Protein AF-A0A4P2VJG1-F1 (afdb_monomer)

Mean predicted aligned error: 9.93 Å

Secondary structure (DSSP, 8-state):
-----SSSSHHHHHHHHHHHHHHHHHHHHHHHHHHHHHHHHHHHHHHHHHHHHHTTT---HHHHHHHHHHHHHHHHHHHHHTT-HHHHHHHHHHHHHSTT--HHHHHHHHHHHHHHHHHHHHHHHHTSS-TTS--HHHHHHHHHHHHTTSHHHHHHHHH-GGGGSHHHIIIIIS-HHHHHHTT-PPPGGGSSTTT-SSTHHHHHHHHHHHHHHHTTSSS------HHHHHHHHHHHHHHHHHHHTT-HHHHHHHHHHHHHH---HHHHHHHHHHHHHHHHHTT-HHHHHHHHHHHHHHSTTSHHHHHHHHHTT-TTS-SS---S-S-SS-HHHHHHHH----------HHHHHHHHHHHHHHHHHHHTT--SHHHHHHHHHH---HHHHHHHHHHHHHHHHHHHHGGGS-GGG-HHHHHHHHHHHHHHTT-HHHHHHHHHHHGGGS-TTSHHHHHHHHHHS----HHHHHHHHHHS---HHHHHHHHHHHHTT-TTT--HHHHHHHHHHHHHHHHHTTT-HHHHHHHHHH-HHHHHHHHHHHTT---HHHHHHH-S-HHHHHHHHHHHHHHHHHHHHT--TTSTHHHHHHHHHHH--

Structure (mmCIF, N/CA/C/O backbone):
data_AF-A0A4P2VJG1-F1
#
_entry.id   AF-A0A4P2VJG1-F1
#
loop_
_atom_site.group_PDB
_atom_site.id
_atom_site.type_symbol
_atom_site.label_atom_id
_atom_site.label_alt_id
_atom_site.label_comp_id
_atom_site.label_asym_id
_atom_site.label_entity_id
_atom_site.label_seq_id
_atom_site.pdbx_PDB_ins_code
_atom_site.Cartn_x
_atom_site.Cartn_y
_atom_site.Cartn_z
_atom_site.occupancy
_atom_site.B_iso_or_equiv
_atom_site.auth_seq_id
_atom_site.auth_comp_id
_atom_site.auth_asym_id
_atom_site.auth_atom_id
_atom_site.pdbx_PDB_model_num
ATOM 1 N N . MET A 1 1 ? -63.055 -44.176 71.365 1.00 35.19 1 MET A N 1
ATOM 2 C CA . MET A 1 1 ? -61.582 -44.212 71.495 1.00 35.19 1 MET A CA 1
ATOM 3 C C . MET A 1 1 ? -61.045 -45.018 70.323 1.00 35.19 1 MET A C 1
ATOM 5 O O . MET A 1 1 ? -61.490 -46.139 70.172 1.00 35.19 1 MET A O 1
ATOM 9 N N . SER A 1 2 ? -60.185 -44.552 69.426 1.00 33.41 2 SER A N 1
ATOM 10 C CA . SER A 1 2 ? -59.493 -43.272 69.290 1.00 33.41 2 SER A CA 1
ATOM 11 C C . SER A 1 2 ? -59.008 -43.196 67.837 1.00 33.41 2 SER A C 1
ATOM 13 O O . SER A 1 2 ? -58.355 -44.119 67.363 1.00 33.41 2 SER A O 1
ATOM 15 N N . TYR A 1 3 ? -59.340 -42.109 67.149 1.00 33.97 3 TYR A N 1
ATOM 16 C CA . TYR A 1 3 ? -58.681 -41.623 65.936 1.00 33.97 3 TYR A CA 1
ATOM 17 C C . TYR A 1 3 ? -58.092 -40.251 66.292 1.00 33.97 3 TYR A C 1
ATOM 19 O O . TYR A 1 3 ? -58.599 -39.620 67.217 1.00 33.97 3 TYR A O 1
ATOM 27 N N . ILE A 1 4 ? -57.097 -39.798 65.520 1.00 40.56 4 ILE A N 1
ATOM 28 C CA . ILE A 1 4 ? -56.367 -38.509 65.573 1.00 40.56 4 ILE A CA 1
ATOM 29 C C . ILE A 1 4 ? -54.948 -38.664 66.140 1.00 40.56 4 ILE A C 1
ATOM 31 O O . ILE A 1 4 ? -54.776 -38.701 67.351 1.00 40.56 4 ILE A O 1
ATOM 35 N N . LEU A 1 5 ? -53.949 -38.725 65.238 1.00 35.12 5 LEU A N 1
ATOM 36 C CA . LEU A 1 5 ? -52.612 -38.091 65.342 1.00 35.12 5 LEU A CA 1
ATOM 37 C C . LEU A 1 5 ? -51.653 -38.604 64.245 1.00 35.12 5 LEU A C 1
ATOM 39 O O . LEU A 1 5 ? -50.624 -39.199 64.535 1.00 35.12 5 LEU A O 1
ATOM 43 N N . VAL A 1 6 ? -51.963 -38.372 62.963 1.00 39.69 6 VAL A N 1
ATOM 44 C CA . VAL A 1 6 ? -50.968 -38.490 61.874 1.00 39.69 6 VAL A CA 1
ATOM 45 C C . VAL A 1 6 ? -51.292 -37.467 60.777 1.00 39.69 6 VAL A C 1
ATOM 47 O O . VAL A 1 6 ? -51.864 -37.814 59.751 1.00 39.69 6 VAL A O 1
ATOM 50 N N . SER A 1 7 ? -50.975 -36.184 60.976 1.00 38.88 7 SER A N 1
ATOM 51 C CA . SER A 1 7 ? -50.905 -35.251 59.829 1.00 38.88 7 SER A CA 1
ATOM 52 C C . SER A 1 7 ? -49.992 -34.031 59.999 1.00 38.88 7 SER A C 1
ATOM 54 O O . SER A 1 7 ? -49.654 -33.404 59.002 1.00 38.88 7 SER A O 1
ATOM 56 N N . GLN A 1 8 ? -49.504 -33.704 61.200 1.00 43.22 8 GLN A N 1
ATOM 57 C CA . GLN A 1 8 ? -48.811 -32.421 61.414 1.00 43.22 8 GLN A CA 1
ATOM 58 C C . GLN A 1 8 ? -47.288 -32.412 61.182 1.00 43.22 8 GLN A C 1
ATOM 60 O O . GLN A 1 8 ? -46.684 -31.343 61.178 1.00 43.22 8 GLN A O 1
ATOM 65 N N . THR A 1 9 ? -46.634 -33.549 60.929 1.00 45.03 9 THR A N 1
ATOM 66 C CA . THR A 1 9 ? -45.162 -33.587 60.790 1.00 45.03 9 THR A CA 1
ATOM 67 C C . THR A 1 9 ? -44.642 -33.512 59.350 1.00 45.03 9 THR A C 1
ATOM 69 O O . THR A 1 9 ? -43.463 -33.223 59.156 1.00 45.03 9 THR A O 1
ATOM 72 N N . LYS A 1 10 ? -45.490 -33.686 58.322 1.00 44.22 10 LYS A N 1
ATOM 73 C CA . LYS A 1 10 ? -45.055 -33.608 56.909 1.00 44.22 10 LYS A CA 1
ATOM 74 C C . LYS A 1 10 ? -45.032 -32.188 56.328 1.00 44.22 10 LYS A C 1
ATOM 76 O O . LYS A 1 10 ? -44.180 -31.906 55.492 1.00 44.22 10 LYS A O 1
ATOM 81 N N . GLU A 1 11 ? -45.883 -31.272 56.790 1.00 46.19 11 GLU A N 1
ATOM 82 C CA . GLU A 1 11 ? -45.917 -29.900 56.245 1.00 46.19 11 GLU A CA 1
ATOM 83 C C . GLU A 1 11 ? -44.757 -29.013 56.727 1.00 46.19 11 GLU A C 1
ATOM 85 O O . GLU A 1 11 ? -44.320 -28.116 56.005 1.00 46.19 11 GLU A O 1
ATOM 90 N N . SER A 1 12 ? -44.202 -29.281 57.915 1.00 45.91 12 SER A N 1
ATOM 91 C CA . SER A 1 12 ? -43.069 -28.514 58.458 1.00 45.91 12 SER A CA 1
ATOM 92 C C . SER A 1 12 ? -41.764 -28.785 57.698 1.00 45.91 12 SER A C 1
ATOM 94 O O . SER A 1 12 ? -41.026 -27.854 57.374 1.00 45.91 12 SER A O 1
ATOM 96 N N . LEU A 1 13 ? -41.507 -30.043 57.325 1.00 47.16 13 LEU A N 1
ATOM 97 C CA . LEU A 1 13 ? -40.303 -30.433 56.581 1.00 47.16 13 LEU A CA 1
ATOM 98 C C . LEU A 1 13 ? -40.278 -29.859 55.157 1.00 47.16 13 LEU A C 1
ATOM 100 O O . LEU A 1 13 ? -39.224 -29.442 54.684 1.00 47.16 13 LEU A O 1
ATOM 104 N N . ILE A 1 14 ? -41.439 -29.757 54.504 1.00 51.56 14 ILE A N 1
ATOM 105 C CA . ILE A 1 14 ? -41.550 -29.191 53.152 1.00 51.56 14 ILE A CA 1
ATOM 106 C C . ILE A 1 14 ? -41.324 -27.671 53.171 1.00 51.56 14 ILE A C 1
ATOM 108 O O . ILE A 1 14 ? -40.630 -27.151 52.300 1.00 51.56 14 ILE A O 1
ATOM 112 N N . LYS A 1 15 ? -41.816 -26.954 54.194 1.00 48.31 15 LYS A N 1
ATOM 113 C CA . LYS A 1 15 ? -41.581 -25.504 54.333 1.00 48.31 15 LYS A CA 1
ATOM 114 C C . LYS A 1 15 ? -40.111 -25.164 54.595 1.00 48.31 15 LYS A C 1
ATOM 116 O O . LYS A 1 15 ? -39.602 -24.222 53.996 1.00 48.31 15 LYS A O 1
ATOM 121 N N . HIS A 1 16 ? -39.406 -25.944 55.417 1.00 47.50 16 HIS A N 1
ATOM 122 C CA . HIS A 1 16 ? -37.980 -25.704 55.677 1.00 47.50 16 HIS A CA 1
ATOM 123 C C . HIS A 1 16 ? -37.096 -26.078 54.478 1.00 47.50 16 HIS A C 1
ATOM 125 O O . HIS A 1 16 ? -36.142 -25.359 54.192 1.00 47.50 16 HIS A O 1
ATOM 131 N N . ALA A 1 17 ? -37.442 -27.128 53.722 1.00 46.31 17 ALA A N 1
ATOM 132 C CA . ALA A 1 17 ? -36.738 -27.481 52.488 1.00 46.31 17 ALA A CA 1
ATOM 133 C C . ALA A 1 17 ? -36.920 -26.425 51.380 1.00 46.31 17 ALA A C 1
ATOM 135 O O . ALA A 1 17 ? -35.958 -26.099 50.689 1.00 46.31 17 ALA A O 1
ATOM 136 N N . LEU A 1 18 ? -38.117 -25.836 51.248 1.00 43.44 18 LEU A N 1
ATOM 137 C CA . LEU A 1 18 ? -38.389 -24.750 50.295 1.00 43.44 18 LEU A CA 1
ATOM 138 C C . LEU A 1 18 ? -37.675 -23.442 50.662 1.00 43.44 18 LEU A C 1
ATOM 140 O O . LEU A 1 18 ? -37.149 -22.775 49.775 1.00 43.44 18 LEU A O 1
ATOM 144 N N . ILE A 1 19 ? -37.593 -23.098 51.951 1.00 50.69 19 ILE A N 1
ATOM 145 C CA . ILE A 1 19 ? -36.853 -21.913 52.416 1.00 50.69 19 ILE A CA 1
ATOM 146 C C . ILE A 1 19 ? -35.340 -22.097 52.214 1.00 50.69 19 ILE A C 1
ATOM 148 O O . ILE A 1 19 ? -34.670 -21.154 51.796 1.00 50.69 19 ILE A O 1
ATOM 152 N N . LEU A 1 20 ? -34.801 -23.306 52.422 1.00 43.88 20 LEU A N 1
ATOM 153 C CA . LEU A 1 20 ? -33.387 -23.592 52.148 1.00 43.88 20 LEU A CA 1
ATOM 154 C C . LEU A 1 20 ? -33.075 -23.565 50.644 1.00 43.88 20 LEU A C 1
ATOM 156 O O . LEU A 1 20 ? -32.032 -23.046 50.258 1.00 43.88 20 LEU A O 1
ATOM 160 N N . LEU A 1 21 ? -33.982 -24.049 49.786 1.00 42.88 21 LEU A N 1
ATOM 161 C CA . LEU A 1 21 ? -33.811 -23.971 48.330 1.00 42.88 21 LEU A CA 1
ATOM 162 C C . LEU A 1 21 ? -33.840 -22.517 47.832 1.00 42.88 21 LEU A C 1
ATOM 164 O O . LEU A 1 21 ? -33.014 -22.143 47.003 1.00 42.88 21 LEU A O 1
ATOM 168 N N . PHE A 1 22 ? -34.733 -21.679 48.373 1.00 45.62 22 PHE A N 1
ATOM 169 C CA . PHE A 1 22 ? -34.786 -20.248 48.046 1.00 45.62 22 PHE A CA 1
ATOM 170 C C . PHE A 1 22 ? -33.582 -19.465 48.586 1.00 45.62 22 PHE A C 1
ATOM 172 O O . PHE A 1 22 ? -33.123 -18.540 47.920 1.00 45.62 22 PHE A O 1
ATOM 179 N N . ALA A 1 23 ? -33.033 -19.842 49.746 1.00 43.81 23 ALA A N 1
ATOM 180 C CA . ALA A 1 23 ? -31.815 -19.240 50.291 1.00 43.81 23 ALA A CA 1
ATOM 181 C C . ALA A 1 23 ? -30.551 -19.658 49.515 1.00 43.81 23 ALA A C 1
ATOM 183 O O . ALA A 1 23 ? -29.654 -18.845 49.309 1.00 43.81 23 ALA A O 1
ATOM 184 N N . VAL A 1 24 ? -30.479 -20.900 49.026 1.00 43.94 24 VAL A N 1
ATOM 185 C CA . VAL A 1 24 ? -29.364 -21.361 48.180 1.00 43.94 24 VAL A CA 1
ATOM 186 C C . VAL A 1 24 ? -29.450 -20.754 46.774 1.00 43.94 24 VAL A C 1
ATOM 188 O O . VAL A 1 24 ? -28.423 -20.373 46.214 1.00 43.94 24 VAL A O 1
ATOM 191 N N . LEU A 1 25 ? -30.656 -20.564 46.228 1.00 41.81 25 LEU A N 1
ATOM 192 C CA . LEU A 1 25 ? -30.849 -19.893 44.938 1.00 41.81 25 LEU A CA 1
ATOM 193 C C . LEU A 1 25 ? -30.583 -18.378 45.010 1.00 41.81 25 LEU A C 1
ATOM 195 O O . LEU A 1 25 ? -29.979 -17.835 44.087 1.00 41.81 25 LEU A O 1
ATOM 199 N N . SER A 1 26 ? -30.920 -17.695 46.111 1.00 43.59 26 SER A N 1
ATOM 200 C CA . SER A 1 26 ? -30.643 -16.255 46.262 1.00 43.59 26 SER A CA 1
ATOM 201 C C . SER A 1 26 ? -29.169 -15.930 46.542 1.00 43.59 26 SER A C 1
ATOM 203 O O . SER A 1 26 ? -28.697 -14.872 46.127 1.00 43.59 26 SER A O 1
ATOM 205 N N . VAL A 1 27 ? -28.406 -16.848 47.150 1.00 42.53 27 VAL A N 1
ATOM 206 C CA . VAL A 1 27 ? -26.940 -16.721 47.304 1.00 42.53 27 VAL A CA 1
ATOM 207 C C . VAL A 1 27 ? -26.189 -17.131 46.023 1.00 42.53 27 VAL A C 1
ATOM 209 O O . VAL A 1 27 ? -25.060 -16.699 45.801 1.00 42.53 27 VAL A O 1
ATOM 212 N N . SER A 1 28 ? -26.815 -17.902 45.125 1.00 38.22 28 SER A N 1
ATOM 213 C CA . SER A 1 28 ? -26.206 -18.301 43.844 1.00 38.22 28 SER A CA 1
ATOM 214 C C . SER A 1 28 ? -26.208 -17.212 42.758 1.00 38.22 28 SER A C 1
ATOM 216 O O . SER A 1 28 ? -25.406 -17.288 41.831 1.00 38.22 28 SER A O 1
ATOM 218 N N . CYS A 1 29 ? -27.030 -16.162 42.885 1.00 40.94 29 CYS A N 1
ATOM 219 C CA . CYS A 1 29 ? -27.015 -15.025 41.949 1.00 40.94 29 CYS A CA 1
ATOM 220 C C . CYS A 1 29 ? -25.898 -14.006 42.226 1.00 40.94 29 CYS A C 1
ATOM 222 O O . CYS A 1 29 ? -25.536 -13.242 41.336 1.00 40.94 29 CYS A O 1
ATOM 224 N N . SER A 1 30 ? -25.335 -13.974 43.436 1.00 44.09 30 SER A N 1
ATOM 225 C CA . SER A 1 30 ? -24.263 -13.036 43.805 1.00 44.09 30 SER A CA 1
ATOM 226 C C . SER A 1 30 ? -22.855 -13.634 43.668 1.00 44.09 30 SER A C 1
ATOM 228 O O . SER A 1 30 ? -21.880 -12.888 43.579 1.00 44.09 30 SER A O 1
ATOM 230 N N . THR A 1 31 ? -22.718 -14.962 43.570 1.00 45.78 31 THR A N 1
ATOM 231 C CA . THR A 1 31 ? -21.422 -15.626 43.326 1.00 45.78 31 THR A CA 1
ATOM 232 C C . THR A 1 31 ? -21.040 -15.694 41.846 1.00 45.78 31 THR A C 1
ATOM 234 O O . THR A 1 31 ? -19.848 -15.683 41.534 1.00 45.78 31 THR A O 1
ATOM 237 N N . THR A 1 32 ? -22.008 -15.689 40.924 1.00 49.84 32 THR A N 1
ATOM 238 C CA . THR A 1 32 ? -21.748 -15.612 39.474 1.00 49.84 32 THR A CA 1
ATOM 239 C C . THR A 1 32 ? -21.154 -14.262 39.066 1.00 49.84 32 THR A C 1
ATOM 241 O O . THR A 1 32 ? -20.265 -14.220 38.217 1.00 49.84 32 THR A O 1
ATOM 244 N N . PHE A 1 33 ? -21.550 -13.174 39.735 1.00 49.97 33 PHE A N 1
ATOM 245 C CA . PHE A 1 33 ? -21.020 -11.830 39.479 1.00 49.97 33 PHE A CA 1
ATOM 246 C C . PHE A 1 33 ? -19.523 -11.721 39.815 1.00 49.97 33 PHE A C 1
ATOM 248 O O . PHE A 1 33 ? -18.718 -11.308 38.983 1.00 49.97 33 PHE A O 1
ATOM 255 N N . LEU A 1 34 ? -19.117 -12.207 40.995 1.00 51.28 34 LEU A N 1
ATOM 256 C CA . LEU A 1 34 ? -17.706 -12.219 41.409 1.00 51.28 34 LEU A CA 1
ATOM 257 C C . LEU A 1 34 ? -16.836 -13.165 40.564 1.00 51.28 34 LEU A C 1
ATOM 259 O O . LEU A 1 34 ? -15.623 -12.968 40.474 1.00 51.28 34 LEU A O 1
ATOM 263 N N . ALA A 1 35 ? -17.426 -14.201 39.961 1.00 55.16 35 ALA A N 1
ATOM 264 C CA . ALA A 1 35 ? -16.716 -15.103 39.058 1.00 55.16 35 ALA A CA 1
ATOM 265 C C . ALA A 1 35 ? -16.442 -14.452 37.689 1.00 55.16 35 ALA A C 1
ATOM 267 O O . ALA A 1 35 ? -15.343 -14.615 37.159 1.00 55.16 35 ALA A O 1
ATOM 268 N N . SER A 1 36 ? -17.395 -13.673 37.162 1.00 52.44 36 SER A N 1
ATOM 269 C CA . SER A 1 36 ? -17.240 -12.922 35.906 1.00 52.44 36 SER A CA 1
ATOM 270 C C . SER A 1 36 ? -16.149 -11.852 36.013 1.00 52.44 36 SER A C 1
ATOM 272 O O . SER A 1 36 ? -15.259 -11.786 35.165 1.00 52.44 36 SER A O 1
ATOM 274 N N . ASP A 1 37 ? -16.144 -11.077 37.102 1.00 64.50 37 ASP A N 1
ATOM 275 C CA . ASP A 1 37 ? -15.125 -10.043 37.327 1.00 64.50 37 ASP A CA 1
ATOM 276 C C . ASP A 1 37 ? -13.715 -10.635 37.458 1.00 64.50 37 ASP A C 1
ATOM 278 O O . ASP A 1 37 ? -12.751 -10.095 36.911 1.00 64.50 37 ASP A O 1
ATOM 282 N N . LYS A 1 38 ? -13.579 -11.786 38.131 1.00 71.12 38 LYS A N 1
ATOM 283 C CA . LYS A 1 38 ? -12.291 -12.490 38.245 1.00 71.12 38 LYS A CA 1
ATOM 284 C C . LYS A 1 38 ? -11.806 -13.056 36.913 1.00 71.12 38 LYS A C 1
ATOM 286 O O . LYS A 1 38 ? -10.604 -13.017 36.652 1.00 71.12 38 LYS A O 1
ATOM 291 N N . LEU A 1 39 ? -12.708 -13.582 36.083 1.00 66.56 39 LEU A N 1
ATOM 292 C CA . LEU A 1 39 ? -12.350 -14.099 34.761 1.00 66.56 39 LEU A CA 1
ATOM 293 C C . LEU A 1 39 ? -11.855 -12.967 33.851 1.00 66.56 39 LEU A C 1
ATOM 295 O O . LEU A 1 39 ? -10.791 -13.104 33.248 1.00 66.56 39 LEU A O 1
ATOM 299 N N . ASN A 1 40 ? -12.553 -11.827 33.850 1.00 71.62 40 ASN A N 1
ATOM 300 C CA . ASN A 1 40 ? -12.152 -10.629 33.110 1.00 71.62 40 ASN A CA 1
ATOM 301 C C . ASN A 1 40 ? -10.802 -10.075 33.588 1.00 71.62 40 ASN A C 1
ATOM 303 O O . ASN A 1 40 ? -9.958 -9.703 32.774 1.00 71.62 40 ASN A O 1
ATOM 307 N N . GLN A 1 41 ? -10.549 -10.054 34.901 1.00 79.31 41 GLN A N 1
ATOM 308 C CA . GLN A 1 41 ? -9.253 -9.624 35.440 1.00 79.31 41 GLN A CA 1
ATOM 309 C C . GLN A 1 41 ? -8.111 -10.546 35.014 1.00 79.31 41 GLN A C 1
ATOM 311 O O . GLN A 1 41 ? -7.048 -10.057 34.631 1.00 79.31 41 GLN A O 1
ATOM 316 N N . LYS A 1 42 ? -8.332 -11.866 35.039 1.00 83.69 42 LYS A N 1
ATOM 317 C CA . LYS A 1 42 ? -7.328 -12.835 34.600 1.00 83.69 42 LYS A CA 1
ATOM 318 C C . LYS A 1 42 ? -7.029 -12.688 33.109 1.00 83.69 42 LYS A C 1
ATOM 320 O O . LYS A 1 42 ? -5.866 -12.576 32.747 1.00 83.69 42 LYS A O 1
ATOM 325 N N . GLN A 1 43 ? -8.056 -12.608 32.263 1.00 79.69 43 GLN A N 1
ATOM 326 C CA . GLN A 1 43 ? -7.882 -12.400 30.821 1.00 79.69 43 GLN A CA 1
ATOM 327 C C . GLN A 1 43 ? -7.128 -11.101 30.521 1.00 79.69 43 GLN A C 1
ATOM 329 O O . GLN A 1 43 ? -6.206 -11.097 29.707 1.00 79.69 43 GLN A O 1
ATOM 334 N N . LYS A 1 44 ? -7.450 -10.013 31.232 1.00 80.94 44 LYS A N 1
ATOM 335 C CA . LYS A 1 44 ? -6.738 -8.736 31.110 1.00 80.94 44 LYS A CA 1
ATOM 336 C C . LYS A 1 44 ? -5.260 -8.857 31.498 1.00 80.94 44 LYS A C 1
ATOM 338 O O . LYS A 1 44 ? -4.405 -8.266 30.841 1.00 80.94 44 LYS A O 1
ATOM 343 N N . GLN A 1 45 ? -4.956 -9.602 32.560 1.00 85.50 45 GLN A N 1
ATOM 344 C CA . GLN A 1 45 ? -3.585 -9.815 33.018 1.00 85.50 45 GLN A CA 1
ATOM 345 C C . GLN A 1 45 ? -2.793 -10.717 32.063 1.00 85.50 45 GLN A C 1
ATOM 347 O O . GLN A 1 45 ? -1.664 -10.374 31.719 1.00 85.50 45 GLN A O 1
ATOM 352 N N . ASP A 1 46 ? -3.395 -11.808 31.589 1.00 87.69 46 ASP A N 1
ATOM 353 C CA . ASP A 1 46 ? -2.794 -12.720 30.610 1.00 87.69 46 ASP A CA 1
ATOM 354 C C . ASP A 1 46 ? -2.496 -11.979 29.298 1.00 87.69 46 ASP A C 1
ATOM 356 O O . ASP A 1 46 ? -1.390 -12.064 28.768 1.00 87.69 46 ASP A O 1
ATOM 360 N N . PHE A 1 47 ? -3.434 -11.156 28.818 1.00 83.94 47 PHE A N 1
ATOM 361 C CA . PHE A 1 47 ? -3.224 -10.322 27.636 1.00 83.94 47 PHE A CA 1
ATOM 362 C C . PHE A 1 47 ? -2.083 -9.314 27.821 1.00 83.94 47 PHE A C 1
ATOM 364 O O . PHE A 1 47 ? -1.232 -9.186 26.941 1.00 83.94 47 PHE A O 1
ATOM 371 N N . LYS A 1 48 ? -2.025 -8.631 28.972 1.00 87.44 48 LYS A N 1
ATOM 372 C CA . LYS A 1 48 ? -0.934 -7.702 29.290 1.00 87.44 48 LYS A CA 1
ATOM 373 C C . LYS A 1 48 ? 0.429 -8.402 29.252 1.00 87.44 48 LYS A C 1
ATOM 375 O O . LYS A 1 48 ? 1.339 -7.886 28.610 1.00 87.44 48 LYS A O 1
ATOM 380 N N . MET A 1 49 ? 0.554 -9.567 29.891 1.00 87.69 49 MET A N 1
ATOM 381 C CA . MET A 1 49 ? 1.801 -10.343 29.884 1.00 87.69 49 MET A CA 1
ATOM 382 C C . MET A 1 49 ? 2.186 -10.764 28.461 1.00 87.69 49 MET A C 1
ATOM 384 O O . MET A 1 49 ? 3.338 -10.596 28.071 1.00 87.69 49 MET A O 1
ATOM 388 N N . ASN A 1 50 ? 1.216 -11.214 27.658 1.00 88.19 50 ASN A N 1
ATOM 389 C CA . ASN A 1 50 ? 1.454 -11.587 26.263 1.00 88.19 50 ASN A CA 1
ATOM 390 C C . ASN A 1 50 ? 1.910 -10.392 25.407 1.00 88.19 50 ASN A C 1
ATOM 392 O O . ASN A 1 50 ? 2.757 -10.561 24.535 1.00 88.19 50 ASN A O 1
ATOM 396 N N . LEU A 1 51 ? 1.380 -9.183 25.638 1.00 86.50 51 LEU A N 1
ATOM 397 C CA . LEU A 1 51 ? 1.841 -7.970 24.950 1.00 86.50 51 LEU A CA 1
ATOM 398 C C . LEU A 1 51 ? 3.258 -7.564 25.369 1.00 86.50 51 LEU A C 1
ATOM 400 O O . LEU A 1 51 ? 4.075 -7.224 24.512 1.00 86.50 51 LEU A O 1
ATOM 404 N N . GLU A 1 52 ? 3.552 -7.587 26.670 1.00 87.69 52 GLU A N 1
ATOM 405 C CA . GLU A 1 52 ? 4.884 -7.270 27.199 1.00 87.69 52 GLU A CA 1
ATOM 406 C C . GLU A 1 52 ? 5.937 -8.245 26.652 1.00 87.69 52 GLU A C 1
ATOM 408 O O . GLU A 1 52 ? 7.011 -7.812 26.217 1.00 87.69 52 GLU A O 1
ATOM 413 N N . GLU A 1 53 ? 5.599 -9.537 26.585 1.00 87.75 53 GLU A N 1
ATOM 414 C CA . GLU A 1 53 ? 6.420 -10.575 25.962 1.00 87.75 53 GLU A CA 1
ATOM 415 C C . GLU A 1 53 ? 6.595 -10.325 24.457 1.00 87.75 53 GLU A C 1
ATOM 417 O O . GLU A 1 53 ? 7.731 -10.246 23.975 1.00 87.75 53 GLU A O 1
ATOM 422 N N . LEU A 1 54 ? 5.493 -10.114 23.724 1.00 84.75 54 LEU A N 1
ATOM 423 C CA . LEU A 1 54 ? 5.503 -9.863 22.278 1.00 84.75 54 LEU A CA 1
ATOM 424 C C . LEU A 1 54 ? 6.391 -8.669 21.913 1.00 84.75 54 LEU A C 1
ATOM 426 O O . LEU A 1 54 ? 7.149 -8.718 20.942 1.00 84.75 54 LEU A O 1
ATOM 430 N N . PHE A 1 55 ? 6.327 -7.598 22.702 1.00 85.81 55 PHE A N 1
ATOM 431 C CA . PHE A 1 55 ? 7.088 -6.377 22.461 1.00 85.81 55 PHE A CA 1
ATOM 432 C C . PHE A 1 55 ? 8.393 -6.294 23.254 1.00 85.81 55 PHE A C 1
ATOM 434 O O . PHE A 1 55 ? 9.009 -5.226 23.286 1.00 85.81 55 PHE A O 1
ATOM 441 N N . LYS A 1 56 ? 8.866 -7.404 23.842 1.00 85.62 56 LYS A N 1
ATOM 442 C CA . LYS A 1 56 ? 10.155 -7.506 24.555 1.00 85.62 56 LYS A CA 1
ATOM 443 C C . LYS A 1 56 ? 10.363 -6.368 25.566 1.00 85.62 56 LYS A C 1
ATOM 445 O O . LYS A 1 56 ? 11.438 -5.769 25.609 1.00 85.62 56 LYS A O 1
ATOM 450 N N . ASN A 1 57 ? 9.330 -6.036 26.340 1.00 80.12 57 ASN A N 1
ATOM 451 C CA . ASN A 1 57 ? 9.325 -4.947 27.329 1.00 80.12 57 ASN A CA 1
ATOM 452 C C . ASN A 1 57 ? 9.581 -3.533 26.761 1.00 80.12 57 ASN A C 1
ATOM 454 O O . ASN A 1 57 ? 10.011 -2.644 27.492 1.00 80.12 57 ASN A O 1
ATOM 458 N N . LYS A 1 58 ? 9.321 -3.293 25.467 1.00 86.19 58 LYS A N 1
ATOM 459 C CA . LYS A 1 58 ? 9.382 -1.941 24.873 1.00 86.19 58 LYS A CA 1
ATOM 460 C C . LYS A 1 58 ? 8.188 -1.051 25.241 1.00 86.19 58 LYS A C 1
ATOM 462 O O . LYS A 1 58 ? 8.237 0.146 24.970 1.00 86.19 58 LYS A O 1
ATOM 467 N N . MET A 1 59 ? 7.119 -1.625 25.795 1.00 87.94 59 MET A N 1
ATOM 468 C CA . MET A 1 59 ? 5.930 -0.878 26.206 1.00 87.94 59 MET A CA 1
ATOM 469 C C . MET A 1 59 ? 6.198 -0.088 27.488 1.00 87.94 59 MET A C 1
ATOM 471 O O . MET A 1 59 ? 6.746 -0.622 28.451 1.00 87.94 59 MET A O 1
ATOM 475 N N . ILE A 1 60 ? 5.775 1.174 27.502 1.00 90.38 60 ILE A N 1
ATOM 476 C CA . ILE A 1 60 ? 5.749 2.014 28.710 1.00 90.38 60 ILE A CA 1
ATOM 477 C C . ILE A 1 60 ? 4.367 1.953 29.378 1.00 90.38 60 ILE A C 1
ATOM 479 O O . ILE A 1 60 ? 3.424 1.394 28.817 1.00 90.38 60 ILE A O 1
ATOM 483 N N . GLN A 1 61 ? 4.224 2.516 30.581 1.00 90.25 61 GLN A N 1
ATOM 484 C CA . GLN A 1 61 ? 2.951 2.469 31.311 1.00 90.25 61 GLN A CA 1
ATOM 485 C C . GLN A 1 61 ? 1.810 3.133 30.525 1.00 90.25 61 GLN A C 1
ATOM 487 O O . GLN A 1 61 ? 0.714 2.580 30.486 1.00 90.25 61 GLN A O 1
ATOM 492 N N . GLU A 1 62 ? 2.073 4.238 29.821 1.00 90.62 62 GLU A N 1
ATOM 493 C CA . GLU A 1 62 ? 1.063 4.886 28.977 1.00 90.62 62 GLU A CA 1
ATOM 494 C C . GLU A 1 62 ? 0.526 3.951 27.881 1.00 90.62 62 GLU A C 1
ATOM 496 O O . GLU A 1 62 ? -0.647 4.015 27.518 1.00 90.62 62 GLU A O 1
ATOM 501 N N . ASP A 1 63 ? 1.354 3.038 27.374 1.00 90.38 63 ASP A N 1
ATOM 502 C CA . ASP A 1 63 ? 0.949 2.081 26.345 1.00 90.38 63 ASP A CA 1
ATOM 503 C C . ASP A 1 63 ? 0.013 1.004 26.916 1.00 90.38 63 ASP A C 1
ATOM 505 O O . ASP A 1 63 ? -0.936 0.561 26.266 1.00 90.38 63 ASP A O 1
ATOM 509 N N . LEU A 1 64 ? 0.250 0.604 28.166 1.00 90.38 64 LEU A N 1
ATOM 510 C CA . LEU A 1 64 ? -0.620 -0.310 28.906 1.00 90.38 64 LEU A CA 1
ATOM 511 C C . LEU A 1 64 ? -1.962 0.345 29.267 1.00 90.38 64 LEU A C 1
ATOM 513 O O . LEU A 1 64 ? -2.994 -0.335 29.332 1.00 90.38 64 LEU A O 1
ATOM 517 N N . ASP A 1 65 ? -1.961 1.661 29.473 1.00 91.00 65 ASP A N 1
ATOM 518 C CA . ASP A 1 65 ? -3.174 2.446 29.691 1.00 91.00 65 ASP A CA 1
ATOM 519 C C . ASP A 1 65 ? -4.004 2.535 28.395 1.00 91.00 65 ASP A C 1
ATOM 521 O O . ASP A 1 65 ? -5.228 2.370 28.433 1.00 91.00 65 ASP A O 1
ATOM 525 N N . ILE A 1 66 ? -3.358 2.671 27.228 1.00 90.56 66 ILE A N 1
ATOM 526 C CA . ILE A 1 66 ? -4.014 2.563 25.907 1.00 90.56 66 ILE A CA 1
ATOM 527 C C . ILE A 1 66 ? -4.641 1.172 25.722 1.00 90.56 66 ILE A C 1
ATOM 529 O O . ILE A 1 66 ? -5.810 1.056 25.343 1.00 90.56 66 ILE A O 1
ATOM 533 N N . ALA A 1 67 ? -3.909 0.101 26.042 1.00 90.75 67 ALA A N 1
ATOM 534 C CA . ALA A 1 67 ? -4.445 -1.260 25.973 1.00 90.75 67 ALA A CA 1
ATOM 535 C C . ALA A 1 67 ? -5.661 -1.446 26.904 1.00 90.75 67 ALA A C 1
ATOM 537 O O . ALA A 1 67 ? -6.675 -2.034 26.523 1.00 90.75 67 ALA A O 1
ATOM 538 N N . THR A 1 68 ? -5.585 -0.898 28.121 1.00 92.12 68 THR A N 1
ATOM 539 C CA . THR A 1 68 ? -6.673 -0.947 29.106 1.00 92.12 68 THR A CA 1
ATOM 540 C C . THR A 1 68 ? -7.917 -0.203 28.631 1.00 92.12 68 THR A C 1
ATOM 542 O O . THR A 1 68 ? -9.021 -0.737 28.735 1.00 92.12 68 THR A O 1
ATOM 545 N N . THR A 1 69 ? -7.754 1.010 28.114 1.00 94.25 69 THR A N 1
ATOM 546 C CA . THR A 1 69 ? -8.869 1.851 27.651 1.00 94.25 69 THR A CA 1
ATOM 547 C C . THR A 1 69 ? -9.529 1.265 26.407 1.00 94.25 69 THR A C 1
ATOM 549 O O . THR A 1 69 ? -10.756 1.241 26.322 1.00 94.25 69 THR A O 1
ATOM 552 N N . THR A 1 70 ? -8.744 0.657 25.514 1.00 92.25 70 THR A N 1
ATOM 553 C CA . THR A 1 70 ? -9.260 -0.147 24.395 1.00 92.25 70 THR A CA 1
ATOM 554 C C . THR A 1 70 ? -10.159 -1.280 24.899 1.00 92.25 70 THR A C 1
ATOM 556 O O . THR A 1 70 ? -11.287 -1.425 24.434 1.00 92.25 70 THR A O 1
ATOM 559 N N . TYR A 1 71 ? -9.724 -2.043 25.910 1.00 91.88 71 TYR A N 1
ATOM 560 C CA . TYR A 1 71 ? -10.545 -3.110 26.500 1.00 91.88 71 TYR A CA 1
ATOM 561 C C . TYR A 1 71 ? -11.843 -2.578 27.121 1.00 91.88 71 TYR A C 1
ATOM 563 O O . TYR A 1 71 ? -12.895 -3.196 26.987 1.00 91.88 71 TYR A O 1
ATOM 571 N N . GLN A 1 72 ? -11.792 -1.424 27.788 1.00 94.69 72 GLN A N 1
ATOM 572 C CA . GLN A 1 72 ? -12.980 -0.800 28.374 1.00 94.69 72 GLN A CA 1
ATOM 573 C C . GLN A 1 72 ? -13.998 -0.381 27.306 1.00 94.69 72 GLN A C 1
ATOM 575 O O . GLN A 1 72 ? -15.191 -0.591 27.512 1.00 94.69 72 GLN A O 1
ATOM 580 N N . VAL A 1 73 ? -13.554 0.146 26.158 1.00 96.25 73 VAL A N 1
ATOM 581 C CA . VAL A 1 73 ? -14.451 0.438 25.023 1.00 96.25 73 VAL A CA 1
ATOM 582 C C . VAL A 1 73 ? -15.154 -0.837 24.563 1.00 96.25 73 VAL A C 1
ATOM 584 O O . VAL A 1 73 ? -16.378 -0.855 24.459 1.00 96.25 73 VAL A O 1
ATOM 587 N N . LEU A 1 74 ? -14.401 -1.917 24.334 1.00 94.81 74 LEU A N 1
ATOM 588 C CA . LEU A 1 74 ? -14.961 -3.202 23.900 1.00 94.81 74 LEU A CA 1
ATOM 589 C C . LEU A 1 74 ? -15.937 -3.775 24.936 1.00 94.81 74 LEU A C 1
ATOM 591 O O . LEU A 1 74 ? -17.028 -4.221 24.586 1.00 94.81 74 LEU A O 1
ATOM 595 N N . SER A 1 75 ? -15.583 -3.678 26.219 1.00 94.31 75 SER A N 1
ATOM 596 C CA . SER A 1 75 ? -16.452 -4.067 27.328 1.00 94.31 75 SER A CA 1
ATOM 597 C C . SER A 1 75 ? -17.753 -3.266 27.341 1.00 94.31 75 SER A C 1
ATOM 599 O O . SER A 1 75 ? -18.790 -3.850 27.622 1.00 94.31 75 SER A O 1
ATOM 601 N N . ALA A 1 76 ? -17.742 -1.969 27.017 1.00 97.25 76 ALA A N 1
ATOM 602 C CA . ALA A 1 76 ? -18.976 -1.187 26.940 1.00 97.25 76 ALA A CA 1
ATOM 603 C C . ALA A 1 76 ? -19.925 -1.723 25.853 1.00 97.25 76 ALA A C 1
ATOM 605 O O . ALA A 1 76 ? -21.131 -1.782 26.078 1.00 97.25 76 ALA A O 1
ATOM 606 N N . PHE A 1 77 ? -19.403 -2.170 24.706 1.00 97.31 77 PHE A N 1
ATOM 607 C CA . PHE A 1 77 ? -20.219 -2.782 23.651 1.00 97.31 77 PHE A CA 1
ATOM 608 C C . PHE A 1 77 ? -20.756 -4.171 24.026 1.00 97.31 77 PHE A C 1
ATOM 610 O O . PHE A 1 77 ? -21.927 -4.449 23.760 1.00 97.31 77 PHE A O 1
ATOM 617 N N . GLU A 1 78 ? -19.964 -5.019 24.688 1.00 95.38 78 GLU A N 1
ATOM 618 C CA . GLU A 1 78 ? -20.472 -6.299 25.214 1.00 95.38 78 GLU A CA 1
ATOM 619 C C . GLU A 1 78 ? -21.549 -6.077 26.292 1.00 95.38 78 GLU A C 1
ATOM 621 O O . GLU A 1 78 ? -22.560 -6.771 26.321 1.00 95.38 78 GLU A O 1
ATOM 626 N N . GLU A 1 79 ? -21.416 -5.041 27.118 1.00 97.06 79 GLU A N 1
ATOM 627 C CA . GLU A 1 79 ? -22.422 -4.691 28.126 1.00 97.06 79 GLU A CA 1
ATOM 628 C C . GLU A 1 79 ? -23.724 -4.169 27.490 1.00 97.06 79 GLU A C 1
ATOM 630 O O . GLU A 1 79 ? -24.815 -4.483 27.970 1.00 97.06 79 GLU A O 1
ATOM 635 N N . ILE A 1 80 ? -23.650 -3.452 26.359 1.00 96.88 80 ILE A N 1
ATOM 636 C CA . ILE A 1 80 ? -24.842 -3.120 25.555 1.00 96.88 80 ILE A CA 1
ATOM 637 C C . ILE A 1 80 ? -25.501 -4.399 25.032 1.00 96.88 80 ILE A C 1
ATOM 639 O O . ILE A 1 80 ? -26.720 -4.555 25.129 1.00 96.88 80 ILE A O 1
ATOM 643 N N . LYS A 1 81 ? -24.716 -5.337 24.505 1.00 96.12 81 LYS A N 1
ATOM 644 C CA . LYS A 1 81 ? -25.220 -6.612 23.982 1.00 96.12 81 LYS A CA 1
ATOM 645 C C . LYS A 1 81 ? -25.927 -7.439 25.058 1.00 96.12 81 LYS A C 1
ATOM 647 O O . LYS A 1 81 ? -27.033 -7.937 24.821 1.00 96.12 81 LYS A O 1
ATOM 652 N N . ASP A 1 82 ? -25.384 -7.440 26.269 1.00 95.69 82 ASP A N 1
ATOM 653 C CA . ASP A 1 82 ? -25.966 -8.043 27.474 1.00 95.69 82 ASP A CA 1
ATOM 654 C C . ASP A 1 82 ? -27.178 -7.279 28.047 1.00 95.69 82 ASP A C 1
ATOM 656 O O . ASP A 1 82 ? -27.787 -7.720 29.021 1.00 95.69 82 ASP A O 1
ATOM 660 N N . SER A 1 83 ? -27.586 -6.162 27.438 1.00 96.19 83 SER A N 1
ATOM 661 C CA . SER A 1 83 ? -28.664 -5.276 27.916 1.00 96.19 83 SER A CA 1
ATOM 662 C C . SER A 1 83 ? -28.376 -4.589 29.258 1.00 96.19 83 SER A C 1
ATOM 664 O O . SER A 1 83 ? -29.290 -4.178 29.965 1.00 96.19 83 SER A O 1
ATOM 666 N N . LYS A 1 84 ? -27.104 -4.428 29.631 1.00 96.38 84 LYS A N 1
ATOM 667 C CA . LYS A 1 84 ? -26.668 -3.723 30.848 1.00 96.38 84 LYS A CA 1
ATOM 668 C C . LYS A 1 84 ? -26.341 -2.263 30.520 1.00 96.38 84 LYS A C 1
ATOM 670 O O . LYS A 1 84 ? -25.230 -1.771 30.730 1.00 96.38 84 LYS A O 1
ATOM 675 N N . PHE A 1 85 ? -27.322 -1.553 29.968 1.00 96.56 85 PHE A N 1
ATOM 676 C CA . PHE A 1 85 ? -27.100 -0.251 29.337 1.00 96.56 85 PHE A CA 1
ATOM 677 C C . PHE A 1 85 ? -26.576 0.828 30.298 1.00 96.56 85 PHE A C 1
ATOM 679 O O . PHE A 1 85 ? -25.731 1.623 29.899 1.00 96.56 85 PHE A O 1
ATOM 686 N N . GLU A 1 86 ? -27.001 0.846 31.568 1.00 96.94 86 GLU A N 1
ATOM 687 C CA . GLU A 1 86 ? -26.482 1.804 32.565 1.00 96.94 86 GLU A CA 1
ATOM 688 C C . GLU A 1 86 ? -24.981 1.617 32.822 1.00 96.94 86 GLU A C 1
ATOM 690 O O . GLU A 1 86 ? -24.237 2.587 32.983 1.00 96.94 86 GLU A O 1
ATOM 695 N N . PHE A 1 87 ? -24.522 0.365 32.835 1.00 96.38 87 PHE A N 1
ATOM 696 C CA . PHE A 1 87 ? -23.121 0.038 33.065 1.00 96.38 87 PHE A CA 1
ATOM 697 C C . PHE A 1 87 ? -22.263 0.413 31.854 1.00 96.38 87 PHE A C 1
ATOM 699 O O . PHE A 1 87 ? -21.238 1.076 32.023 1.00 96.38 87 PHE A O 1
ATOM 706 N N . ALA A 1 88 ? -22.727 0.085 30.643 1.00 97.38 88 ALA A N 1
ATOM 707 C CA . ALA A 1 88 ? -22.102 0.535 29.401 1.00 97.38 88 ALA A CA 1
ATOM 708 C C . ALA A 1 88 ? -21.996 2.066 29.341 1.00 97.38 88 ALA A C 1
ATOM 710 O O . ALA A 1 88 ? -20.920 2.602 29.086 1.00 97.38 88 ALA A O 1
ATOM 711 N N . ASN A 1 89 ? -23.084 2.772 29.666 1.00 97.50 89 ASN A N 1
ATOM 712 C CA . ASN A 1 89 ? -23.131 4.231 29.687 1.00 97.50 89 ASN A CA 1
ATOM 713 C C . ASN A 1 89 ? -22.087 4.826 30.641 1.00 97.50 89 ASN A C 1
ATOM 715 O O . ASN A 1 89 ? -21.353 5.743 30.267 1.00 97.50 89 ASN A O 1
ATOM 719 N N . ARG A 1 90 ? -21.965 4.261 31.850 1.00 97.94 90 ARG A N 1
ATOM 720 C CA . ARG A 1 90 ? -20.961 4.677 32.835 1.00 97.94 90 ARG A CA 1
ATOM 721 C C . ARG A 1 90 ? -19.534 4.446 32.340 1.00 97.94 90 ARG A C 1
ATOM 723 O O . ARG A 1 90 ? -18.740 5.378 32.404 1.00 97.94 90 ARG A O 1
ATOM 730 N N . ILE A 1 91 ? -19.219 3.258 31.810 1.00 97.50 91 ILE A N 1
ATOM 731 C CA . ILE A 1 91 ? -17.881 2.971 31.257 1.00 97.50 91 ILE A CA 1
ATOM 732 C C . ILE A 1 91 ? -17.534 3.975 30.156 1.00 97.50 91 ILE A C 1
ATOM 734 O O . ILE A 1 91 ? -16.461 4.577 30.171 1.00 97.50 91 ILE A O 1
ATOM 738 N N . SER A 1 92 ? -18.448 4.176 29.207 1.00 98.12 92 SER A N 1
ATOM 739 C CA . SER A 1 92 ? -18.245 5.101 28.097 1.00 98.12 92 SER A CA 1
ATOM 740 C C . SER A 1 92 ? -18.063 6.543 28.568 1.00 98.12 92 SER A C 1
ATOM 742 O O . SER A 1 92 ? -17.195 7.247 28.053 1.00 98.12 92 SER A O 1
ATOM 744 N N . LYS A 1 93 ? -18.826 6.979 29.575 1.00 98.31 93 LYS A N 1
ATOM 745 C CA . LYS A 1 93 ? -18.658 8.296 30.196 1.00 98.31 93 LYS A CA 1
ATOM 746 C C . LYS A 1 93 ? -17.269 8.442 30.817 1.00 98.31 93 LYS A C 1
ATOM 748 O O . LYS A 1 93 ? -16.584 9.419 30.523 1.00 98.31 93 LYS A O 1
ATOM 753 N N . ASP A 1 94 ? -16.831 7.476 31.619 1.00 97.94 94 ASP A N 1
ATOM 754 C CA . ASP A 1 94 ? -15.515 7.513 32.272 1.00 97.94 94 ASP A CA 1
ATOM 755 C C . ASP A 1 94 ? -14.376 7.588 31.237 1.00 97.94 94 ASP A C 1
ATOM 757 O O . ASP A 1 94 ? -13.425 8.361 31.391 1.00 97.94 94 ASP A O 1
ATOM 761 N N . LEU A 1 95 ? -14.507 6.858 30.125 1.00 97.56 95 LEU A N 1
ATOM 762 C CA . LEU A 1 95 ? -13.574 6.922 28.998 1.00 97.56 95 LEU A CA 1
ATOM 763 C C . LEU A 1 95 ? -13.537 8.306 28.341 1.00 97.56 95 LEU A C 1
ATOM 765 O O . LEU A 1 95 ? -12.455 8.841 28.107 1.00 97.56 95 LEU A O 1
ATOM 769 N N . LEU A 1 96 ? -14.691 8.930 28.091 1.00 97.94 96 LEU A N 1
ATOM 770 C CA . LEU A 1 96 ? -14.759 10.276 27.505 1.00 97.94 96 LEU A CA 1
ATOM 771 C C . LEU A 1 96 ? -14.120 11.344 28.411 1.00 97.94 96 LEU A C 1
ATOM 773 O O . LEU A 1 96 ? -13.558 12.324 27.916 1.00 97.94 96 LEU A O 1
ATOM 777 N N . TYR A 1 97 ? -14.147 11.146 29.731 1.00 98.00 97 TYR A N 1
ATOM 778 C CA . TYR A 1 97 ? -13.470 12.004 30.711 1.00 98.00 97 TYR A CA 1
ATOM 779 C C . TYR A 1 97 ? -11.995 11.657 30.946 1.00 98.00 97 TYR A C 1
ATOM 781 O O . TYR A 1 97 ? -11.288 12.410 31.620 1.00 98.00 97 TYR A O 1
ATOM 789 N N . THR A 1 98 ? -11.494 10.567 30.372 1.00 96.00 98 THR A N 1
ATOM 790 C CA . THR A 1 98 ? -10.084 10.188 30.477 1.00 96.00 98 THR A CA 1
ATOM 791 C C . THR A 1 98 ? -9.262 10.968 29.454 1.00 96.00 98 THR A C 1
ATOM 793 O O . THR A 1 98 ? -9.592 11.025 28.271 1.00 96.00 98 THR A O 1
ATOM 796 N N . LYS A 1 99 ? -8.179 11.614 29.896 1.00 94.38 99 LYS A N 1
ATOM 797 C CA . LYS A 1 99 ? -7.319 12.434 29.031 1.00 94.38 99 LYS A CA 1
ATOM 798 C C . LYS A 1 99 ? -6.363 11.568 28.210 1.00 94.38 99 LYS A C 1
ATOM 800 O O . LYS A 1 99 ? -5.772 10.631 28.730 1.00 94.38 99 LYS A O 1
ATOM 805 N N . GLY A 1 100 ? -6.098 11.990 26.974 1.00 90.06 100 GLY A N 1
ATOM 806 C CA . GLY A 1 100 ? -4.962 11.500 26.191 1.00 90.06 100 GLY A CA 1
ATOM 807 C C . GLY A 1 100 ? -5.211 10.193 25.447 1.00 90.06 100 GLY A C 1
ATOM 808 O O . GLY A 1 100 ? -4.233 9.561 25.054 1.00 90.06 100 GLY A O 1
ATOM 809 N N . LEU A 1 101 ? -6.478 9.820 25.250 1.00 92.62 101 LEU A N 1
ATOM 810 C CA . LEU A 1 101 ? -6.866 8.696 24.398 1.00 92.62 101 LEU A CA 1
ATOM 811 C C . LEU A 1 101 ? -6.761 9.080 22.915 1.00 92.62 101 LEU A C 1
ATOM 813 O O . LEU A 1 101 ? -6.673 10.266 22.579 1.00 92.62 101 LEU A O 1
ATOM 817 N N . SER A 1 102 ? -6.749 8.080 22.032 1.00 93.56 102 SER A N 1
ATOM 818 C CA . SER A 1 102 ? -6.837 8.312 20.588 1.00 93.56 102 SER A CA 1
ATOM 819 C C . SER A 1 102 ? -8.216 8.861 20.210 1.00 93.56 102 SER A C 1
ATOM 821 O O . SER A 1 102 ? -9.208 8.684 20.926 1.00 93.56 102 SER A O 1
ATOM 823 N N . ASN A 1 103 ? -8.283 9.517 19.052 1.00 93.94 103 ASN A N 1
ATOM 824 C CA . ASN A 1 103 ? -9.537 10.043 18.524 1.00 93.94 103 ASN A CA 1
ATOM 825 C C . ASN A 1 103 ? -10.571 8.923 18.299 1.00 93.94 103 ASN A C 1
ATOM 827 O O . ASN A 1 103 ? -11.732 9.075 18.671 1.00 93.94 103 ASN A O 1
ATOM 831 N N . SER A 1 104 ? -10.136 7.768 17.795 1.00 95.50 104 SER A N 1
ATOM 832 C CA . SER A 1 104 ? -11.001 6.608 17.551 1.00 95.50 104 SER A CA 1
ATOM 833 C C . SER A 1 104 ? -11.527 5.998 18.854 1.00 95.50 104 SER A C 1
ATOM 835 O O . SER A 1 104 ? -12.706 5.658 18.939 1.00 95.50 104 SER A O 1
ATOM 837 N N . ILE A 1 105 ? -10.713 5.930 19.918 1.00 95.94 105 ILE A N 1
ATOM 838 C CA . ILE A 1 105 ? -11.193 5.503 21.245 1.00 95.94 105 ILE A CA 1
ATOM 839 C C . ILE A 1 105 ? -12.283 6.454 21.753 1.00 95.94 105 ILE A C 1
ATOM 841 O O . ILE A 1 105 ? -13.327 5.985 22.212 1.00 95.94 105 ILE A O 1
ATOM 845 N N . TYR A 1 106 ? -12.095 7.774 21.634 1.00 96.69 106 TYR A N 1
ATOM 846 C CA . TYR A 1 106 ? -13.147 8.731 21.989 1.00 96.69 106 TYR A CA 1
ATOM 847 C C . TYR A 1 106 ? -14.398 8.546 21.133 1.00 96.69 106 TYR A C 1
ATOM 849 O O . TYR A 1 106 ? -15.503 8.516 21.678 1.00 96.69 106 TYR A O 1
ATOM 857 N N . LYS A 1 107 ? -14.239 8.364 19.820 1.00 96.81 107 LYS A N 1
ATOM 858 C CA . LYS A 1 107 ? -15.339 8.146 18.877 1.00 96.81 107 LYS A CA 1
ATOM 859 C C . LYS A 1 107 ? -16.153 6.914 19.261 1.00 96.81 107 LYS A C 1
ATOM 861 O O . LYS A 1 107 ? -17.369 7.003 19.401 1.00 96.81 107 LYS A O 1
ATOM 866 N N . PHE A 1 108 ? -15.509 5.777 19.507 1.00 97.50 108 PHE A N 1
ATOM 867 C CA . PHE A 1 108 ? -16.199 4.541 19.884 1.00 97.50 108 PHE A CA 1
ATOM 868 C C . PHE A 1 108 ? -16.794 4.594 21.295 1.00 97.50 108 PHE A C 1
ATOM 870 O O . PHE A 1 108 ? -17.901 4.092 21.499 1.00 97.50 108 PHE A O 1
ATOM 877 N N . ALA A 1 109 ? -16.132 5.248 22.254 1.00 98.00 109 ALA A N 1
ATOM 878 C CA . ALA A 1 109 ? -16.724 5.511 23.564 1.00 98.00 109 ALA A CA 1
ATOM 879 C C . ALA A 1 109 ? -17.995 6.365 23.430 1.00 98.00 109 ALA A C 1
ATOM 881 O O . ALA A 1 109 ? -19.016 6.056 24.042 1.00 98.00 109 ALA A O 1
ATOM 882 N N . PHE A 1 110 ? -17.974 7.388 22.573 1.00 97.94 110 PHE A N 1
ATOM 883 C CA . PHE A 1 110 ? -19.135 8.228 22.301 1.00 97.94 110 PHE A CA 1
ATOM 884 C C . PHE A 1 110 ? -20.283 7.465 21.625 1.00 97.94 110 PHE A C 1
ATOM 886 O O . PHE A 1 110 ? -21.446 7.647 21.997 1.00 97.94 110 PHE A O 1
ATOM 893 N N . LYS A 1 111 ? -19.969 6.552 20.698 1.00 97.50 111 LYS A N 1
ATOM 894 C CA . LYS A 1 111 ? -20.950 5.636 20.092 1.00 97.50 111 LYS A CA 1
ATOM 895 C C . LYS A 1 111 ? -21.617 4.748 21.136 1.00 97.50 111 LYS A C 1
ATOM 897 O O . LYS A 1 111 ? -22.842 4.748 21.243 1.00 97.50 111 LYS A O 1
ATOM 902 N N . ALA A 1 112 ? -20.827 4.060 21.960 1.00 97.88 112 ALA A N 1
ATOM 903 C CA . ALA A 1 112 ? -21.351 3.214 23.030 1.00 97.88 112 ALA A CA 1
ATOM 904 C C . ALA A 1 112 ? -22.200 4.014 24.040 1.00 97.88 112 ALA A C 1
ATOM 906 O O . ALA A 1 112 ? -23.285 3.573 24.430 1.00 97.88 112 ALA A O 1
ATOM 907 N N . TYR A 1 113 ? -21.775 5.229 24.404 1.00 98.12 113 TYR A N 1
ATOM 908 C CA . TYR A 1 113 ? -22.554 6.125 25.263 1.00 98.12 113 TYR A CA 1
ATOM 909 C C . TYR A 1 113 ? -23.906 6.493 24.637 1.00 98.12 113 TYR A C 1
ATOM 911 O O . TYR A 1 113 ? -24.943 6.443 25.301 1.00 98.12 113 TYR A O 1
ATOM 919 N N . SER A 1 114 ? -23.912 6.851 23.354 1.00 96.31 114 SER A N 1
ATOM 920 C CA . SER A 1 114 ? -25.118 7.279 22.640 1.00 96.31 114 SER A CA 1
ATOM 921 C C . SER A 1 114 ? -26.114 6.137 22.464 1.00 96.31 114 SER A C 1
ATOM 923 O O . SER A 1 114 ? -27.284 6.287 22.814 1.00 96.31 114 SER A O 1
ATOM 925 N N . ILE A 1 115 ? -25.642 4.971 22.016 1.00 95.94 115 ILE A N 1
ATOM 926 C CA . ILE A 1 115 ? -26.467 3.769 21.840 1.00 95.94 115 ILE A CA 1
ATOM 927 C C . ILE A 1 115 ? -27.056 3.321 23.181 1.00 95.94 115 ILE A C 1
ATOM 929 O O . ILE A 1 115 ? -28.262 3.099 23.279 1.00 95.94 115 ILE A O 1
ATOM 933 N N . SER A 1 116 ? -26.242 3.241 24.240 1.00 97.25 116 SER A N 1
ATOM 934 C CA . SER A 1 116 ? -26.734 2.857 25.572 1.00 97.25 116 SER A CA 1
ATOM 935 C C . SER A 1 116 ? -27.750 3.858 26.130 1.00 97.25 116 SER A C 1
ATOM 937 O O . SER A 1 116 ? -28.768 3.442 26.680 1.00 97.25 116 SER A O 1
ATOM 939 N N . SER A 1 117 ? -27.533 5.166 25.941 1.00 95.88 117 SER A N 1
ATOM 940 C CA . SER A 1 117 ? -28.480 6.214 26.358 1.00 95.88 117 SER A CA 1
ATOM 941 C C . SER A 1 117 ? -29.835 6.058 25.668 1.00 95.88 117 SER A C 1
ATOM 943 O O . SER A 1 117 ? -30.880 6.149 26.310 1.00 95.88 117 SER A O 1
ATOM 945 N N . ILE A 1 118 ? -29.822 5.787 24.365 1.00 93.38 118 ILE A N 1
ATOM 946 C CA . ILE A 1 118 ? -31.031 5.578 23.567 1.00 93.38 118 ILE A CA 1
ATOM 947 C C . ILE A 1 118 ? -31.777 4.322 23.993 1.00 93.38 118 ILE A C 1
ATOM 949 O O . ILE A 1 118 ? -32.997 4.354 24.136 1.00 93.38 118 ILE A O 1
ATOM 953 N N . LEU A 1 119 ? -31.064 3.221 24.221 1.00 94.12 119 LEU A N 1
ATOM 954 C CA . LEU A 1 119 ? -31.687 1.972 24.646 1.00 94.12 119 LEU A CA 1
ATOM 955 C C . LEU A 1 119 ? -32.296 2.102 26.051 1.00 94.12 119 LEU A C 1
ATOM 957 O O . LEU A 1 119 ? -33.418 1.645 26.261 1.00 94.12 119 LEU A O 1
ATOM 961 N N . LEU A 1 120 ? -31.648 2.836 26.965 1.00 94.44 120 LEU A N 1
ATOM 962 C CA . LEU A 1 120 ? -32.223 3.197 28.271 1.00 94.44 120 LEU A CA 1
ATOM 963 C C . LEU A 1 120 ? -33.491 4.046 28.147 1.00 94.44 120 LEU A C 1
ATOM 965 O O . LEU A 1 120 ? -34.454 3.846 28.890 1.00 94.44 120 LEU A O 1
ATOM 969 N N . LEU A 1 121 ? -33.498 5.024 27.238 1.00 91.25 121 LEU A N 1
ATOM 970 C CA . LEU A 1 121 ? -34.692 5.824 26.964 1.00 91.25 121 LEU A CA 1
ATOM 971 C C . LEU A 1 121 ? -35.808 4.944 26.397 1.00 91.25 121 LEU A C 1
ATOM 973 O O . LEU A 1 121 ? -36.943 5.039 26.856 1.00 91.25 121 LEU A O 1
ATOM 977 N N . ASN A 1 122 ? -35.484 4.038 25.476 1.00 89.56 122 ASN A N 1
ATOM 978 C CA . ASN A 1 122 ? -36.444 3.123 24.873 1.00 89.56 122 ASN A CA 1
ATOM 979 C C . ASN A 1 122 ? -37.093 2.188 25.909 1.00 89.56 122 ASN A C 1
ATOM 981 O O . ASN A 1 122 ? -38.312 2.023 25.906 1.00 89.56 122 ASN A O 1
ATOM 985 N N . GLU A 1 123 ? -36.319 1.646 26.853 1.00 89.81 123 GLU A N 1
ATOM 986 C CA . GLU A 1 123 ? -36.866 0.869 27.975 1.00 89.81 123 GLU A CA 1
ATOM 987 C C . GLU A 1 123 ? -37.831 1.708 28.825 1.00 89.81 123 GLU A C 1
ATOM 989 O O . GLU A 1 123 ? -38.896 1.233 29.220 1.00 89.81 123 GLU A O 1
ATOM 994 N N . LYS A 1 124 ? -37.529 2.989 29.060 1.00 87.38 124 LYS A N 1
ATOM 995 C CA . LYS A 1 124 ? -38.416 3.892 29.816 1.00 87.38 124 LYS A CA 1
ATOM 996 C C . LYS A 1 124 ? -39.689 4.261 29.045 1.00 87.38 124 LYS A C 1
ATOM 998 O O . LYS A 1 124 ? -40.750 4.331 29.664 1.00 87.38 124 LYS A O 1
ATOM 1003 N N . ILE A 1 125 ? -39.599 4.469 27.730 1.00 83.25 125 ILE A N 1
ATOM 1004 C CA . ILE A 1 125 ? -40.735 4.810 26.852 1.00 83.25 125 ILE A CA 1
ATOM 1005 C C . ILE A 1 125 ? -41.645 3.602 26.640 1.00 83.25 125 ILE A C 1
ATOM 1007 O O . ILE A 1 125 ? -42.859 3.737 26.708 1.00 83.25 125 ILE A O 1
ATOM 1011 N N . SER A 1 126 ? -41.105 2.394 26.476 1.00 75.69 126 SER A N 1
ATOM 1012 C CA . SER A 1 126 ? -41.942 1.185 26.388 1.00 75.69 126 SER A CA 1
ATOM 1013 C C . SER A 1 126 ? -42.851 1.000 27.617 1.00 75.69 126 SER A C 1
ATOM 1015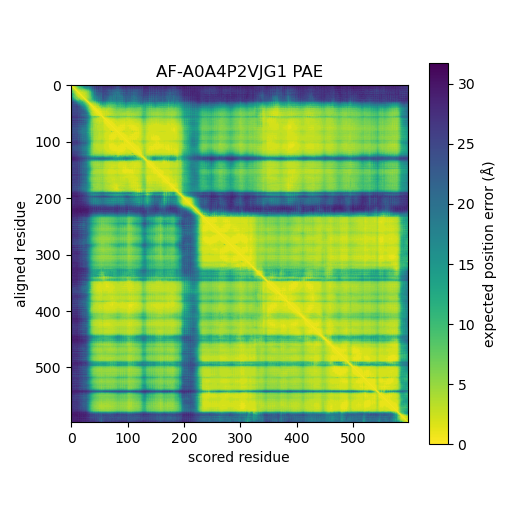 O O . SER A 1 126 ? -43.919 0.402 27.527 1.00 75.69 126 SER A O 1
ATOM 1017 N N . ASN A 1 127 ? -42.468 1.601 28.750 1.00 72.31 127 ASN A N 1
ATOM 1018 C CA . ASN A 1 127 ? -43.225 1.602 29.996 1.00 72.31 127 ASN A CA 1
ATOM 1019 C C . ASN A 1 127 ? -44.163 2.816 30.172 1.00 72.31 127 ASN A C 1
ATOM 1021 O O . ASN A 1 127 ? -44.972 2.830 31.103 1.00 72.31 127 ASN A O 1
ATOM 1025 N N . LYS A 1 128 ? -44.062 3.855 29.333 1.00 63.50 128 LYS A N 1
ATOM 1026 C CA . LYS A 1 128 ? -44.829 5.108 29.434 1.00 63.50 128 LYS A CA 1
ATOM 1027 C C . LYS A 1 128 ? -45.138 5.630 28.031 1.00 63.50 128 LYS A C 1
ATOM 1029 O O . LYS A 1 128 ? -44.203 5.981 27.330 1.00 63.50 128 LYS A O 1
ATOM 1034 N N . ASN A 1 129 ? -46.414 5.757 27.649 1.00 64.88 129 ASN A N 1
ATOM 1035 C CA . ASN A 1 129 ? -46.878 6.348 26.374 1.00 64.88 129 ASN A CA 1
ATOM 1036 C C . ASN A 1 129 ? -46.359 7.799 26.148 1.00 64.88 129 ASN A C 1
ATOM 1038 O O . ASN A 1 129 ? -47.124 8.753 26.250 1.00 64.88 129 ASN A O 1
ATOM 1042 N N . MET A 1 130 ? -45.065 7.982 25.882 1.00 60.28 130 MET A N 1
ATOM 1043 C CA . MET A 1 130 ? -44.338 9.262 25.827 1.00 60.28 130 MET A CA 1
ATOM 1044 C C . MET A 1 130 ? -43.605 9.453 24.485 1.00 60.28 130 MET A C 1
ATOM 1046 O O . MET A 1 130 ? -42.610 10.163 24.415 1.00 60.28 130 MET A O 1
ATOM 1050 N N . SER A 1 131 ? -44.076 8.835 23.399 1.00 59.50 131 SER A N 1
ATOM 1051 C CA . SER A 1 131 ? -43.347 8.790 22.120 1.00 59.50 131 SER A CA 1
ATOM 1052 C C . SER A 1 131 ? -43.227 10.119 21.358 1.00 59.50 131 SER A C 1
ATOM 1054 O O . SER A 1 131 ? -42.584 10.126 20.317 1.00 59.50 131 SER A O 1
ATOM 1056 N N . ASN A 1 132 ? -43.826 11.225 21.816 1.00 61.81 132 ASN A N 1
ATOM 1057 C CA . ASN A 1 132 ? -44.034 12.399 20.956 1.00 61.81 132 ASN A CA 1
ATOM 1058 C C . ASN A 1 132 ? -43.055 13.576 21.158 1.00 61.81 132 ASN A C 1
ATOM 1060 O O . ASN A 1 132 ? -43.110 14.498 20.355 1.00 61.81 132 ASN A O 1
ATOM 1064 N N . ASP A 1 133 ? -42.151 13.546 22.151 1.00 65.38 133 ASP A N 1
ATOM 1065 C CA . ASP A 1 133 ? -41.359 14.739 22.538 1.00 65.38 133 ASP A CA 1
ATOM 1066 C C . ASP A 1 133 ? -39.821 14.584 22.429 1.00 65.38 133 ASP A C 1
ATOM 1068 O O . ASP A 1 133 ? -39.079 15.415 22.956 1.00 65.38 133 ASP A O 1
ATOM 1072 N N . ILE A 1 134 ? -39.295 13.528 21.793 1.00 73.88 134 ILE A N 1
ATOM 1073 C CA . ILE A 1 134 ? -37.833 13.349 21.657 1.00 73.88 134 ILE A CA 1
ATOM 1074 C C . ILE A 1 134 ? -37.375 13.774 20.261 1.00 73.88 134 ILE A C 1
ATOM 1076 O O . ILE A 1 134 ? -37.456 12.995 19.314 1.00 73.88 134 ILE A O 1
ATOM 1080 N N . ASP A 1 135 ? -36.850 14.997 20.158 1.00 83.44 135 ASP A N 1
ATOM 1081 C CA . ASP A 1 135 ? -36.148 15.486 18.967 1.00 83.44 135 ASP A CA 1
ATOM 1082 C C . ASP A 1 135 ? -34.614 15.335 19.080 1.00 83.44 135 ASP A C 1
ATOM 1084 O O . ASP A 1 135 ? -34.054 15.089 20.158 1.00 83.44 135 ASP A O 1
ATOM 1088 N N . PHE A 1 136 ? -33.920 15.475 17.943 1.00 84.50 136 PHE A N 1
ATOM 1089 C CA . PHE A 1 136 ? -32.460 15.356 17.847 1.00 84.50 136 PHE A CA 1
ATOM 1090 C C . PHE A 1 136 ? -31.716 16.307 18.787 1.00 84.50 136 PHE A C 1
ATOM 1092 O O . PHE A 1 136 ? -30.760 15.908 19.456 1.00 84.50 136 PHE A O 1
ATOM 1099 N N . PHE A 1 137 ? -32.140 17.569 18.821 1.00 86.44 137 PHE A N 1
ATOM 1100 C CA . PHE A 1 137 ? -31.456 18.621 19.560 1.00 86.44 137 PHE A CA 1
ATOM 1101 C C . PHE A 1 137 ? -31.622 18.424 21.060 1.00 86.44 137 PHE A C 1
ATOM 1103 O O . PHE A 1 137 ? -30.658 18.577 21.798 1.00 86.44 137 PHE A O 1
ATOM 1110 N N . SER A 1 138 ? -32.807 18.025 21.511 1.00 88.44 138 SER A N 1
ATOM 1111 C CA . SER A 1 138 ? -33.088 17.643 22.891 1.00 88.44 138 SER A CA 1
ATOM 1112 C C . SER A 1 138 ? -32.183 16.491 23.333 1.00 88.44 138 SER A C 1
ATOM 1114 O O . SER A 1 138 ? -31.508 16.590 24.363 1.00 88.44 138 SER A O 1
ATOM 1116 N N . PHE A 1 139 ? -32.073 15.437 22.515 1.00 90.12 139 PHE A N 1
ATOM 1117 C CA . PHE A 1 139 ? -31.187 14.312 22.811 1.00 90.12 139 PHE A CA 1
ATOM 1118 C C . PHE A 1 139 ? -29.715 14.741 22.884 1.00 90.12 139 PHE A C 1
ATOM 1120 O O . PHE A 1 139 ? -29.051 14.489 23.891 1.00 90.12 139 PHE A O 1
ATOM 1127 N N . GLN A 1 140 ? -29.217 15.445 21.866 1.00 92.25 140 GLN A N 1
ATOM 1128 C CA . GLN A 1 140 ? -27.835 15.918 21.824 1.00 92.25 140 GLN A CA 1
ATOM 1129 C C . GLN A 1 140 ? -27.518 16.911 22.955 1.00 92.25 140 GLN A C 1
ATOM 1131 O O . GLN A 1 140 ? -26.439 16.832 23.545 1.00 92.25 140 GLN A O 1
ATOM 1136 N N . ASN A 1 141 ? -28.440 17.818 23.291 1.00 92.69 141 ASN A N 1
ATOM 1137 C CA . ASN A 1 141 ? -28.281 18.773 24.388 1.00 92.69 141 ASN A CA 1
ATOM 1138 C C . ASN A 1 141 ? -28.133 18.047 25.722 1.00 92.69 141 ASN A C 1
ATOM 1140 O O . ASN A 1 141 ? -27.198 18.343 26.456 1.00 92.69 141 ASN A O 1
ATOM 1144 N N . ASN A 1 142 ? -28.962 17.037 25.994 1.00 93.75 142 ASN A N 1
ATOM 1145 C CA . ASN A 1 142 ? -28.826 16.207 27.193 1.00 93.75 142 ASN A CA 1
ATOM 1146 C C . ASN A 1 142 ? -27.468 15.477 27.235 1.00 93.75 142 ASN A C 1
ATOM 1148 O O . ASN A 1 142 ? -26.823 15.378 28.279 1.00 93.75 142 ASN A O 1
ATOM 1152 N N . GLN A 1 143 ? -26.969 15.002 26.089 1.00 95.44 143 GLN A N 1
ATOM 1153 C CA . GLN A 1 143 ? -25.623 14.431 26.036 1.00 95.44 143 GLN A CA 1
ATOM 1154 C C . GLN A 1 143 ? -24.538 15.487 26.297 1.00 95.44 143 GLN A C 1
ATOM 1156 O O . GLN A 1 143 ? -23.614 15.205 27.058 1.00 95.44 143 GLN A O 1
ATOM 1161 N N . CYS A 1 144 ? -24.649 16.696 25.737 1.00 95.81 144 CYS A N 1
ATOM 1162 C CA . CYS A 1 144 ? -23.720 17.801 26.000 1.00 95.81 144 CYS A CA 1
ATOM 1163 C C . CYS A 1 144 ? -23.775 18.254 27.466 1.00 95.81 144 CYS A C 1
ATOM 1165 O O . CYS A 1 144 ? -22.721 18.445 28.058 1.00 95.81 144 CYS A O 1
ATOM 1167 N N . GLU A 1 145 ? -24.940 18.334 28.111 1.00 96.94 145 GLU A N 1
ATOM 1168 C CA . GLU A 1 145 ? -25.038 18.656 29.546 1.00 96.94 145 GLU A CA 1
ATOM 1169 C C . GLU A 1 145 ? -24.170 17.729 30.409 1.00 96.94 145 GLU A C 1
ATOM 1171 O O . GLU A 1 145 ? -23.595 18.152 31.412 1.00 96.94 145 GLU A O 1
ATOM 1176 N N . ILE A 1 146 ? -24.029 16.470 29.989 1.00 97.69 146 ILE A N 1
ATOM 1177 C CA . ILE A 1 146 ? -23.237 15.464 30.695 1.00 97.69 146 ILE A CA 1
ATOM 1178 C C . ILE A 1 146 ? -21.794 15.394 30.188 1.00 97.69 146 ILE A C 1
ATOM 1180 O O . ILE A 1 146 ? -20.917 15.033 30.966 1.00 97.69 146 ILE A O 1
ATOM 1184 N N . LEU A 1 147 ? -21.536 15.663 28.906 1.00 98.00 147 LEU A N 1
ATOM 1185 C CA . LEU A 1 147 ? -20.269 15.331 28.247 1.00 98.00 147 LEU A CA 1
ATOM 1186 C C . LEU A 1 147 ? -19.529 16.517 27.628 1.00 98.00 147 LEU A C 1
ATOM 1188 O O . LEU A 1 147 ? -18.361 16.338 27.291 1.00 98.00 147 LEU A O 1
ATOM 1192 N N . CYS A 1 148 ? -20.126 17.704 27.481 1.00 96.06 148 CYS A N 1
ATOM 1193 C CA . CYS A 1 148 ? -19.498 18.835 26.776 1.00 96.06 148 CYS A CA 1
ATOM 1194 C C . CYS A 1 148 ? -18.150 19.227 27.379 1.00 96.06 148 CYS A C 1
ATOM 1196 O O . CYS A 1 148 ? -17.256 19.685 26.667 1.00 96.06 148 CYS A O 1
ATOM 1198 N N . ASP A 1 149 ? -17.982 19.015 28.686 1.00 96.81 149 ASP A N 1
ATOM 1199 C CA . ASP A 1 149 ? -16.726 19.300 29.363 1.00 96.81 149 ASP A CA 1
ATOM 1200 C C . ASP A 1 149 ? -15.680 18.190 29.295 1.00 96.81 149 ASP A C 1
ATOM 1202 O O . ASP A 1 149 ? -14.511 18.449 29.605 1.00 96.81 149 ASP A O 1
ATOM 1206 N N . SER A 1 150 ? -16.072 16.998 28.849 1.00 98.19 150 SER A N 1
ATOM 1207 C CA . SER A 1 150 ? -15.190 15.844 28.699 1.00 98.19 150 SER A CA 1
ATOM 1208 C C . SER A 1 150 ? -14.122 16.073 27.622 1.00 98.19 150 SER A C 1
ATOM 1210 O O . SER A 1 150 ? -14.320 16.813 26.652 1.00 98.19 150 SER A O 1
ATOM 1212 N N . TYR A 1 151 ? -12.963 15.428 27.783 1.00 97.56 151 TYR A N 1
ATOM 1213 C CA . TYR A 1 151 ? -11.884 15.513 26.796 1.00 97.56 151 TYR A CA 1
ATOM 1214 C C . TYR A 1 151 ? -12.306 14.906 25.459 1.00 97.56 151 TYR A C 1
ATOM 1216 O O . TYR A 1 151 ? -12.007 15.483 24.415 1.00 97.56 151 TYR A O 1
ATOM 1224 N N . GLY A 1 152 ? -13.030 13.785 25.499 1.00 96.88 152 GLY A N 1
ATOM 1225 C CA . GLY A 1 152 ? -13.506 13.094 24.310 1.00 96.88 152 GLY A CA 1
ATOM 1226 C C . GLY A 1 152 ? -14.463 13.941 23.487 1.00 96.88 152 GLY A C 1
ATOM 1227 O O . GLY A 1 152 ? -14.233 14.109 22.294 1.00 96.88 152 GLY A O 1
ATOM 1228 N N . TRP A 1 153 ? -15.466 14.566 24.113 1.00 97.25 153 TRP A N 1
ATOM 1229 C CA . TRP A 1 153 ? -16.379 15.462 23.395 1.00 97.25 153 TRP A CA 1
ATOM 1230 C C . TRP A 1 153 ? -15.639 16.634 22.750 1.00 97.25 153 TRP A C 1
ATOM 1232 O O . TRP A 1 153 ? -15.826 16.904 21.568 1.00 97.25 153 TRP A O 1
ATOM 1242 N N . LYS A 1 154 ? -14.757 17.309 23.500 1.00 97.31 154 LYS A N 1
ATOM 1243 C CA . LYS A 1 154 ? -13.964 18.439 22.985 1.00 97.31 154 LYS A CA 1
ATOM 1244 C C . LYS A 1 154 ? -13.051 18.023 21.827 1.00 97.31 154 LYS A C 1
ATOM 1246 O O . LYS A 1 154 ? -12.908 18.790 20.879 1.00 97.31 154 LYS A O 1
ATOM 1251 N N . SER A 1 155 ? -12.448 16.832 21.893 1.00 94.88 155 SER A N 1
ATOM 1252 C CA . SER A 1 155 ? -11.611 16.295 20.813 1.00 94.88 155 SER A CA 1
ATOM 1253 C C . SER A 1 155 ? -12.440 16.003 19.568 1.00 94.88 155 SER A C 1
ATOM 1255 O O . SER A 1 155 ? -12.118 16.512 18.502 1.00 94.88 155 SER A O 1
ATOM 1257 N N . LEU A 1 156 ? -13.544 15.264 19.712 1.00 95.81 156 LEU A N 1
ATOM 1258 C CA . LEU A 1 156 ? -14.416 14.912 18.592 1.00 95.81 156 LEU A CA 1
ATOM 1259 C C . LEU A 1 156 ? -15.052 16.152 17.960 1.00 95.81 156 LEU A C 1
ATOM 1261 O O . LEU A 1 156 ? -15.106 16.252 16.745 1.00 95.81 156 LEU A O 1
ATOM 1265 N N . ALA A 1 157 ? -15.491 17.133 18.750 1.00 95.31 157 ALA A N 1
ATOM 1266 C CA . ALA A 1 157 ? -16.087 18.357 18.214 1.00 95.31 157 ALA A CA 1
ATOM 1267 C C . ALA A 1 157 ? -15.089 19.184 17.388 1.00 95.31 157 ALA A C 1
ATOM 1269 O O . ALA A 1 157 ? -15.492 19.897 16.471 1.00 95.31 157 ALA A O 1
ATOM 1270 N N . ARG A 1 158 ? -13.792 19.094 17.707 1.00 93.81 158 ARG A N 1
ATOM 1271 C CA . ARG A 1 158 ? -12.720 19.753 16.955 1.00 93.81 158 ARG A CA 1
ATOM 1272 C C . ARG A 1 158 ? -12.314 18.953 15.717 1.00 93.81 158 ARG A C 1
ATOM 1274 O O . ARG A 1 158 ? -12.142 19.546 14.656 1.00 93.81 158 ARG A O 1
ATOM 1281 N N . ASP A 1 159 ? -12.128 17.645 15.871 1.00 89.50 159 ASP A N 1
ATOM 1282 C CA . ASP A 1 159 ? -11.445 16.808 14.880 1.00 89.50 159 ASP A CA 1
ATOM 1283 C C . ASP A 1 159 ? -12.426 16.076 13.938 1.00 89.50 159 ASP A C 1
ATOM 1285 O O . ASP A 1 159 ? -12.085 15.848 12.779 1.00 89.50 159 ASP A O 1
ATOM 1289 N N . ASP A 1 160 ? -13.652 15.795 14.400 1.00 92.88 160 ASP A N 1
ATOM 1290 C CA . ASP A 1 160 ? -14.734 15.086 13.695 1.00 92.88 160 ASP A CA 1
ATOM 1291 C C . ASP A 1 160 ? -16.108 15.748 13.960 1.00 92.88 160 ASP A C 1
ATOM 1293 O O . ASP A 1 160 ? -17.079 15.117 14.388 1.00 92.88 160 ASP A O 1
ATOM 1297 N N . SER A 1 161 ? -16.208 17.059 13.719 1.00 94.44 161 SER A N 1
ATOM 1298 C CA . SER A 1 161 ? -17.422 17.848 13.995 1.00 94.44 161 SER A CA 1
ATOM 1299 C C . SER A 1 161 ? -18.679 17.340 13.271 1.00 94.44 161 SER A C 1
ATOM 1301 O O . SER A 1 161 ? -19.795 17.549 13.755 1.00 94.44 161 SER A O 1
ATOM 1303 N N . SER A 1 162 ? -18.515 16.621 12.154 1.00 93.12 162 SER A N 1
ATOM 1304 C CA . SER A 1 162 ? -19.605 15.972 11.416 1.00 93.12 162 SER A CA 1
ATOM 1305 C C . SER A 1 162 ? -20.394 14.985 12.278 1.00 93.12 162 SER A C 1
ATOM 1307 O O . SER A 1 162 ? -21.603 14.864 12.079 1.00 93.12 162 SER A O 1
ATOM 1309 N N . LEU A 1 163 ? -19.767 14.358 13.283 1.00 93.44 163 LEU A N 1
ATOM 1310 C CA . LEU A 1 163 ? -20.426 13.440 14.221 1.00 93.44 163 LEU A CA 1
ATOM 1311 C C . LEU A 1 163 ? -21.532 14.109 15.039 1.00 93.44 163 LEU A C 1
ATOM 1313 O O . LEU A 1 163 ? -22.417 13.421 15.533 1.00 93.44 163 LEU A O 1
ATOM 1317 N N . PHE A 1 164 ? -21.500 15.437 15.179 1.00 93.88 164 PHE A N 1
ATOM 1318 C CA . PHE A 1 164 ? -22.492 16.211 15.930 1.00 93.88 164 PHE A CA 1
ATOM 1319 C C . PHE A 1 164 ? -23.625 16.749 15.053 1.00 93.88 164 PHE A C 1
ATOM 1321 O O . PHE A 1 164 ? -24.448 17.540 15.511 1.00 93.88 164 PHE A O 1
ATOM 1328 N N . THR A 1 165 ? -23.699 16.320 13.797 1.00 90.75 165 THR A N 1
ATOM 1329 C CA . THR A 1 165 ? -24.806 16.659 12.902 1.00 90.75 165 THR A CA 1
ATOM 1330 C C . THR A 1 165 ? -25.889 15.578 12.939 1.00 90.75 165 THR A C 1
ATOM 1332 O O . THR A 1 165 ? -25.594 14.430 13.280 1.00 90.75 165 THR A O 1
ATOM 1335 N N . PRO A 1 166 ? -27.136 15.909 12.557 1.00 88.44 166 PRO A N 1
ATOM 1336 C CA . PRO A 1 166 ? -28.185 14.920 12.332 1.00 88.44 166 PRO A CA 1
ATOM 1337 C C . PRO A 1 166 ? -27.722 13.719 11.492 1.00 88.44 166 PRO A C 1
ATOM 1339 O O . PRO A 1 166 ? -27.903 12.570 11.898 1.00 88.44 166 PRO A O 1
ATOM 1342 N N . GLU A 1 167 ? -27.051 13.993 10.369 1.00 88.50 167 GLU A N 1
ATOM 1343 C CA . GLU A 1 167 ? -26.560 12.956 9.460 1.00 88.50 167 GLU A CA 1
ATOM 1344 C C . GLU A 1 167 ? -25.436 12.135 10.096 1.00 88.50 167 GLU A C 1
ATOM 1346 O O . GLU A 1 167 ? -25.490 10.912 10.070 1.00 88.50 167 GLU A O 1
ATOM 1351 N N . GLY A 1 168 ? -24.482 12.773 10.782 1.00 91.56 168 GLY A N 1
ATOM 1352 C CA . GLY A 1 168 ? -23.425 12.058 11.503 1.00 91.56 168 GLY A CA 1
ATOM 1353 C C . GLY A 1 168 ? -23.967 11.123 12.586 1.00 91.56 168 GLY A C 1
ATOM 1354 O O . GLY A 1 168 ? -23.464 10.011 12.757 1.00 91.56 168 GLY A O 1
ATOM 1355 N N . TYR A 1 169 ? -25.044 11.505 13.280 1.00 91.56 169 TYR A N 1
ATOM 1356 C CA . TYR A 1 169 ? -25.706 10.576 14.195 1.00 91.56 169 TYR A CA 1
ATOM 1357 C C . TYR A 1 169 ? -26.335 9.406 13.457 1.00 91.56 169 TYR A C 1
ATOM 1359 O O . TYR A 1 169 ? -26.180 8.271 13.891 1.00 91.56 169 TYR A O 1
ATOM 1367 N N . LYS A 1 170 ? -27.045 9.673 12.364 1.00 89.19 170 LYS A N 1
ATOM 1368 C CA . LYS A 1 170 ? -27.767 8.652 11.608 1.00 89.19 170 LYS A CA 1
ATOM 1369 C C . LYS A 1 170 ? -26.823 7.649 10.942 1.00 89.19 170 LYS A C 1
ATOM 1371 O O . LYS A 1 170 ? -27.053 6.445 11.043 1.00 89.19 170 LYS A O 1
ATOM 1376 N N . GLU A 1 171 ? -25.792 8.147 10.271 1.00 90.12 171 GLU A N 1
ATOM 1377 C CA . GLU A 1 171 ? -24.884 7.364 9.433 1.00 90.12 171 GLU A CA 1
ATOM 1378 C C . GLU A 1 171 ? -23.706 6.782 10.221 1.00 90.12 171 GLU A C 1
ATOM 1380 O O . GLU A 1 171 ? -23.263 5.680 9.908 1.00 90.12 171 GLU A O 1
ATOM 1385 N N . GLU A 1 172 ? -23.207 7.466 11.260 1.00 92.25 172 GLU A N 1
ATOM 1386 C CA . GLU A 1 172 ? -22.011 7.012 11.984 1.00 92.25 172 GLU A CA 1
ATOM 1387 C C . GLU A 1 172 ? -22.272 6.543 13.417 1.00 92.25 172 GLU A C 1
ATOM 1389 O O . GLU A 1 172 ? -21.721 5.513 13.821 1.00 92.25 172 GLU A O 1
ATOM 1394 N N . ILE A 1 173 ? -23.027 7.301 14.222 1.00 92.50 173 ILE A N 1
ATOM 1395 C CA . ILE A 1 173 ? -23.184 7.011 15.662 1.00 92.50 173 ILE A CA 1
ATOM 1396 C C . ILE A 1 173 ? -24.242 5.936 15.921 1.00 92.50 173 ILE A C 1
ATOM 1398 O O . ILE A 1 173 ? -24.034 5.044 16.741 1.00 92.50 173 ILE A O 1
ATOM 1402 N N . LEU A 1 174 ? -25.368 6.031 15.221 1.00 91.50 174 LEU A N 1
ATOM 1403 C CA . LEU A 1 174 ? -26.572 5.211 15.352 1.00 91.50 174 LEU A CA 1
ATOM 1404 C C . LEU A 1 174 ? -26.834 4.420 14.068 1.00 91.50 174 LEU A C 1
ATOM 1406 O O . LEU A 1 174 ? -27.993 4.188 13.706 1.00 91.50 174 LEU A O 1
ATOM 1410 N N . SER A 1 175 ? -25.766 4.040 13.364 1.00 91.69 175 SER A N 1
ATOM 1411 C CA . SER A 1 175 ? -25.883 3.241 12.149 1.00 91.69 175 SER A CA 1
ATOM 1412 C C . SER A 1 175 ? -26.493 1.875 12.463 1.00 91.69 175 SER A C 1
ATOM 1414 O O . SER A 1 175 ? -26.353 1.345 13.572 1.00 91.69 175 SER A O 1
ATOM 1416 N N . ASP A 1 176 ? -27.181 1.302 11.480 1.00 90.69 176 ASP A N 1
ATOM 1417 C CA . ASP A 1 176 ? -27.831 0.001 11.639 1.00 90.69 176 ASP A CA 1
ATOM 1418 C C . ASP A 1 176 ? -26.797 -1.099 11.928 1.00 90.69 176 ASP A C 1
ATOM 1420 O O . ASP A 1 176 ? -27.056 -1.983 12.745 1.00 90.69 176 ASP A O 1
ATOM 1424 N N . ASP A 1 177 ? -25.587 -0.971 11.373 1.00 89.88 177 ASP A N 1
ATOM 1425 C CA . ASP A 1 177 ? -24.467 -1.878 11.632 1.00 89.88 177 ASP A CA 1
ATOM 1426 C C . ASP A 1 177 ? -24.107 -1.924 13.123 1.00 89.88 177 ASP A C 1
ATOM 1428 O O . ASP A 1 177 ? -23.949 -3.003 13.692 1.00 89.88 177 ASP A O 1
ATOM 1432 N N . PHE A 1 178 ? -24.043 -0.774 13.809 1.00 91.31 178 PHE A N 1
ATOM 1433 C CA . PHE A 1 178 ? -23.731 -0.750 15.243 1.00 91.31 178 PHE A CA 1
ATOM 1434 C C . PHE A 1 178 ? -24.804 -1.421 16.094 1.00 91.31 178 PHE A C 1
ATOM 1436 O O . PHE A 1 178 ? -24.461 -2.143 17.032 1.00 91.31 178 PHE A O 1
ATOM 1443 N N . PHE A 1 179 ? -26.081 -1.231 15.759 1.00 93.12 179 PHE A N 1
ATOM 1444 C CA . PHE A 1 179 ? -27.182 -1.936 16.417 1.00 93.12 179 PHE A CA 1
ATOM 1445 C C . PHE A 1 179 ? -27.131 -3.447 16.146 1.00 93.12 179 PHE A C 1
ATOM 1447 O O . PHE A 1 179 ? -27.315 -4.241 17.076 1.00 93.12 179 PHE A O 1
ATOM 1454 N N . ALA A 1 180 ? -26.785 -3.851 14.922 1.00 92.44 180 ALA A N 1
ATOM 1455 C CA . ALA A 1 180 ? -26.563 -5.249 14.573 1.00 92.44 180 ALA A CA 1
ATOM 1456 C C . ALA A 1 180 ? -25.398 -5.867 15.373 1.00 92.44 180 ALA A C 1
ATOM 1458 O O . ALA A 1 180 ? -25.561 -6.960 15.921 1.00 92.44 180 ALA A O 1
ATOM 1459 N N . PHE A 1 181 ? -24.268 -5.166 15.542 1.00 89.56 181 PHE A N 1
ATOM 1460 C CA . PHE A 1 181 ? -23.120 -5.672 16.316 1.00 89.56 181 PHE A CA 1
ATOM 1461 C C . PHE A 1 181 ? -23.445 -5.926 17.785 1.00 89.56 181 PHE A C 1
ATOM 1463 O O . PHE A 1 181 ? -22.961 -6.901 18.364 1.00 89.56 181 PHE A O 1
ATOM 1470 N N . VAL A 1 182 ? -24.278 -5.081 18.392 1.00 93.44 182 VAL A N 1
ATOM 1471 C CA . VAL A 1 182 ? -24.730 -5.285 19.776 1.00 93.44 182 VAL A CA 1
ATOM 1472 C C . VAL A 1 182 ? -25.970 -6.175 19.874 1.00 93.44 182 VAL A C 1
ATOM 1474 O O . VAL A 1 182 ? -26.509 -6.347 20.965 1.00 93.44 182 VAL A O 1
ATOM 1477 N N . ASN A 1 183 ? -26.432 -6.762 18.764 1.00 93.62 183 ASN A N 1
ATOM 1478 C CA . ASN A 1 183 ? -27.626 -7.603 18.701 1.00 93.62 183 ASN A CA 1
ATOM 1479 C C . ASN A 1 183 ? -28.857 -6.926 19.339 1.00 93.62 183 ASN A C 1
ATOM 1481 O O . ASN A 1 183 ? -29.558 -7.511 20.174 1.00 93.62 183 ASN A O 1
ATOM 1485 N N . LYS A 1 184 ? -29.088 -5.655 18.991 1.00 94.62 184 LYS A N 1
ATOM 1486 C CA . LYS A 1 184 ? -30.266 -4.882 19.406 1.00 94.62 184 LYS A CA 1
ATOM 1487 C C . LYS A 1 184 ? -30.992 -4.354 18.182 1.00 94.62 184 LYS A C 1
ATOM 1489 O O . LYS A 1 184 ? -30.375 -3.972 17.196 1.00 94.62 184 LYS A O 1
ATOM 1494 N N . GLN A 1 185 ? -32.315 -4.289 18.266 1.00 92.69 185 GLN A N 1
ATOM 1495 C CA . GLN A 1 185 ? -33.101 -3.583 17.267 1.00 92.69 185 GLN A CA 1
ATOM 1496 C C . GLN A 1 185 ? -32.932 -2.079 17.486 1.00 92.69 185 GLN A C 1
ATOM 1498 O O . GLN A 1 185 ? -33.095 -1.593 18.609 1.00 92.69 185 GLN A O 1
ATOM 1503 N N . LYS A 1 186 ? -32.615 -1.348 16.417 1.00 91.44 186 LYS A N 1
ATOM 1504 C CA . LYS A 1 186 ? -32.648 0.113 16.428 1.00 91.44 186 LYS A CA 1
ATOM 1505 C C . LYS A 1 186 ? -34.083 0.574 16.704 1.00 91.44 186 LYS A C 1
ATOM 1507 O O . LYS A 1 186 ? -34.980 0.159 15.969 1.00 91.44 186 LYS A O 1
ATOM 1512 N N . PRO A 1 187 ? -34.329 1.377 17.754 1.00 87.62 187 PRO A N 1
ATOM 1513 C CA . PRO A 1 187 ? -35.681 1.835 18.056 1.00 87.62 187 PRO A CA 1
ATOM 1514 C C . PRO A 1 187 ? -36.336 2.560 16.872 1.00 87.62 187 PRO A C 1
ATOM 1516 O O . PRO A 1 187 ? -35.739 3.460 16.288 1.00 87.62 187 PRO A O 1
ATOM 1519 N N . GLU A 1 188 ? -37.572 2.185 16.532 1.00 83.56 188 GLU A N 1
ATOM 1520 C CA . GLU A 1 188 ? -38.276 2.683 15.336 1.00 83.56 188 GLU A CA 1
ATOM 1521 C C . GLU A 1 188 ? -38.479 4.205 15.351 1.00 83.56 188 GLU A C 1
ATOM 1523 O O . GLU A 1 188 ? -38.385 4.852 14.314 1.00 83.56 188 GLU A O 1
ATOM 1528 N N . TRP A 1 189 ? -38.651 4.807 16.532 1.00 77.12 189 TRP A N 1
ATOM 1529 C CA . TRP A 1 189 ? -38.791 6.261 16.692 1.00 77.12 189 TRP A CA 1
ATOM 1530 C C . TRP A 1 189 ? -37.510 7.052 16.366 1.00 77.12 189 TRP A C 1
ATOM 1532 O O . TRP A 1 189 ? -37.540 8.278 16.309 1.00 77.12 189 TRP A O 1
ATOM 1542 N N . ILE A 1 190 ? -36.382 6.372 16.137 1.00 76.81 190 ILE A N 1
ATOM 1543 C CA . ILE A 1 190 ? -35.143 6.983 15.629 1.00 76.81 190 ILE A CA 1
ATOM 1544 C C . ILE A 1 190 ? -35.177 7.098 14.102 1.00 76.81 190 ILE A C 1
ATOM 1546 O O . ILE A 1 190 ? -34.478 7.935 13.529 1.00 76.81 190 ILE A O 1
ATOM 1550 N N . SER A 1 191 ? -35.982 6.276 13.424 1.00 60.75 191 SER A N 1
ATOM 1551 C CA . SER A 1 191 ? -36.115 6.327 11.973 1.00 60.75 191 SER A CA 1
ATOM 1552 C C . SER A 1 191 ? -37.073 7.453 11.576 1.00 60.75 191 SER A C 1
ATOM 1554 O O . SER A 1 191 ? -38.247 7.456 11.922 1.00 60.75 191 SER A O 1
ATOM 1556 N N . GLU A 1 192 ? -36.526 8.450 10.883 1.00 60.28 192 GLU A N 1
ATOM 1557 C CA . GLU A 1 192 ? -37.216 9.595 10.270 1.00 60.28 192 GLU A CA 1
ATOM 1558 C C . GLU A 1 192 ? -37.735 10.696 11.221 1.00 60.28 192 GLU A C 1
ATOM 1560 O O . GLU A 1 192 ? -37.438 11.861 10.964 1.00 60.28 192 GLU A O 1
ATOM 1565 N N . SER A 1 193 ? -38.398 10.409 12.347 1.00 56.41 193 SER A N 1
ATOM 1566 C CA . SER A 1 193 ? -39.024 11.462 13.184 1.00 56.41 193 SER A CA 1
ATOM 1567 C C . SER A 1 193 ? -38.054 12.362 13.959 1.00 56.41 193 SER A C 1
ATOM 1569 O O . SER A 1 193 ? -38.333 13.542 14.126 1.00 56.41 193 SER A O 1
ATOM 1571 N N . ILE A 1 194 ? -36.888 11.857 14.383 1.00 59.31 194 ILE A N 1
ATOM 1572 C CA . ILE A 1 194 ? -35.843 12.684 15.031 1.00 59.31 194 ILE A CA 1
ATOM 1573 C C . ILE A 1 194 ? -35.280 13.741 14.064 1.00 59.31 194 ILE A C 1
ATOM 1575 O O . ILE A 1 194 ? -34.771 14.781 14.486 1.00 59.31 194 ILE A O 1
ATOM 1579 N N . TYR A 1 195 ? -35.354 13.459 12.762 1.00 64.50 195 TYR A N 1
ATOM 1580 C CA . TYR A 1 195 ? -34.692 14.216 11.703 1.00 64.50 195 TYR A CA 1
ATOM 1581 C C . TYR A 1 195 ? -35.666 15.045 10.853 1.00 64.50 195 TYR A C 1
ATOM 1583 O O . TYR A 1 195 ? -35.247 15.996 10.188 1.00 64.50 195 TYR A O 1
ATOM 1591 N N . LEU A 1 196 ? -36.960 14.713 10.891 1.00 56.19 196 LEU A N 1
ATOM 1592 C CA . LEU A 1 196 ? -38.045 15.491 10.309 1.00 56.19 196 LEU A CA 1
ATOM 1593 C C . LEU A 1 196 ? -38.628 16.452 11.351 1.00 56.19 196 LEU A C 1
ATOM 1595 O O . LEU A 1 196 ? -39.657 16.165 11.943 1.00 56.19 196 LEU A O 1
ATOM 1599 N N . ASP A 1 197 ? -38.031 17.635 11.505 1.00 53.12 197 ASP A N 1
ATOM 1600 C CA . ASP A 1 197 ? -38.858 18.829 11.702 1.00 53.12 197 ASP A CA 1
ATOM 1601 C C . ASP A 1 197 ? -38.126 20.138 11.359 1.00 53.12 197 ASP A C 1
ATOM 1603 O O . ASP A 1 197 ? -37.053 20.439 11.874 1.00 53.12 197 ASP A O 1
ATOM 1607 N N . GLN A 1 198 ? -38.737 20.876 10.423 1.00 51.62 198 GLN A N 1
ATOM 1608 C CA . GLN A 1 198 ? -38.751 22.321 10.092 1.00 51.62 198 GLN A CA 1
ATOM 1609 C C . GLN A 1 198 ? -37.473 23.195 10.133 1.00 51.62 198 GLN A C 1
ATOM 1611 O O . GLN A 1 198 ? -37.415 24.203 9.424 1.00 51.62 198 GLN A O 1
ATOM 1616 N N . HIS A 1 199 ? -36.411 22.829 10.845 1.00 52.38 199 HIS A N 1
ATOM 1617 C CA . HIS A 1 199 ? -35.151 23.575 10.896 1.00 52.38 199 HIS A CA 1
ATOM 1618 C C . HIS A 1 199 ? -34.150 23.193 9.808 1.00 52.38 199 HIS A C 1
ATOM 1620 O O . HIS A 1 199 ? -33.172 23.914 9.621 1.00 52.38 199 HIS A O 1
ATOM 1626 N N . VAL A 1 200 ? -34.418 22.150 9.018 1.00 54.22 200 VAL A N 1
ATOM 1627 C CA . VAL A 1 200 ? -33.596 21.786 7.852 1.00 54.22 200 VAL A CA 1
ATOM 1628 C C . VAL A 1 200 ? -33.455 22.972 6.888 1.00 54.22 200 VAL A C 1
ATOM 1630 O O . VAL A 1 200 ? -32.381 23.182 6.343 1.00 54.22 200 VAL A O 1
ATOM 1633 N N . ALA A 1 201 ? -34.467 23.836 6.742 1.00 57.34 201 ALA A N 1
ATOM 1634 C CA . ALA A 1 201 ? -34.350 25.049 5.923 1.00 57.34 201 ALA A CA 1
ATOM 1635 C C . ALA A 1 201 ? -33.382 26.097 6.518 1.00 57.34 201 ALA A C 1
ATOM 1637 O O . ALA A 1 201 ? -32.587 26.688 5.785 1.00 57.34 201 ALA A O 1
ATOM 1638 N N . ALA A 1 202 ? -33.404 26.303 7.840 1.00 56.88 202 ALA A N 1
ATOM 1639 C CA . ALA A 1 202 ? -32.531 27.254 8.536 1.00 56.88 202 ALA A CA 1
ATOM 1640 C C . ALA A 1 202 ? -31.089 26.730 8.665 1.00 56.88 202 ALA A C 1
ATOM 1642 O O . ALA A 1 202 ? -30.137 27.474 8.427 1.00 56.88 202 ALA A O 1
ATOM 1643 N N . TYR A 1 203 ? -30.924 25.439 8.955 1.00 55.88 203 TYR A N 1
ATOM 1644 C CA . TYR A 1 203 ? -29.631 24.761 9.003 1.00 55.88 203 TYR A CA 1
ATOM 1645 C C . TYR A 1 203 ? -29.009 24.642 7.607 1.00 55.88 203 TYR A C 1
ATOM 1647 O O . TYR A 1 203 ? -27.849 25.001 7.436 1.00 55.88 203 TYR A O 1
ATOM 1655 N N . ASN A 1 204 ? -29.779 24.283 6.572 1.00 59.09 204 ASN A N 1
ATOM 1656 C CA . ASN A 1 204 ? -29.282 24.294 5.190 1.00 59.09 204 ASN A CA 1
ATOM 1657 C C . ASN A 1 204 ? -28.933 25.706 4.712 1.00 59.09 204 ASN A C 1
ATOM 1659 O O . ASN A 1 204 ? -28.026 25.857 3.900 1.00 59.09 204 ASN A O 1
ATOM 1663 N N . SE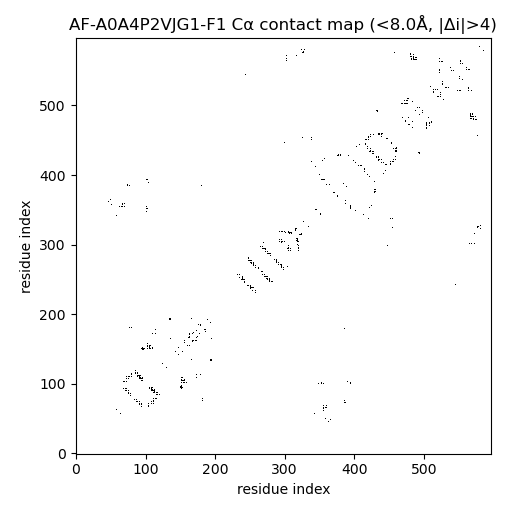R A 1 205 ? -29.608 26.746 5.215 1.00 62.19 205 SER A N 1
ATOM 1664 C CA . SER A 1 205 ? -29.220 28.144 4.981 1.00 62.19 205 SER A CA 1
ATOM 1665 C C . SER A 1 205 ? -27.907 28.505 5.698 1.00 62.19 205 SER A C 1
ATOM 1667 O O . SER A 1 205 ? -27.061 29.183 5.117 1.00 62.19 205 SER A O 1
ATOM 1669 N N . TYR A 1 206 ? -27.697 28.033 6.931 1.00 60.34 206 TYR A N 1
ATOM 1670 C CA . TYR A 1 206 ? -26.460 28.235 7.697 1.00 60.34 206 TYR A CA 1
ATOM 1671 C C . TYR A 1 206 ? -25.262 27.485 7.087 1.00 60.34 206 TYR A C 1
ATOM 1673 O O . TYR A 1 206 ? -24.222 28.092 6.835 1.00 60.34 206 TYR A O 1
ATOM 1681 N N . ILE A 1 207 ? -25.434 26.206 6.739 1.00 56.16 207 ILE A N 1
ATOM 1682 C CA . ILE A 1 207 ? -24.429 25.383 6.054 1.00 56.16 207 ILE A CA 1
ATOM 1683 C C . ILE A 1 207 ? -24.145 25.918 4.647 1.00 56.16 207 ILE A C 1
ATOM 1685 O O . ILE A 1 207 ? -22.981 26.015 4.271 1.00 56.16 207 ILE A O 1
ATOM 1689 N N . LYS A 1 208 ? -25.155 26.373 3.884 1.00 64.75 208 LYS A N 1
ATOM 1690 C CA . LYS A 1 208 ? -24.906 27.064 2.603 1.00 64.75 208 LYS A CA 1
ATOM 1691 C C . LYS A 1 208 ? -24.029 28.298 2.773 1.00 64.75 208 LYS A C 1
ATOM 1693 O O . LYS A 1 208 ? -23.221 28.553 1.889 1.00 64.75 208 LYS A O 1
ATOM 1698 N N . ASN A 1 209 ? -24.169 29.046 3.867 1.00 59.41 209 ASN A N 1
ATOM 1699 C CA . ASN A 1 209 ? -23.339 30.220 4.141 1.00 59.41 209 ASN A CA 1
ATOM 1700 C C . ASN A 1 209 ? -21.920 29.854 4.615 1.00 59.41 209 ASN A C 1
ATOM 1702 O O . ASN A 1 209 ? -20.979 30.558 4.261 1.00 59.41 209 ASN A O 1
ATOM 1706 N N . LEU A 1 210 ? -21.744 28.745 5.341 1.00 48.31 210 LEU A N 1
ATOM 1707 C CA . LEU A 1 210 ? -20.427 28.202 5.708 1.00 48.31 210 LEU A CA 1
ATOM 1708 C C . LEU A 1 210 ? -19.671 27.644 4.493 1.00 48.31 210 LEU A C 1
ATOM 1710 O O . LEU A 1 210 ? -18.525 28.019 4.260 1.00 48.31 210 LEU A O 1
ATOM 1714 N N . ILE A 1 211 ? -20.338 26.852 3.650 1.00 51.56 211 ILE A N 1
ATOM 1715 C CA . ILE A 1 211 ? -19.758 26.296 2.416 1.00 51.56 211 ILE A CA 1
ATOM 1716 C C . ILE A 1 211 ? -19.451 27.409 1.398 1.00 51.56 211 ILE A C 1
ATOM 1718 O O . ILE A 1 211 ? -18.455 27.328 0.683 1.00 51.56 211 ILE A O 1
ATOM 1722 N N . LYS A 1 212 ? -20.238 28.499 1.355 1.00 51.44 212 LYS A N 1
ATOM 1723 C CA . LYS A 1 212 ? -19.908 29.685 0.536 1.00 51.44 212 LYS A CA 1
ATOM 1724 C C . LYS A 1 212 ? -18.606 30.368 0.962 1.00 51.44 212 LYS A C 1
ATOM 1726 O O . LYS A 1 212 ? -18.006 31.047 0.135 1.00 51.44 212 LYS A O 1
ATOM 1731 N N . ASN A 1 213 ? -18.185 30.188 2.214 1.00 48.56 213 ASN A N 1
ATOM 1732 C CA . ASN A 1 213 ? -16.942 30.744 2.738 1.00 48.56 213 ASN A CA 1
ATOM 1733 C C . ASN A 1 213 ? -15.755 29.774 2.565 1.00 48.56 213 ASN A C 1
ATOM 1735 O O . ASN A 1 213 ? -14.649 30.232 2.289 1.00 48.56 213 ASN A O 1
ATOM 1739 N N . GLU A 1 214 ? -15.967 28.454 2.620 1.00 41.97 214 GLU A N 1
ATOM 1740 C CA . GLU A 1 214 ? -14.900 27.452 2.410 1.00 41.97 214 GLU A CA 1
ATOM 1741 C C . GLU A 1 214 ? -14.606 27.148 0.932 1.00 41.97 214 GLU A C 1
ATOM 1743 O O . GLU A 1 214 ? -13.453 26.915 0.573 1.00 41.97 214 GLU A O 1
ATOM 1748 N N . ASN A 1 215 ? -15.585 27.279 0.032 1.00 38.50 215 ASN A N 1
ATOM 1749 C CA . ASN A 1 215 ? -15.373 27.090 -1.412 1.00 38.50 215 ASN A CA 1
ATOM 1750 C C . ASN A 1 215 ? -14.629 28.254 -2.097 1.00 38.50 215 ASN A C 1
ATOM 1752 O O . ASN A 1 215 ? -14.559 28.297 -3.322 1.00 38.50 215 ASN A O 1
ATOM 1756 N N . SER A 1 216 ? -14.064 29.190 -1.329 1.00 40.78 216 SER A N 1
ATOM 1757 C CA . SER A 1 216 ? -13.181 30.240 -1.852 1.00 40.78 216 SER A CA 1
ATOM 1758 C C . SER A 1 216 ? -11.687 29.893 -1.775 1.00 40.78 216 SER A C 1
ATOM 1760 O O . SER A 1 216 ? -10.870 30.705 -2.197 1.00 40.78 216 SER A O 1
ATOM 1762 N N . SER A 1 217 ? -11.306 28.710 -1.266 1.00 42.91 217 SER A N 1
ATOM 1763 C CA . SER A 1 217 ? -9.887 28.376 -1.036 1.00 42.91 217 SER A CA 1
ATOM 1764 C C . SER A 1 217 ? -9.402 27.016 -1.557 1.00 42.91 217 SER A C 1
ATOM 1766 O O . SER A 1 217 ? -8.235 26.684 -1.356 1.00 42.91 217 SER A O 1
ATOM 1768 N N . VAL A 1 218 ? -10.227 26.234 -2.268 1.00 36.62 218 VAL A N 1
ATOM 1769 C CA . VAL A 1 218 ? -9.809 24.918 -2.800 1.00 36.62 218 VAL A CA 1
ATOM 1770 C C . VAL A 1 218 ? -10.288 24.706 -4.241 1.00 36.62 218 VAL A C 1
ATOM 1772 O O . VAL A 1 218 ? -10.996 23.753 -4.552 1.00 36.62 218 VAL A O 1
ATOM 1775 N N . SER A 1 219 ? -9.907 25.605 -5.149 1.00 33.59 219 SER A N 1
ATOM 1776 C CA . SER A 1 219 ? -9.972 25.330 -6.594 1.00 33.59 219 SER A CA 1
ATOM 1777 C C . SER A 1 219 ? -8.853 25.998 -7.394 1.00 33.59 219 SER A C 1
ATOM 1779 O O . SER A 1 219 ? -9.079 26.378 -8.532 1.00 33.59 219 SER A O 1
ATOM 1781 N N . ASP A 1 220 ? -7.655 26.118 -6.820 1.00 33.66 220 ASP A N 1
ATOM 1782 C CA . ASP A 1 220 ? -6.452 26.531 -7.551 1.00 33.66 220 ASP A CA 1
ATOM 1783 C C . ASP A 1 220 ? -5.309 25.563 -7.224 1.00 33.66 220 ASP A C 1
ATOM 1785 O O . ASP A 1 220 ? -4.377 25.860 -6.479 1.00 33.66 220 ASP A O 1
ATOM 1789 N N . LEU A 1 221 ? -5.404 24.346 -7.763 1.00 32.72 221 LEU A N 1
ATOM 1790 C CA . LEU A 1 221 ? -4.263 23.442 -7.886 1.00 32.72 221 LEU A CA 1
ATOM 1791 C C . LEU A 1 221 ? -3.763 23.532 -9.329 1.00 32.72 221 LEU A C 1
ATOM 1793 O O . LEU A 1 221 ? -4.254 22.852 -10.223 1.00 32.72 221 LEU A O 1
ATOM 1797 N N . HIS A 1 222 ? -2.827 24.467 -9.506 1.00 38.44 222 HIS A N 1
ATOM 1798 C CA . HIS A 1 222 ? -1.851 24.619 -10.585 1.00 38.44 222 HIS A CA 1
ATOM 1799 C C . HIS A 1 222 ? -2.183 23.981 -11.943 1.00 38.44 222 HIS A C 1
ATOM 1801 O O . HIS A 1 222 ? -1.776 22.863 -12.250 1.00 38.44 222 HIS A O 1
ATOM 1807 N N . LEU A 1 223 ? -2.777 24.800 -12.812 1.00 33.75 223 LEU A N 1
ATOM 1808 C CA . LEU A 1 223 ? -2.722 24.667 -14.272 1.00 33.75 223 LEU A CA 1
ATOM 1809 C C . LEU A 1 223 ? -1.765 25.708 -14.893 1.00 33.75 223 LEU A C 1
ATOM 1811 O O . LEU A 1 223 ? -1.901 26.094 -16.048 1.00 33.75 223 LEU A O 1
ATOM 1815 N N . GLU A 1 224 ? -0.767 26.155 -14.125 1.00 38.19 224 GLU A N 1
ATOM 1816 C CA . GLU A 1 224 ? 0.333 26.999 -14.600 1.00 38.19 224 GLU A CA 1
ATOM 1817 C C . GLU A 1 224 ? 1.613 26.161 -14.700 1.00 38.19 224 GLU A C 1
ATOM 1819 O O . GLU A 1 224 ? 2.331 26.039 -13.708 1.00 38.19 224 GLU A O 1
ATOM 1824 N N . LYS A 1 225 ? 1.859 25.555 -15.878 1.00 40.66 225 LYS A N 1
ATOM 1825 C CA . LYS A 1 225 ? 3.204 25.222 -16.426 1.00 40.66 225 LYS A CA 1
ATOM 1826 C C . LYS A 1 225 ? 3.215 24.479 -17.780 1.00 40.66 225 LYS A C 1
ATOM 1828 O O . LYS A 1 225 ? 4.176 23.791 -18.097 1.00 40.66 225 LYS A O 1
ATOM 1833 N N . LEU A 1 226 ? 2.186 24.610 -18.620 1.00 42.38 226 LEU A N 1
ATOM 1834 C CA . LEU A 1 226 ? 2.135 23.856 -19.887 1.00 42.38 226 LEU A CA 1
ATOM 1835 C C . LEU A 1 226 ? 2.965 24.449 -21.040 1.00 42.38 226 LEU A C 1
ATOM 1837 O O . LEU A 1 226 ? 3.206 23.748 -22.017 1.00 42.38 226 LEU A O 1
ATOM 1841 N N . GLU A 1 227 ? 3.439 25.695 -20.950 1.00 45.56 227 GLU A N 1
ATOM 1842 C CA . GLU A 1 227 ? 4.206 26.293 -22.056 1.00 45.56 227 GLU A CA 1
ATOM 1843 C C . GLU A 1 227 ? 5.680 25.837 -22.083 1.00 45.56 227 GLU A C 1
ATOM 1845 O O . GLU A 1 227 ? 6.194 25.544 -23.163 1.00 45.56 227 GLU A O 1
ATOM 1850 N N . ASP A 1 228 ? 6.330 25.652 -20.925 1.00 52.34 228 ASP A N 1
ATOM 1851 C CA . ASP A 1 228 ? 7.740 25.211 -20.851 1.00 52.34 228 ASP A CA 1
ATOM 1852 C C . ASP A 1 228 ? 7.923 23.707 -21.138 1.00 52.34 228 ASP A C 1
ATOM 1854 O O . ASP A 1 228 ? 8.914 23.312 -21.761 1.00 52.34 228 ASP A O 1
ATOM 1858 N N . GLN A 1 229 ? 6.947 22.870 -20.756 1.00 55.25 229 GLN A N 1
ATOM 1859 C CA . GLN A 1 229 ? 6.990 21.408 -20.9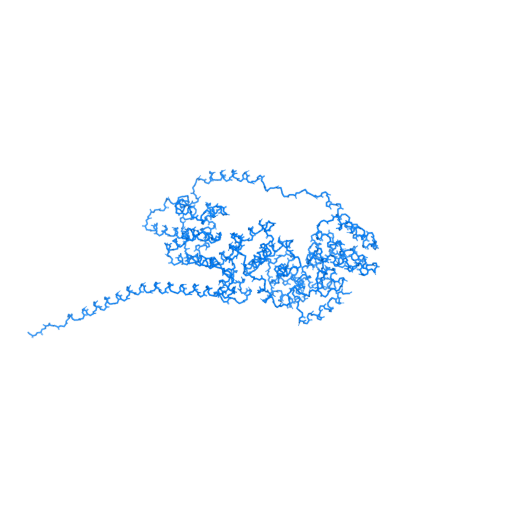30 1.00 55.25 229 GLN A CA 1
ATOM 1860 C C . GLN A 1 229 ? 7.136 21.014 -22.413 1.00 55.25 229 GLN A C 1
ATOM 1862 O O . GLN A 1 229 ? 7.935 20.151 -22.763 1.00 55.25 229 GLN A O 1
ATOM 1867 N N . SER A 1 230 ? 6.453 21.748 -23.300 1.00 61.53 230 SER A N 1
ATOM 1868 C CA . SER A 1 230 ? 6.442 21.485 -24.746 1.00 61.53 230 SER A CA 1
ATOM 1869 C C . SER A 1 230 ? 7.820 21.583 -25.416 1.00 61.53 230 SER A C 1
ATOM 1871 O O . SER A 1 230 ? 8.065 20.950 -26.446 1.00 61.53 230 SER A O 1
ATOM 1873 N N . SER A 1 231 ? 8.729 22.383 -24.845 1.00 67.62 231 SER A N 1
ATOM 1874 C CA . SER A 1 231 ? 10.084 22.563 -25.371 1.00 67.62 231 SER A CA 1
ATOM 1875 C C . SER A 1 231 ? 11.024 21.429 -24.953 1.00 67.62 231 SER A C 1
ATOM 1877 O O . SER A 1 231 ? 11.826 20.969 -25.768 1.00 67.62 231 SER A O 1
ATOM 1879 N N . ILE A 1 232 ? 10.873 20.943 -23.716 1.00 66.56 232 ILE A N 1
ATOM 1880 C CA . ILE A 1 232 ? 11.649 19.836 -23.146 1.00 66.56 232 ILE A CA 1
ATOM 1881 C C . ILE A 1 232 ? 11.290 18.534 -23.864 1.00 66.56 232 ILE A C 1
ATOM 1883 O O . ILE A 1 232 ? 12.187 17.839 -24.339 1.00 66.56 232 ILE A O 1
ATOM 1887 N N . ASP A 1 233 ? 9.995 18.282 -24.070 1.00 81.50 233 ASP A N 1
ATOM 1888 C CA . ASP A 1 233 ? 9.508 17.096 -24.785 1.00 81.50 233 ASP A CA 1
ATOM 1889 C C . ASP A 1 233 ? 10.092 17.016 -26.209 1.00 81.50 233 ASP A C 1
ATOM 1891 O O . ASP A 1 233 ? 10.427 15.944 -26.717 1.00 81.50 233 ASP A O 1
ATOM 1895 N N . LYS A 1 234 ? 10.290 18.168 -26.864 1.00 89.88 234 LYS A N 1
ATOM 1896 C CA . LYS A 1 234 ? 10.899 18.227 -28.196 1.00 89.88 234 LYS A CA 1
ATOM 1897 C C . LYS A 1 234 ? 12.399 17.914 -28.175 1.00 89.88 234 LYS A C 1
ATOM 1899 O O . LYS A 1 234 ? 12.865 17.178 -29.044 1.00 89.88 234 LYS A O 1
ATOM 1904 N N . GLU A 1 235 ? 13.152 18.447 -27.207 1.00 94.56 235 GLU A N 1
ATOM 1905 C CA . GLU A 1 235 ? 14.583 18.139 -27.044 1.00 94.56 235 GLU A CA 1
ATOM 1906 C C . GLU A 1 235 ? 14.800 16.642 -26.750 1.00 94.56 235 GLU A C 1
ATOM 1908 O O . GLU A 1 235 ? 15.711 16.033 -27.318 1.00 94.56 235 GLU A O 1
ATOM 1913 N N . GLU A 1 236 ? 13.946 16.024 -25.927 1.00 94.00 236 GLU A N 1
ATOM 1914 C CA . GLU A 1 236 ? 13.984 14.581 -25.650 1.00 94.00 236 GLU A CA 1
ATOM 1915 C C . GLU A 1 236 ? 13.760 13.739 -26.913 1.00 94.00 236 GLU A C 1
ATOM 1917 O O . GLU A 1 236 ? 14.539 12.824 -27.209 1.00 94.00 236 GLU A O 1
ATOM 1922 N N . VAL A 1 237 ? 12.725 14.073 -27.691 1.00 92.19 237 VAL A N 1
ATOM 1923 C CA . VAL A 1 237 ? 12.416 13.396 -28.959 1.00 92.19 237 VAL A CA 1
ATOM 1924 C C . VAL A 1 237 ? 13.572 13.546 -29.949 1.00 92.19 237 VAL A C 1
ATOM 1926 O O . VAL A 1 237 ? 13.975 12.560 -30.573 1.00 92.19 237 VAL A O 1
ATOM 1929 N N . ASP A 1 238 ? 14.159 14.739 -30.063 1.00 95.12 238 ASP A N 1
ATOM 1930 C CA . ASP A 1 238 ? 15.314 14.994 -30.930 1.00 95.12 238 ASP A CA 1
ATOM 1931 C C . ASP A 1 238 ? 16.554 14.197 -30.482 1.00 95.12 238 ASP A C 1
ATOM 1933 O O . ASP A 1 238 ? 17.300 13.669 -31.321 1.00 95.12 238 ASP A O 1
ATOM 1937 N N . ALA A 1 239 ? 16.777 14.062 -29.172 1.00 96.69 239 ALA A N 1
ATOM 1938 C CA . ALA A 1 239 ? 17.872 13.277 -28.607 1.00 96.69 239 ALA A CA 1
ATOM 1939 C C . ALA A 1 239 ? 17.711 11.777 -28.885 1.00 96.69 239 ALA A C 1
ATOM 1941 O O . ALA A 1 239 ? 18.680 11.116 -29.288 1.00 96.69 239 ALA A O 1
ATOM 1942 N N . LEU A 1 240 ? 16.497 11.244 -28.723 1.00 94.50 240 LEU A N 1
ATOM 1943 C CA . LEU A 1 240 ? 16.171 9.849 -29.015 1.00 94.50 240 LEU A CA 1
ATOM 1944 C C . LEU A 1 240 ? 16.215 9.563 -30.522 1.00 94.50 240 LEU A C 1
ATOM 1946 O O . LEU A 1 240 ? 16.761 8.545 -30.946 1.00 94.50 240 LEU A O 1
ATOM 1950 N N . PHE A 1 241 ? 15.721 10.475 -31.359 1.00 93.94 241 PHE A N 1
ATOM 1951 C CA . PHE A 1 241 ? 15.812 10.348 -32.814 1.00 93.94 241 PHE A CA 1
ATOM 1952 C C . PHE A 1 241 ? 17.271 10.356 -33.287 1.00 93.94 241 PHE A C 1
ATOM 1954 O O . PHE A 1 241 ? 17.668 9.525 -34.106 1.00 93.94 241 PHE A O 1
ATOM 1961 N N . SER A 1 242 ? 18.098 11.235 -32.714 1.00 95.94 242 SER A N 1
ATOM 1962 C CA . SER A 1 242 ? 19.544 11.251 -32.959 1.00 95.94 242 SER A CA 1
ATOM 1963 C C . SER A 1 242 ? 20.189 9.918 -32.552 1.00 95.94 242 SER A C 1
ATOM 1965 O O . SER A 1 242 ? 21.010 9.386 -33.298 1.00 95.94 242 SER A O 1
ATOM 1967 N N . PHE A 1 243 ? 19.783 9.326 -31.420 1.00 95.56 243 PHE A N 1
ATOM 1968 C CA . PHE A 1 243 ? 20.247 8.000 -30.996 1.00 95.56 243 PHE A CA 1
ATOM 1969 C C . PHE A 1 243 ? 19.890 6.912 -32.018 1.00 95.56 243 PHE A C 1
ATOM 1971 O O . PHE A 1 243 ? 20.765 6.168 -32.463 1.00 95.56 243 PHE A O 1
ATOM 1978 N N . VAL A 1 244 ? 18.621 6.852 -32.430 1.00 92.31 244 VAL A N 1
ATOM 1979 C CA . VAL A 1 244 ? 18.097 5.872 -33.397 1.00 92.31 244 VAL A CA 1
ATOM 1980 C C . VAL A 1 244 ? 18.801 5.971 -34.756 1.00 92.31 244 VAL A C 1
ATOM 1982 O O . VAL A 1 244 ? 19.027 4.954 -35.409 1.00 92.31 244 VAL A O 1
ATOM 1985 N N . ASN A 1 245 ? 19.210 7.170 -35.171 1.00 93.69 245 ASN A N 1
ATOM 1986 C CA . ASN A 1 245 ? 19.945 7.381 -36.422 1.00 93.69 245 ASN A CA 1
ATOM 1987 C C . ASN A 1 245 ? 21.461 7.146 -36.312 1.00 93.69 245 ASN A C 1
ATOM 1989 O O . ASN A 1 245 ? 22.180 7.331 -37.293 1.00 93.69 245 ASN A O 1
ATOM 1993 N N . GLY A 1 246 ? 21.967 6.747 -35.143 1.00 94.38 246 GLY A N 1
ATOM 1994 C CA . GLY A 1 246 ? 23.397 6.534 -34.913 1.00 94.38 246 GLY A CA 1
ATOM 1995 C C . GLY A 1 246 ? 24.203 7.817 -34.682 1.00 94.38 246 GLY A C 1
ATOM 1996 O O . GLY A 1 246 ? 25.431 7.768 -34.610 1.00 94.38 246 GLY A O 1
ATOM 1997 N N . GLU A 1 247 ? 23.547 8.968 -34.511 1.00 97.44 247 GLU A N 1
ATOM 1998 C CA . GLU A 1 247 ? 24.167 10.254 -34.164 1.00 97.44 247 GLU A CA 1
ATOM 1999 C C . GLU A 1 247 ? 24.472 10.322 -32.651 1.00 97.44 247 GLU A C 1
ATOM 2001 O O . GLU A 1 247 ? 24.065 11.245 -31.940 1.00 97.44 247 GLU A O 1
ATOM 2006 N N . PHE A 1 248 ? 25.196 9.326 -32.128 1.00 97.56 248 PHE A N 1
ATOM 2007 C CA . PHE A 1 248 ? 25.382 9.113 -30.685 1.00 97.56 248 PHE A CA 1
ATOM 2008 C C . PHE A 1 248 ? 26.024 10.301 -29.964 1.00 97.56 248 PHE A C 1
ATOM 2010 O O . PHE A 1 248 ? 25.661 10.603 -28.829 1.00 97.56 248 PHE A O 1
ATOM 2017 N N . THR A 1 249 ? 26.955 11.010 -30.609 1.00 98.19 249 THR A N 1
ATOM 2018 C CA . THR A 1 249 ? 27.577 12.205 -30.020 1.00 98.19 249 THR A CA 1
ATO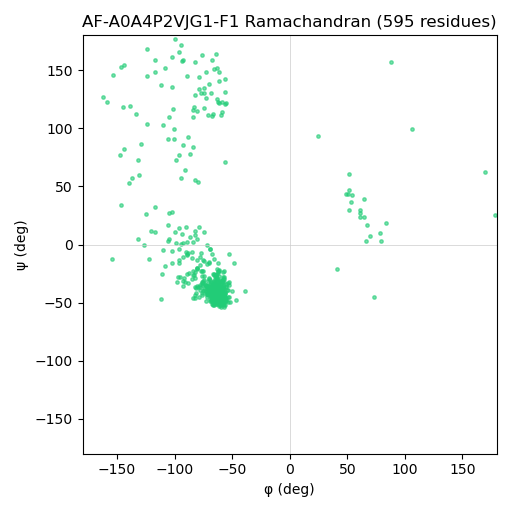M 2019 C C . THR A 1 249 ? 26.553 13.317 -29.797 1.00 98.19 249 THR A C 1
ATOM 2021 O O . THR A 1 249 ? 26.491 13.863 -28.699 1.00 98.19 249 THR A O 1
ATOM 2024 N N . LYS A 1 250 ? 25.702 13.593 -30.790 1.00 98.19 250 LYS A N 1
ATOM 2025 C CA . LYS A 1 250 ? 24.645 14.607 -30.692 1.00 98.19 250 LYS A CA 1
ATOM 2026 C C . LYS A 1 250 ? 23.596 14.216 -29.652 1.00 98.19 250 LYS A C 1
ATOM 2028 O O . LYS A 1 250 ? 23.268 15.031 -28.797 1.00 98.19 250 LYS A O 1
ATOM 2033 N N . SER A 1 251 ? 23.142 12.961 -29.680 1.00 97.94 251 SER A N 1
ATOM 2034 C CA . SER A 1 251 ? 22.202 12.419 -28.691 1.00 97.94 251 SER A CA 1
ATOM 2035 C C . SER A 1 251 ? 22.707 12.611 -27.255 1.00 97.94 251 SER A C 1
ATOM 2037 O O . SER A 1 251 ? 22.001 13.181 -26.425 1.00 97.94 251 SER A O 1
ATOM 2039 N N . LYS A 1 252 ? 23.968 12.245 -26.974 1.00 98.00 252 LYS A N 1
ATOM 2040 C CA . LYS A 1 252 ? 24.587 12.466 -25.655 1.00 98.00 252 LYS A CA 1
ATOM 2041 C C . LYS A 1 252 ? 24.629 13.932 -25.262 1.00 98.00 252 LYS A C 1
ATOM 2043 O O . LYS A 1 252 ? 24.344 14.234 -24.112 1.00 98.00 252 LYS A O 1
ATOM 2048 N N . THR A 1 253 ? 25.019 14.827 -26.171 1.00 98.31 253 THR A N 1
ATOM 2049 C CA . THR A 1 253 ? 25.096 16.263 -25.871 1.00 98.31 253 THR A CA 1
ATOM 2050 C C . THR A 1 253 ? 23.736 16.812 -25.447 1.00 98.31 253 THR A C 1
ATOM 2052 O O . THR A 1 253 ? 23.670 17.541 -24.460 1.00 98.31 253 THR A O 1
ATOM 2055 N N . ILE A 1 254 ? 22.661 16.421 -26.138 1.00 98.12 254 ILE A N 1
ATOM 2056 C CA . ILE A 1 254 ? 21.304 16.859 -25.794 1.00 98.12 254 ILE A CA 1
ATOM 2057 C C . ILE A 1 254 ? 20.879 16.263 -24.444 1.00 98.12 254 ILE A C 1
ATOM 2059 O O . ILE A 1 254 ? 20.530 17.018 -23.540 1.00 98.12 254 ILE A O 1
ATOM 2063 N N . PHE A 1 255 ? 21.001 14.943 -24.247 1.00 98.25 255 PHE A N 1
ATOM 2064 C CA . PHE A 1 255 ? 20.628 14.308 -22.975 1.00 98.25 255 PHE A CA 1
ATOM 2065 C C . PHE A 1 255 ? 21.452 14.800 -21.776 1.00 98.25 255 PHE A C 1
ATOM 2067 O O . PHE A 1 255 ? 20.916 14.908 -20.677 1.00 98.25 255 PHE A O 1
ATOM 2074 N N . LEU A 1 256 ? 22.738 15.121 -21.956 1.00 98.19 256 LEU A N 1
ATOM 2075 C CA . LEU A 1 256 ? 23.558 15.719 -20.896 1.00 98.19 256 LEU A CA 1
ATOM 2076 C C . LEU A 1 256 ? 23.033 17.100 -20.511 1.00 98.19 256 LEU A C 1
ATOM 2078 O O . LEU A 1 256 ? 22.886 17.378 -19.326 1.00 98.19 256 LEU A O 1
ATOM 2082 N N . SER A 1 257 ? 22.693 17.930 -21.501 1.00 97.69 257 SER A N 1
ATOM 2083 C CA . SER A 1 257 ? 22.103 19.243 -21.246 1.00 97.69 257 SER A CA 1
ATOM 2084 C C . SER A 1 257 ? 20.758 19.129 -20.523 1.00 97.69 257 SER A C 1
ATOM 2086 O O . SER A 1 257 ? 20.529 19.845 -19.551 1.00 97.69 257 SER A O 1
ATOM 2088 N N . LEU A 1 258 ? 19.897 18.192 -20.934 1.00 97.19 258 LEU A N 1
ATOM 2089 C CA . LEU A 1 258 ? 18.624 17.913 -20.261 1.00 97.19 258 LEU A CA 1
ATOM 2090 C C . LEU A 1 258 ? 18.827 17.448 -18.811 1.00 97.19 258 LEU A C 1
ATOM 2092 O O . LEU A 1 258 ? 18.157 17.941 -17.905 1.00 97.19 258 LEU A O 1
ATOM 2096 N N . ALA A 1 259 ? 19.798 16.565 -18.565 1.00 97.31 259 ALA A N 1
ATOM 2097 C CA . ALA A 1 259 ? 20.124 16.094 -17.219 1.00 97.31 259 ALA A CA 1
ATOM 2098 C C . ALA A 1 259 ? 20.671 17.193 -16.300 1.00 97.31 259 ALA A C 1
ATOM 2100 O O . ALA A 1 259 ? 20.420 17.151 -15.098 1.00 97.31 259 ALA A O 1
ATOM 2101 N N . GLU A 1 260 ? 21.401 18.166 -16.845 1.00 97.06 260 GLU A N 1
ATOM 2102 C CA . GLU A 1 260 ? 21.904 19.326 -16.099 1.00 97.06 260 GLU A CA 1
ATOM 2103 C C . GLU A 1 260 ? 20.806 20.359 -15.804 1.00 97.06 260 GLU A C 1
ATOM 2105 O O . GLU A 1 260 ? 20.842 21.003 -14.756 1.00 97.06 260 GLU A O 1
ATOM 2110 N N . LYS A 1 261 ? 19.827 20.512 -16.708 1.00 96.19 261 LYS A N 1
ATOM 2111 C CA . LYS A 1 261 ? 18.683 21.425 -16.544 1.00 96.19 261 LYS A CA 1
ATOM 2112 C C . LYS A 1 261 ? 17.608 20.869 -15.602 1.00 96.19 261 LYS A C 1
ATOM 2114 O O . LYS A 1 261 ? 16.951 21.645 -14.911 1.00 96.19 261 LYS A O 1
ATOM 2119 N N . SER A 1 262 ? 17.392 19.552 -15.598 1.00 95.50 262 SER A N 1
ATOM 2120 C CA . SER A 1 262 ? 16.302 18.931 -14.843 1.00 95.50 262 SER A CA 1
ATOM 2121 C C . SER A 1 262 ? 16.614 18.829 -13.349 1.00 95.50 262 SER A C 1
ATOM 2123 O O . SER A 1 262 ? 17.654 18.318 -12.934 1.00 95.50 262 SER A O 1
ATOM 2125 N N . SER A 1 263 ? 15.670 19.267 -12.516 1.00 94.00 263 SER A N 1
ATOM 2126 C CA . SER A 1 263 ? 15.685 19.024 -11.069 1.00 94.00 263 SER A CA 1
ATOM 2127 C C . SER A 1 263 ? 14.982 17.720 -10.680 1.00 94.00 263 SER A C 1
ATOM 2129 O O . SER A 1 263 ? 15.082 17.297 -9.528 1.00 94.00 263 SER A O 1
ATOM 2131 N N . ASN A 1 264 ? 14.294 17.067 -11.621 1.00 92.88 264 ASN A N 1
ATOM 2132 C CA . ASN A 1 264 ? 13.522 15.857 -11.386 1.00 92.88 264 ASN A CA 1
ATOM 2133 C C . ASN A 1 264 ? 14.443 14.619 -11.442 1.00 92.88 264 ASN A C 1
ATOM 2135 O O . ASN A 1 264 ? 15.011 14.314 -12.496 1.00 92.88 264 ASN A O 1
ATOM 2139 N N . PRO A 1 265 ? 14.617 13.867 -10.338 1.00 92.25 265 PRO A N 1
ATOM 2140 C CA . PRO A 1 265 ? 15.462 12.672 -10.335 1.00 92.25 265 PRO A CA 1
ATOM 2141 C C . PRO A 1 265 ? 14.985 11.593 -11.316 1.00 92.25 265 PRO A C 1
ATOM 2143 O O . PRO A 1 265 ? 15.808 10.879 -11.891 1.00 92.25 265 PRO A O 1
ATOM 2146 N N . GLN A 1 266 ? 13.673 11.503 -11.566 1.00 92.75 266 GLN A N 1
ATOM 2147 C CA . GLN A 1 266 ? 13.115 10.540 -12.512 1.00 92.75 266 GLN A CA 1
ATOM 2148 C C . GLN A 1 266 ? 13.597 10.807 -13.935 1.00 92.75 266 GLN A C 1
ATOM 2150 O O . GLN A 1 266 ? 14.103 9.883 -14.562 1.00 92.75 266 GLN A O 1
ATOM 2155 N N . GLU A 1 267 ? 13.500 12.050 -14.408 1.00 95.44 267 GLU A N 1
ATOM 2156 C CA . GLU A 1 267 ? 13.980 12.477 -15.730 1.00 95.44 267 GLU A CA 1
ATOM 2157 C C . GLU A 1 267 ? 15.490 12.263 -15.874 1.00 95.44 267 GLU A C 1
ATOM 2159 O O . GLU A 1 267 ? 15.951 11.641 -16.832 1.00 95.44 267 GLU A O 1
ATOM 2164 N N . ARG A 1 268 ? 16.278 12.680 -14.871 1.00 97.19 268 ARG A N 1
ATOM 2165 C CA . ARG A 1 268 ? 17.737 12.481 -14.882 1.00 97.19 268 ARG A CA 1
ATOM 2166 C C . ARG A 1 268 ? 18.123 11.006 -15.002 1.00 97.19 268 ARG A C 1
ATOM 2168 O O . ARG A 1 268 ? 19.063 10.687 -15.734 1.00 97.19 268 ARG A O 1
ATOM 2175 N N . ALA A 1 269 ? 17.387 10.102 -14.353 1.00 96.81 269 ALA A N 1
ATOM 2176 C CA . ALA A 1 269 ? 17.605 8.665 -14.502 1.00 96.81 269 ALA A CA 1
ATOM 2177 C C . ALA A 1 269 ? 17.388 8.184 -15.950 1.00 96.81 269 ALA A C 1
ATOM 2179 O O . ALA A 1 269 ? 18.203 7.398 -16.446 1.00 96.81 269 ALA A O 1
ATOM 2180 N N . ILE A 1 270 ? 16.358 8.691 -16.645 1.00 97.50 270 ILE A N 1
ATOM 2181 C CA . ILE A 1 270 ? 16.085 8.403 -18.069 1.00 97.50 270 ILE A CA 1
ATOM 2182 C C . ILE A 1 270 ? 17.261 8.859 -18.932 1.00 97.50 270 ILE A C 1
ATOM 2184 O O . ILE A 1 270 ? 17.816 8.086 -19.718 1.00 97.50 270 ILE A O 1
ATOM 2188 N N . TYR A 1 271 ? 17.683 10.111 -18.762 1.00 98.31 271 TYR A N 1
ATOM 2189 C CA . TYR A 1 271 ? 18.735 10.701 -19.584 1.00 98.31 271 TYR A CA 1
ATOM 2190 C C . TYR A 1 271 ? 20.074 9.996 -19.381 1.00 98.31 271 TYR A C 1
ATOM 2192 O O . TYR A 1 271 ? 20.758 9.671 -20.352 1.00 98.31 271 TYR A O 1
ATOM 2200 N N . TYR A 1 272 ? 20.446 9.692 -18.134 1.00 98.62 272 TYR A N 1
ATOM 2201 C CA . TYR A 1 272 ? 21.679 8.960 -17.853 1.00 98.62 272 TYR A CA 1
ATOM 2202 C C . TYR A 1 272 ? 21.673 7.547 -18.435 1.00 98.62 272 TYR A C 1
ATOM 2204 O O . TYR A 1 272 ? 22.716 7.103 -18.922 1.00 98.62 272 TYR A O 1
ATOM 2212 N N . TYR A 1 273 ? 20.525 6.869 -18.476 1.00 98.56 273 TYR A N 1
ATOM 2213 C CA . TYR A 1 273 ? 20.418 5.594 -19.179 1.00 98.56 273 TYR A CA 1
ATOM 2214 C C . TYR A 1 273 ? 20.736 5.749 -20.671 1.00 98.56 273 TYR A C 1
ATOM 2216 O O . TYR A 1 273 ? 21.606 5.042 -21.186 1.00 98.56 273 TYR A O 1
ATOM 2224 N N . TRP A 1 274 ? 20.113 6.711 -21.357 1.00 98.50 274 TRP A N 1
ATOM 2225 C CA . TRP A 1 274 ? 20.350 6.935 -22.788 1.00 98.50 274 TRP A CA 1
ATOM 2226 C C . TRP A 1 274 ? 21.770 7.416 -23.104 1.00 98.50 274 TRP A C 1
ATOM 2228 O O . TRP A 1 274 ? 22.364 6.978 -24.093 1.00 98.50 274 TRP A O 1
ATOM 2238 N N . ILE A 1 275 ? 22.374 8.229 -22.235 1.00 98.62 275 ILE A N 1
ATOM 2239 C CA . ILE A 1 275 ? 23.795 8.588 -22.338 1.00 98.62 275 ILE A CA 1
ATOM 2240 C C . ILE A 1 275 ? 24.666 7.328 -22.235 1.00 98.62 275 ILE A C 1
ATOM 2242 O O . ILE A 1 275 ? 25.558 7.129 -23.065 1.00 98.62 275 ILE A O 1
ATOM 2246 N N . GLY A 1 276 ? 24.389 6.451 -21.263 1.00 98.38 276 GLY A N 1
ATOM 2247 C CA . GLY A 1 276 ? 25.069 5.163 -21.108 1.00 98.38 276 GLY A CA 1
ATOM 2248 C C . GLY A 1 276 ? 24.955 4.296 -22.363 1.00 98.38 276 GLY A C 1
ATOM 2249 O O . GLY A 1 276 ? 25.972 3.844 -22.894 1.00 98.38 276 GLY A O 1
ATOM 2250 N N . ARG A 1 277 ? 23.739 4.156 -22.909 1.00 98.06 277 ARG A N 1
ATOM 2251 C CA . ARG A 1 277 ? 23.463 3.446 -24.172 1.00 98.06 277 ARG A CA 1
ATOM 2252 C C . ARG A 1 277 ? 24.283 4.006 -25.338 1.00 98.06 277 ARG A C 1
ATOM 2254 O O . ARG A 1 277 ? 24.833 3.233 -26.123 1.00 98.06 277 ARG A O 1
ATOM 2261 N N . ALA A 1 278 ? 24.405 5.328 -25.447 1.00 98.19 278 ALA A N 1
ATOM 2262 C CA . ALA A 1 278 ? 25.162 5.972 -26.520 1.00 98.19 278 ALA A CA 1
ATOM 2263 C C . ALA A 1 278 ? 26.675 5.736 -26.390 1.00 98.19 278 ALA A C 1
ATOM 2265 O O . ALA A 1 278 ? 27.354 5.499 -27.389 1.00 98.19 278 ALA A O 1
ATOM 2266 N N . TYR A 1 279 ? 27.214 5.722 -25.168 1.00 98.50 279 TYR A N 1
ATOM 2267 C CA . TYR A 1 279 ? 28.600 5.305 -24.930 1.00 98.50 279 TYR A CA 1
ATOM 2268 C C . TYR A 1 279 ? 28.830 3.820 -25.243 1.00 98.50 279 TYR A C 1
ATOM 2270 O O . TYR A 1 279 ? 29.863 3.483 -25.827 1.00 98.50 279 TYR A O 1
ATOM 2278 N N . THR A 1 280 ? 27.876 2.938 -24.922 1.00 97.50 280 THR A N 1
ATOM 2279 C CA . THR A 1 280 ? 27.937 1.518 -25.309 1.00 97.50 280 THR A CA 1
ATOM 2280 C C . THR A 1 280 ? 28.008 1.362 -26.827 1.00 97.50 280 THR A C 1
ATOM 2282 O O . THR A 1 280 ? 28.856 0.618 -27.320 1.00 97.50 280 THR A O 1
ATOM 2285 N N . ALA A 1 281 ? 27.183 2.097 -27.578 1.00 96.00 281 ALA A N 1
ATOM 2286 C CA . ALA A 1 281 ? 27.192 2.059 -29.041 1.00 96.00 281 ALA A CA 1
ATOM 2287 C C . ALA A 1 281 ? 28.525 2.549 -29.646 1.00 96.00 281 ALA A C 1
ATOM 2289 O O . ALA A 1 281 ? 28.993 2.014 -30.650 1.00 96.00 281 ALA A O 1
ATOM 2290 N N . GLU A 1 282 ? 29.198 3.497 -28.986 1.00 97.56 282 GLU A N 1
ATOM 2291 C CA . GLU A 1 282 ? 30.556 3.950 -29.324 1.00 97.56 282 GLU A CA 1
ATOM 2292 C C . GLU A 1 282 ? 31.682 3.031 -28.799 1.00 97.56 282 GLU A C 1
ATOM 2294 O O . GLU A 1 282 ? 32.860 3.364 -28.942 1.00 97.56 282 GLU A O 1
ATOM 2299 N N . LYS A 1 283 ? 31.358 1.882 -28.187 1.00 97.50 283 LYS A N 1
ATOM 2300 C CA . LYS A 1 283 ? 32.309 0.932 -27.568 1.00 97.50 283 LYS A CA 1
ATOM 2301 C C . LYS A 1 283 ? 33.142 1.523 -26.417 1.00 97.50 283 LYS A C 1
ATOM 2303 O O . LYS A 1 283 ? 34.236 1.039 -26.126 1.00 97.50 283 LYS A O 1
ATOM 2308 N N . LYS A 1 284 ? 32.626 2.543 -25.726 1.00 97.94 284 LYS A N 1
ATOM 2309 C CA . LYS A 1 284 ? 33.249 3.178 -24.549 1.00 97.94 284 LYS A CA 1
ATOM 2310 C C . LYS A 1 284 ? 32.632 2.633 -23.259 1.00 97.94 284 LYS A C 1
ATOM 2312 O O . LYS A 1 284 ? 31.842 3.298 -22.594 1.00 97.94 284 LYS A O 1
ATOM 2317 N N . ASN A 1 285 ? 32.971 1.390 -22.925 1.00 97.00 285 ASN A N 1
ATOM 2318 C CA . ASN A 1 285 ? 32.291 0.634 -21.865 1.00 97.00 285 ASN A CA 1
ATOM 2319 C C . ASN A 1 285 ? 32.450 1.235 -20.456 1.00 97.00 285 ASN A C 1
ATOM 2321 O O . ASN A 1 285 ? 31.496 1.198 -19.683 1.00 97.00 285 ASN A O 1
ATOM 2325 N N . GLU A 1 286 ? 33.611 1.810 -20.126 1.00 97.38 286 GLU A N 1
ATOM 2326 C CA . GLU A 1 286 ? 33.842 2.438 -18.812 1.00 97.38 286 GLU A CA 1
ATOM 2327 C C . GLU A 1 286 ? 32.965 3.682 -18.613 1.00 97.38 286 GLU A C 1
ATOM 2329 O O . GLU A 1 286 ? 32.299 3.829 -17.585 1.00 97.38 286 GLU A O 1
ATOM 2334 N N . ASP A 1 287 ? 32.884 4.540 -19.635 1.00 98.06 287 ASP A N 1
ATOM 2335 C CA . ASP A 1 287 ? 31.995 5.703 -19.621 1.00 98.06 287 ASP A CA 1
ATOM 2336 C C . ASP A 1 287 ? 30.528 5.266 -19.552 1.00 98.06 287 ASP A C 1
ATOM 2338 O O . ASP A 1 287 ? 29.759 5.801 -18.754 1.00 98.06 287 ASP A O 1
ATOM 2342 N N . ALA A 1 288 ? 30.143 4.250 -20.332 1.00 98.19 288 ALA A N 1
ATOM 2343 C CA . ALA A 1 288 ? 28.791 3.704 -20.299 1.00 98.19 288 ALA A CA 1
ATOM 2344 C C . ALA A 1 288 ? 28.414 3.216 -18.892 1.00 98.19 288 ALA A C 1
ATOM 2346 O O . ALA A 1 288 ? 27.377 3.610 -18.357 1.00 98.19 288 ALA A O 1
ATOM 2347 N N . ARG A 1 289 ? 29.292 2.427 -18.252 1.00 97.69 289 ARG A N 1
ATOM 2348 C CA . ARG A 1 289 ? 29.096 1.912 -16.889 1.00 97.69 289 ARG A CA 1
ATOM 2349 C C . ARG A 1 289 ? 28.879 3.041 -15.886 1.00 97.69 289 ARG A C 1
ATOM 2351 O O . ARG A 1 289 ? 27.967 2.946 -15.068 1.00 97.69 289 ARG A O 1
ATOM 2358 N N . LYS A 1 290 ? 29.665 4.121 -15.966 1.00 98.00 290 LYS A N 1
ATOM 2359 C CA . LYS A 1 290 ? 29.502 5.304 -15.105 1.00 98.00 290 LYS A CA 1
ATOM 2360 C C . LYS A 1 290 ? 28.091 5.889 -15.203 1.00 98.00 290 LYS A C 1
ATOM 2362 O O . LYS A 1 290 ? 27.501 6.214 -14.176 1.00 98.00 290 LYS A O 1
ATOM 2367 N N . TYR A 1 291 ? 27.551 6.030 -16.411 1.00 98.38 291 TYR A N 1
ATOM 2368 C CA . TYR A 1 291 ? 26.221 6.611 -16.612 1.00 98.38 291 TYR A CA 1
ATOM 2369 C C . TYR A 1 291 ? 25.079 5.658 -16.258 1.00 98.38 291 TYR A C 1
ATOM 2371 O O . TYR A 1 291 ? 24.095 6.102 -15.674 1.00 98.38 291 TYR A O 1
ATOM 2379 N N . PHE A 1 292 ? 25.233 4.355 -16.489 1.00 98.31 292 PHE A N 1
ATOM 2380 C CA . PHE A 1 292 ? 24.272 3.365 -15.997 1.00 98.31 292 PHE A CA 1
ATOM 2381 C C . PHE A 1 292 ? 24.185 3.361 -14.466 1.00 98.31 292 PHE A C 1
ATOM 2383 O O . PHE A 1 292 ? 23.090 3.381 -13.919 1.00 98.31 292 PHE A O 1
ATOM 2390 N N . VAL A 1 293 ? 25.317 3.432 -13.757 1.00 96.44 293 VAL A N 1
ATOM 2391 C CA . VAL A 1 293 ? 25.317 3.559 -12.287 1.00 96.44 293 VAL A CA 1
ATOM 2392 C C . VAL A 1 293 ? 24.656 4.866 -11.839 1.00 96.44 293 VAL A C 1
ATOM 2394 O O . VAL A 1 293 ? 23.856 4.856 -10.908 1.00 96.44 293 VAL A O 1
ATOM 2397 N N . LYS A 1 294 ? 24.932 5.987 -12.522 1.00 97.12 294 LYS A N 1
ATOM 2398 C CA . LYS A 1 294 ? 24.243 7.257 -12.244 1.00 97.12 294 LYS A CA 1
ATOM 2399 C C . LYS A 1 294 ? 22.728 7.142 -12.424 1.00 97.12 294 LYS A C 1
ATOM 2401 O O . LYS A 1 294 ? 22.003 7.632 -11.571 1.00 97.12 294 LYS A O 1
ATOM 2406 N N . SER A 1 295 ? 22.260 6.490 -13.490 1.00 97.00 295 SER A N 1
ATOM 2407 C CA . SER A 1 295 ? 20.828 6.280 -13.745 1.00 97.00 295 SER A CA 1
ATOM 2408 C C . SER A 1 295 ? 20.140 5.592 -12.562 1.00 97.00 295 SER A C 1
ATOM 2410 O O . SER A 1 295 ? 19.136 6.100 -12.063 1.00 97.00 295 SER A O 1
ATOM 2412 N N . GLY A 1 296 ? 20.730 4.509 -12.045 1.00 93.38 296 GLY A N 1
ATOM 2413 C CA . GLY A 1 296 ? 20.218 3.824 -10.858 1.00 93.38 296 GLY A CA 1
ATOM 2414 C C . GLY A 1 296 ? 20.226 4.671 -9.597 1.00 93.38 296 GLY A C 1
ATOM 2415 O O . GLY A 1 296 ? 19.249 4.648 -8.863 1.00 93.38 296 GLY A O 1
ATOM 2416 N N . ILE A 1 297 ? 21.305 5.418 -9.344 1.00 92.25 297 ILE A N 1
ATOM 2417 C CA . ILE A 1 297 ? 21.432 6.267 -8.147 1.00 92.25 297 ILE A CA 1
ATOM 2418 C C . ILE A 1 297 ? 20.406 7.405 -8.147 1.00 92.25 297 ILE A C 1
ATOM 2420 O O . ILE A 1 297 ? 19.889 7.740 -7.085 1.00 92.25 297 ILE A O 1
ATOM 2424 N N . GLU A 1 298 ? 20.111 8.002 -9.306 1.00 93.50 298 GLU A N 1
ATOM 2425 C CA . GLU A 1 298 ? 19.159 9.118 -9.385 1.00 93.50 298 GLU A CA 1
ATOM 2426 C C . GLU A 1 298 ? 17.722 8.693 -9.079 1.00 93.50 298 GLU A C 1
ATOM 2428 O O . GLU A 1 298 ? 16.997 9.429 -8.415 1.00 93.50 298 GLU A O 1
ATOM 2433 N N . ASN A 1 299 ? 17.294 7.520 -9.551 1.00 91.38 299 ASN A N 1
ATOM 2434 C CA . ASN A 1 299 ? 15.954 7.011 -9.264 1.00 91.38 299 ASN A CA 1
ATOM 2435 C C . ASN A 1 299 ? 15.961 5.485 -9.084 1.00 91.38 299 ASN A C 1
ATOM 2437 O O . ASN A 1 299 ? 15.641 4.743 -10.028 1.00 91.38 299 ASN A O 1
ATOM 2441 N N . PRO A 1 300 ? 16.326 5.005 -7.882 1.00 89.25 300 PRO A N 1
ATOM 2442 C CA . PRO A 1 300 ? 16.295 3.588 -7.549 1.00 89.25 300 PRO A CA 1
ATOM 2443 C C . PRO A 1 300 ? 14.902 2.998 -7.772 1.00 89.25 300 PRO A C 1
ATOM 2445 O O . PRO A 1 300 ? 13.883 3.646 -7.540 1.00 89.25 300 PRO A O 1
ATOM 2448 N N . LEU A 1 301 ? 14.848 1.755 -8.251 1.00 88.31 301 LEU A N 1
ATOM 2449 C CA . LEU A 1 301 ? 13.613 1.051 -8.631 1.00 88.31 301 LEU A CA 1
ATOM 2450 C C . LEU A 1 301 ? 12.830 1.594 -9.829 1.00 88.31 301 LEU A C 1
ATOM 2452 O O . LEU A 1 301 ? 11.766 1.053 -10.166 1.00 88.31 301 LEU A O 1
ATOM 2456 N N . SER A 1 302 ? 13.338 2.626 -10.496 1.00 93.50 302 SER A N 1
ATOM 2457 C CA . SER A 1 302 ? 12.808 3.028 -11.792 1.00 93.50 302 SER A CA 1
ATOM 2458 C C . SER A 1 302 ? 13.023 1.934 -12.841 1.00 93.50 302 SER A C 1
ATOM 2460 O O . SER A 1 302 ? 13.843 1.024 -12.679 1.00 93.50 302 SER A O 1
ATOM 2462 N N . LEU A 1 303 ? 12.303 2.047 -13.959 1.00 96.19 303 LEU A N 1
ATOM 2463 C CA . LEU A 1 303 ? 12.545 1.204 -15.129 1.00 96.19 303 LEU A CA 1
ATOM 2464 C C . LEU A 1 303 ? 14.022 1.263 -15.546 1.00 96.19 303 LEU A C 1
ATOM 2466 O O . LEU A 1 303 ? 14.646 0.234 -15.788 1.00 96.19 303 LEU A O 1
ATOM 2470 N N . TYR A 1 304 ? 14.596 2.466 -15.580 1.00 97.44 304 TYR A N 1
ATOM 2471 C CA . TYR A 1 304 ? 15.957 2.684 -16.060 1.00 97.44 304 TYR A CA 1
ATOM 2472 C C . TYR A 1 304 ? 17.033 2.236 -15.082 1.00 97.44 304 TYR A C 1
ATOM 2474 O O . TYR A 1 304 ? 18.119 1.897 -15.537 1.00 97.44 304 TYR A O 1
ATOM 2482 N N . ASP A 1 305 ? 16.745 2.134 -13.783 1.00 95.69 305 ASP A N 1
ATOM 2483 C CA . ASP A 1 305 ? 17.635 1.445 -12.846 1.00 95.69 305 ASP A CA 1
ATOM 2484 C C . ASP A 1 305 ? 17.764 -0.046 -13.204 1.00 95.69 305 ASP A C 1
ATOM 2486 O O . ASP A 1 305 ? 18.871 -0.587 -13.273 1.00 95.69 305 ASP A O 1
ATOM 2490 N N . ALA A 1 306 ? 16.637 -0.706 -13.500 1.00 95.50 306 ALA A N 1
ATOM 2491 C CA . ALA A 1 306 ? 16.635 -2.107 -13.915 1.00 95.50 306 ALA A CA 1
ATOM 2492 C C . ALA A 1 306 ? 17.308 -2.299 -15.286 1.00 95.50 306 ALA A C 1
ATOM 2494 O O . ALA A 1 306 ? 18.213 -3.124 -15.430 1.00 95.50 306 ALA A O 1
ATOM 2495 N N . LEU A 1 307 ? 16.942 -1.489 -16.287 1.00 96.75 307 LEU A N 1
ATOM 2496 C CA . LEU A 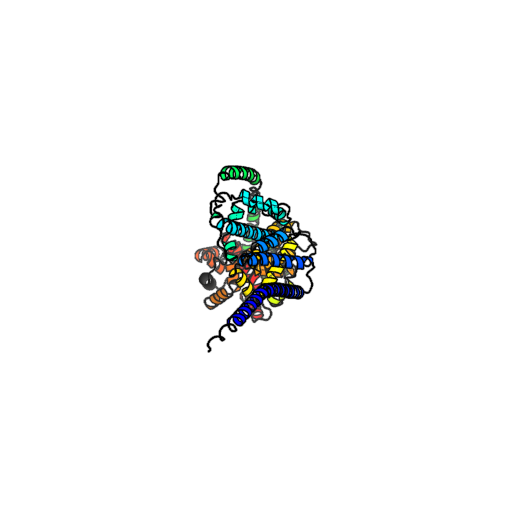1 307 ? 17.564 -1.560 -17.614 1.00 96.75 307 LEU A CA 1
ATOM 2497 C C . LEU A 1 307 ? 19.073 -1.263 -17.546 1.00 96.75 307 LEU A C 1
ATOM 2499 O O . LEU A 1 307 ? 19.870 -1.963 -18.169 1.00 96.75 307 LEU A O 1
ATOM 2503 N N . SER A 1 308 ? 19.495 -0.270 -16.759 1.00 97.81 308 SER A N 1
ATOM 2504 C CA . SER A 1 308 ? 20.913 0.033 -16.521 1.00 97.81 308 SER A CA 1
ATOM 2505 C C . SER A 1 308 ? 21.643 -1.136 -15.865 1.00 97.81 308 SER A C 1
ATOM 2507 O O . SER A 1 308 ? 22.746 -1.480 -16.291 1.00 97.81 308 SER A O 1
ATOM 2509 N N . GLY A 1 309 ? 21.027 -1.774 -14.864 1.00 95.62 309 GLY A N 1
ATOM 2510 C CA . GLY A 1 309 ? 21.557 -2.956 -14.184 1.00 95.62 309 GLY A CA 1
ATOM 2511 C C . GLY A 1 309 ? 21.844 -4.108 -15.140 1.00 95.62 309 GLY A C 1
ATOM 2512 O O . GLY A 1 309 ? 22.923 -4.702 -15.084 1.00 95.62 309 GLY A O 1
ATOM 2513 N N . GLN A 1 310 ? 20.929 -4.367 -16.075 1.00 94.88 310 GLN A N 1
ATOM 2514 C CA . GLN A 1 310 ? 21.123 -5.362 -17.131 1.00 94.88 310 GLN A CA 1
ATOM 2515 C C . GLN A 1 310 ? 22.276 -4.996 -18.069 1.00 94.88 310 GLN A C 1
ATOM 2517 O O . GLN A 1 310 ? 23.134 -5.839 -18.342 1.00 94.88 310 GLN A O 1
ATOM 2522 N N . MET A 1 311 ? 22.357 -3.732 -18.500 1.00 96.00 311 MET A N 1
ATOM 2523 C CA . MET A 1 311 ? 23.429 -3.258 -19.387 1.00 96.00 311 MET A CA 1
ATOM 2524 C C . MET A 1 311 ? 24.823 -3.443 -18.770 1.00 96.00 311 MET A C 1
ATOM 2526 O O . MET A 1 311 ? 25.762 -3.828 -19.470 1.00 96.00 311 MET A O 1
ATOM 2530 N N . ILE A 1 312 ? 24.969 -3.214 -17.459 1.00 95.94 312 ILE A N 1
ATOM 2531 C CA . ILE A 1 312 ? 26.239 -3.425 -16.738 1.00 95.94 312 ILE A CA 1
ATOM 2532 C C . ILE A 1 312 ? 26.410 -4.845 -16.185 1.00 95.94 312 ILE A C 1
ATOM 2534 O O . ILE A 1 312 ? 27.426 -5.114 -15.536 1.00 95.94 312 ILE A O 1
ATOM 2538 N N . LYS A 1 313 ? 25.447 -5.740 -16.441 1.00 93.25 313 LYS A N 1
ATOM 2539 C CA . LYS A 1 313 ? 25.409 -7.127 -15.951 1.00 93.25 313 LYS A CA 1
ATOM 2540 C C . LYS A 1 313 ? 25.550 -7.219 -14.431 1.00 93.25 313 LYS A C 1
ATOM 2542 O O . LYS A 1 313 ? 26.307 -8.045 -13.919 1.00 93.25 313 LYS A O 1
ATOM 2547 N N . ASN A 1 314 ? 24.859 -6.340 -13.710 1.00 90.19 314 ASN A N 1
ATOM 2548 C CA . ASN A 1 314 ? 24.819 -6.407 -12.256 1.00 90.19 314 ASN A CA 1
ATOM 2549 C C . ASN A 1 314 ? 24.037 -7.663 -11.826 1.00 90.19 314 ASN A C 1
ATOM 2551 O O . ASN A 1 314 ? 22.927 -7.855 -12.328 1.00 90.19 314 ASN A O 1
ATOM 2555 N N . PRO A 1 315 ? 24.564 -8.508 -10.917 1.00 85.19 315 PRO A N 1
ATOM 2556 C CA . PRO A 1 315 ? 23.859 -9.697 -10.436 1.00 85.19 315 PRO A CA 1
ATOM 2557 C C . PRO A 1 315 ? 22.441 -9.440 -9.909 1.00 85.19 315 PRO A C 1
ATOM 2559 O O . PRO A 1 315 ? 21.569 -10.288 -10.070 1.00 85.19 315 PRO A O 1
ATOM 2562 N N . SER A 1 316 ? 22.191 -8.270 -9.317 1.00 84.19 316 SER A N 1
ATOM 2563 C CA . SER A 1 316 ? 20.865 -7.870 -8.825 1.00 84.19 316 SER A CA 1
ATOM 2564 C C . SER A 1 316 ? 19.850 -7.573 -9.935 1.00 84.19 316 SER A C 1
ATOM 2566 O O . SER A 1 316 ? 18.661 -7.421 -9.662 1.00 84.19 316 SER A O 1
ATOM 2568 N N . GLY A 1 317 ? 20.312 -7.406 -11.179 1.00 88.06 317 GLY A N 1
ATOM 2569 C CA . GLY A 1 317 ? 19.534 -6.795 -12.254 1.00 88.06 317 GLY A CA 1
ATOM 2570 C C . GLY A 1 317 ? 19.310 -5.288 -12.071 1.00 88.06 317 GLY A C 1
ATOM 2571 O O . GLY A 1 317 ? 18.561 -4.700 -12.843 1.00 88.06 317 GLY A O 1
ATOM 2572 N N . ARG A 1 318 ? 19.948 -4.649 -11.080 1.00 91.56 318 ARG A N 1
ATOM 2573 C CA . ARG A 1 318 ? 19.847 -3.214 -10.755 1.00 91.56 318 ARG A CA 1
ATOM 2574 C C . ARG A 1 318 ? 21.182 -2.522 -10.915 1.00 91.56 318 ARG A C 1
ATOM 2576 O O . ARG A 1 318 ? 22.225 -3.105 -10.654 1.00 91.56 318 ARG A O 1
ATOM 2583 N N . SER A 1 319 ? 21.181 -1.254 -11.283 1.00 93.19 319 SER A N 1
ATOM 2584 C CA . SER A 1 319 ? 22.409 -0.450 -11.264 1.00 93.19 319 SER A CA 1
ATOM 2585 C C . SER A 1 319 ? 22.668 0.211 -9.909 1.00 93.19 319 SER A C 1
ATOM 2587 O O . SER A 1 319 ? 23.824 0.475 -9.581 1.00 93.19 319 SER A O 1
ATOM 2589 N N . SER A 1 320 ? 21.615 0.422 -9.116 1.00 88.81 320 SER A N 1
ATOM 2590 C CA . SER A 1 320 ? 21.641 1.066 -7.798 1.00 88.81 320 SER A CA 1
ATOM 2591 C C . SER A 1 320 ? 22.165 0.180 -6.658 1.00 88.81 320 SER A C 1
ATOM 2593 O O . SER A 1 320 ? 22.643 0.702 -5.654 1.00 88.81 320 SER A O 1
ATOM 2595 N N . THR A 1 321 ? 22.106 -1.148 -6.796 1.00 86.62 321 THR A N 1
ATOM 2596 C CA . THR A 1 321 ? 22.493 -2.100 -5.741 1.00 86.62 321 THR A CA 1
ATOM 2597 C C . THR A 1 321 ? 23.101 -3.378 -6.315 1.00 86.62 321 THR A C 1
ATOM 2599 O O . THR A 1 321 ? 22.776 -3.777 -7.430 1.00 86.62 321 THR A O 1
ATOM 2602 N N . ASN A 1 322 ? 23.972 -4.038 -5.549 1.00 86.44 322 ASN A N 1
ATOM 2603 C CA . ASN A 1 322 ? 24.495 -5.378 -5.859 1.00 86.44 322 ASN A CA 1
ATOM 2604 C C . ASN A 1 322 ? 23.724 -6.492 -5.133 1.00 86.44 322 ASN A C 1
ATOM 2606 O O . ASN A 1 322 ? 24.025 -7.672 -5.313 1.00 86.44 322 ASN A O 1
ATOM 2610 N N . GLU A 1 323 ? 22.760 -6.135 -4.286 1.00 84.56 323 GLU A N 1
ATOM 2611 C CA . GLU A 1 323 ? 21.967 -7.100 -3.534 1.00 84.56 323 GLU A CA 1
ATOM 2612 C C . GLU A 1 323 ? 20.983 -7.812 -4.459 1.00 84.56 323 GLU A C 1
ATOM 2614 O O . GLU A 1 323 ? 20.203 -7.179 -5.169 1.00 84.56 323 GLU A O 1
ATOM 2619 N N . LEU A 1 324 ? 21.018 -9.146 -4.456 1.00 83.94 324 LEU A N 1
ATOM 2620 C CA . LEU A 1 324 ? 20.156 -9.977 -5.306 1.00 83.94 324 LEU A CA 1
ATOM 2621 C C . LEU A 1 324 ? 18.673 -9.859 -4.947 1.00 83.94 324 LEU A C 1
ATOM 2623 O O . LEU A 1 324 ? 17.814 -10.113 -5.783 1.00 83.94 324 LEU A O 1
ATOM 2627 N N . SER A 1 325 ? 18.401 -9.508 -3.695 1.00 82.50 325 SER A N 1
ATOM 2628 C CA . SER A 1 325 ? 17.078 -9.304 -3.132 1.00 82.50 325 SER A CA 1
ATOM 2629 C C . SER A 1 325 ? 17.207 -8.318 -1.970 1.00 82.50 325 SER A C 1
ATOM 2631 O O . SER A 1 325 ? 18.205 -8.396 -1.247 1.00 82.50 325 SER A O 1
ATOM 2633 N N . PRO A 1 326 ? 16.202 -7.457 -1.742 1.00 78.44 326 PRO A N 1
ATOM 2634 C CA . PRO A 1 326 ? 16.102 -6.648 -0.528 1.00 78.44 326 PRO A CA 1
ATOM 2635 C C . PRO A 1 326 ? 15.883 -7.493 0.741 1.00 78.44 326 PRO A C 1
ATOM 2637 O O . PRO A 1 326 ? 15.986 -6.980 1.852 1.00 78.44 326 PRO A O 1
ATOM 2640 N N . PHE A 1 327 ? 15.560 -8.782 0.585 1.00 76.94 327 PHE A N 1
ATOM 2641 C CA . PHE A 1 327 ? 15.240 -9.713 1.663 1.00 76.94 327 PHE A CA 1
ATOM 2642 C C . PHE A 1 327 ? 16.157 -10.942 1.603 1.00 76.94 327 PHE A C 1
ATOM 2644 O O . PHE A 1 327 ? 15.959 -11.810 0.743 1.00 76.94 327 PHE A O 1
ATOM 2651 N N . PRO A 1 328 ? 17.171 -11.036 2.484 1.00 67.12 328 PRO A N 1
ATOM 2652 C CA . PRO A 1 328 ? 18.039 -12.208 2.561 1.00 67.12 328 PRO A CA 1
ATOM 2653 C C . PRO A 1 328 ? 17.356 -13.414 3.227 1.00 67.12 328 PRO A C 1
ATOM 2655 O O . PRO A 1 328 ? 17.677 -14.551 2.883 1.00 67.12 328 PRO A O 1
ATOM 2658 N N . ASP A 1 329 ? 16.427 -13.180 4.161 1.00 72.12 329 ASP A N 1
ATOM 2659 C CA . ASP A 1 329 ? 15.677 -14.223 4.867 1.00 72.12 329 ASP A CA 1
ATOM 2660 C C . ASP A 1 329 ? 14.266 -14.435 4.281 1.00 72.12 329 ASP A C 1
ATOM 2662 O O . ASP A 1 329 ? 13.819 -13.741 3.366 1.00 72.12 329 ASP A O 1
ATOM 2666 N N . SER A 1 330 ? 13.526 -15.415 4.819 1.00 68.88 330 SER A N 1
ATOM 2667 C CA . SER A 1 330 ? 12.095 -15.528 4.520 1.00 68.88 330 SER A CA 1
ATOM 2668 C C . SER A 1 330 ? 11.354 -14.276 4.992 1.00 68.88 330 SER A C 1
ATOM 2670 O O . SER A 1 330 ? 11.722 -13.661 5.996 1.00 68.88 330 SER A O 1
ATOM 2672 N N . TRP A 1 331 ? 10.285 -13.911 4.285 1.00 63.66 331 TRP A N 1
ATOM 2673 C CA . TRP A 1 331 ? 9.551 -12.680 4.574 1.00 63.66 331 TRP A CA 1
ATOM 2674 C C . TRP A 1 331 ? 9.006 -12.653 6.010 1.00 63.66 331 TRP A C 1
ATOM 2676 O O . TRP A 1 331 ? 8.956 -11.589 6.616 1.00 63.66 331 TRP A O 1
ATOM 2686 N N . GLU A 1 332 ? 8.652 -13.809 6.585 1.00 66.12 332 GLU A N 1
ATOM 2687 C CA . GLU A 1 332 ? 8.177 -13.914 7.967 1.00 66.12 332 GLU A CA 1
ATOM 2688 C C . GLU A 1 332 ? 9.238 -13.432 8.964 1.00 66.12 332 GLU A C 1
ATOM 2690 O O . GLU A 1 332 ? 8.913 -12.725 9.914 1.00 66.12 332 GLU A O 1
ATOM 2695 N N . LYS A 1 333 ? 10.512 -13.774 8.726 1.00 69.38 333 LYS A N 1
ATOM 2696 C CA . LYS A 1 333 ? 11.640 -13.324 9.554 1.00 69.38 333 LYS A CA 1
ATOM 2697 C C . LYS A 1 333 ? 11.985 -11.865 9.303 1.00 69.38 333 LYS A C 1
ATOM 2699 O O . LYS A 1 333 ? 12.336 -11.149 10.234 1.00 69.38 333 LYS A O 1
ATOM 2704 N N . GLU A 1 334 ? 11.897 -11.423 8.052 1.00 66.19 334 GLU A N 1
ATOM 2705 C CA . GLU A 1 334 ? 12.113 -10.020 7.698 1.00 66.19 334 GLU A CA 1
ATOM 2706 C C . GLU A 1 334 ? 11.069 -9.123 8.367 1.00 66.19 334 GLU A C 1
ATOM 2708 O O . GLU A 1 334 ? 11.419 -8.111 8.965 1.00 66.19 334 GLU A O 1
ATOM 2713 N N . MET A 1 335 ? 9.798 -9.528 8.386 1.00 65.75 335 MET A N 1
ATOM 2714 C CA . MET A 1 335 ? 8.717 -8.799 9.054 1.00 65.75 335 MET A CA 1
ATOM 2715 C C . MET A 1 335 ? 9.032 -8.497 10.530 1.00 65.75 335 MET A C 1
ATOM 2717 O O . MET A 1 335 ? 8.757 -7.391 10.990 1.00 65.75 335 MET A O 1
ATOM 2721 N N . GLU A 1 336 ? 9.655 -9.428 11.262 1.00 67.94 336 GLU A N 1
ATOM 2722 C CA . GLU A 1 336 ? 10.068 -9.210 12.658 1.00 67.94 336 GLU A CA 1
ATOM 2723 C C . GLU A 1 336 ? 11.132 -8.108 12.817 1.00 67.94 336 GLU A C 1
ATOM 2725 O O . GLU A 1 336 ? 11.217 -7.487 13.880 1.00 67.94 336 GLU A O 1
ATOM 2730 N N . LYS A 1 337 ? 11.945 -7.855 11.780 1.00 67.25 337 LYS A N 1
ATOM 2731 C CA . LYS A 1 337 ? 12.971 -6.798 11.773 1.00 67.25 337 LYS A CA 1
ATOM 2732 C C . LYS A 1 337 ? 12.350 -5.417 11.569 1.00 67.25 337 LYS A C 1
ATOM 2734 O O . LYS A 1 337 ? 12.756 -4.464 12.232 1.00 67.25 337 LYS A O 1
ATOM 2739 N N . TRP A 1 338 ? 11.371 -5.317 10.670 1.00 62.97 338 TRP A N 1
ATOM 2740 C CA . TRP A 1 338 ? 10.836 -4.035 10.192 1.00 62.97 338 TRP A CA 1
ATOM 2741 C C . TRP A 1 338 ? 9.620 -3.554 10.980 1.00 62.97 338 TRP A C 1
ATOM 2743 O O . TRP A 1 338 ? 9.473 -2.357 11.241 1.00 62.97 338 TRP A O 1
ATOM 2753 N N . VAL A 1 339 ? 8.767 -4.481 11.419 1.00 64.81 339 VAL A N 1
ATOM 2754 C CA . VAL A 1 339 ? 7.595 -4.169 12.239 1.00 64.81 339 VAL A CA 1
ATOM 2755 C C . VAL A 1 339 ? 8.044 -4.089 13.689 1.00 64.81 339 VAL A C 1
ATOM 2757 O O . VAL A 1 339 ? 7.976 -5.046 14.460 1.00 64.81 339 VAL A O 1
ATOM 2760 N N . THR A 1 340 ? 8.555 -2.921 14.062 1.00 70.31 340 THR A N 1
ATOM 2761 C CA . THR A 1 340 ? 8.946 -2.654 15.441 1.00 70.31 340 THR A CA 1
ATOM 2762 C C . THR A 1 340 ? 7.897 -1.810 16.131 1.00 70.31 340 THR A C 1
ATOM 2764 O O . THR A 1 340 ? 7.429 -0.804 15.603 1.00 70.31 340 THR A O 1
ATOM 2767 N N . TYR A 1 341 ? 7.570 -2.202 17.361 1.00 80.38 341 TYR A N 1
ATOM 2768 C CA . TYR A 1 341 ? 6.813 -1.341 18.249 1.00 80.38 341 TYR A CA 1
ATOM 2769 C C . TYR A 1 341 ? 7.561 -0.004 18.404 1.00 80.38 341 TYR A C 1
ATOM 2771 O O . TYR A 1 341 ? 8.734 -0.024 18.813 1.00 80.38 341 TYR A O 1
ATOM 2779 N N . PRO A 1 342 ? 6.944 1.138 18.046 1.00 81.44 342 PRO A N 1
ATOM 2780 C CA . PRO A 1 342 ? 7.638 2.413 18.002 1.00 81.44 342 PRO A CA 1
ATOM 2781 C C . PRO A 1 342 ? 8.046 2.821 19.419 1.00 81.44 342 PRO A C 1
ATOM 2783 O O . PRO A 1 342 ? 7.213 3.174 20.252 1.00 81.44 342 PRO A O 1
ATOM 2786 N N . SER A 1 343 ? 9.354 2.825 19.687 1.00 81.75 343 SER A N 1
ATOM 2787 C CA . SER A 1 343 ? 9.931 3.277 20.963 1.00 81.75 343 SER A CA 1
ATOM 2788 C C . SER A 1 343 ? 10.007 4.807 21.075 1.00 81.75 343 SER A C 1
ATOM 2790 O O . SER A 1 343 ? 10.757 5.336 21.892 1.00 81.75 343 SER A O 1
ATOM 2792 N N . ILE A 1 344 ? 9.294 5.528 20.207 1.00 80.75 344 ILE A N 1
ATOM 2793 C CA . ILE A 1 344 ? 9.288 6.988 20.151 1.00 80.75 344 ILE A CA 1
ATOM 2794 C C . ILE A 1 344 ? 8.472 7.501 21.342 1.00 80.75 344 ILE A C 1
ATOM 2796 O O . ILE A 1 344 ? 7.275 7.235 21.455 1.00 80.75 344 ILE A O 1
ATOM 2800 N N . ILE A 1 345 ? 9.130 8.251 22.227 1.00 76.56 345 ILE A N 1
ATOM 2801 C CA . ILE A 1 345 ? 8.514 8.918 23.380 1.00 76.56 345 ILE A CA 1
ATOM 2802 C C . ILE A 1 345 ? 8.087 10.323 22.932 1.00 76.56 345 ILE A C 1
ATOM 2804 O O . ILE A 1 345 ? 8.650 11.329 23.349 1.00 76.56 345 ILE A O 1
ATOM 2808 N N . SER A 1 346 ? 7.141 10.398 21.998 1.00 78.44 346 SER A N 1
ATOM 2809 C CA . SER A 1 346 ? 6.529 11.660 21.571 1.00 78.44 346 SER A CA 1
ATOM 2810 C C . SER A 1 346 ? 5.075 11.669 22.021 1.00 78.44 346 SER A C 1
ATOM 2812 O O . SER A 1 346 ? 4.369 10.669 21.901 1.00 78.44 346 SER A O 1
ATOM 2814 N N . ASN A 1 347 ? 4.617 12.805 22.550 1.00 77.81 347 ASN A N 1
ATOM 2815 C CA . ASN A 1 347 ? 3.233 12.984 22.998 1.00 77.81 347 ASN A CA 1
ATOM 2816 C C . ASN A 1 347 ? 2.282 13.327 21.833 1.00 77.81 347 ASN A C 1
ATOM 2818 O O . ASN A 1 347 ? 1.147 13.741 22.068 1.00 77.81 347 ASN A O 1
ATOM 2822 N N . SER A 1 348 ? 2.745 13.189 20.585 1.00 90.00 348 SER A N 1
ATOM 2823 C CA . SER A 1 348 ? 1.915 13.404 19.404 1.00 90.00 348 SER A CA 1
ATOM 2824 C C . SER A 1 348 ? 0.743 12.422 19.361 1.00 90.00 348 SER A C 1
ATOM 2826 O O . SER A 1 348 ? 0.887 11.228 19.645 1.00 90.00 348 SER A O 1
ATOM 2828 N N . ASN A 1 349 ? -0.419 12.925 18.942 1.00 90.81 349 ASN A N 1
ATOM 2829 C CA . ASN A 1 349 ? -1.603 12.107 18.706 1.00 90.81 349 ASN A CA 1
ATOM 2830 C C . ASN A 1 349 ? -1.339 11.020 17.652 1.00 90.81 349 ASN A C 1
ATOM 2832 O O . ASN A 1 349 ? -1.871 9.923 17.792 1.00 90.81 349 ASN A O 1
ATOM 2836 N N . ILE A 1 350 ? -0.473 11.268 16.660 1.00 92.75 350 ILE A N 1
ATOM 2837 C CA . ILE A 1 350 ? -0.093 10.263 15.653 1.00 92.75 350 ILE A CA 1
ATOM 2838 C C . ILE A 1 350 ? 0.581 9.060 16.309 1.00 92.75 350 ILE A C 1
ATOM 2840 O O . ILE A 1 350 ? 0.180 7.927 16.063 1.00 92.75 350 ILE A O 1
ATOM 2844 N N . ILE A 1 351 ? 1.556 9.285 17.193 1.00 91.56 351 ILE A N 1
ATOM 2845 C CA . ILE A 1 351 ? 2.279 8.192 17.858 1.00 91.56 351 ILE A CA 1
ATOM 2846 C C . ILE A 1 351 ? 1.356 7.393 18.776 1.00 91.56 351 ILE A C 1
ATOM 2848 O O . ILE A 1 351 ? 1.401 6.163 18.766 1.00 91.56 351 ILE A O 1
ATOM 2852 N N . LYS A 1 352 ? 0.485 8.064 19.536 1.00 91.12 352 LYS A N 1
ATOM 2853 C CA . LYS A 1 352 ? -0.489 7.383 20.405 1.00 91.12 352 LYS A CA 1
ATOM 2854 C C . LYS A 1 352 ? -1.457 6.519 19.613 1.00 91.12 352 LYS A C 1
ATOM 2856 O O . LYS A 1 352 ? -1.664 5.361 19.957 1.00 91.12 352 LYS A O 1
ATOM 2861 N N . THR A 1 353 ? -2.006 7.075 18.541 1.00 94.00 353 THR A N 1
ATOM 2862 C CA . THR A 1 353 ? -2.949 6.380 17.660 1.00 94.00 353 THR A CA 1
ATOM 2863 C C . THR A 1 353 ? -2.259 5.208 16.957 1.00 94.00 353 THR A C 1
ATOM 2865 O O . THR A 1 353 ? -2.818 4.118 16.872 1.00 94.00 353 THR A O 1
ATOM 2868 N N . LEU A 1 354 ? -0.994 5.373 16.550 1.00 94.12 354 LEU A N 1
ATOM 2869 C CA . LEU A 1 354 ? -0.206 4.301 15.945 1.00 94.12 354 LEU 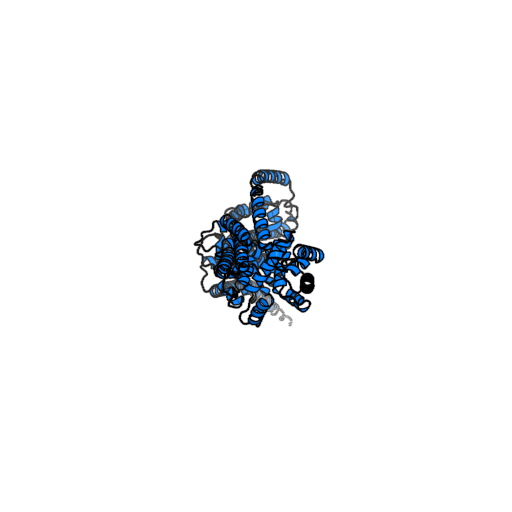A CA 1
ATOM 2870 C C . LEU A 1 354 ? 0.005 3.146 16.924 1.00 94.12 354 LEU A C 1
ATOM 2872 O O . LEU A 1 354 ? -0.204 1.985 16.574 1.00 94.12 354 LEU A O 1
ATOM 2876 N N . LYS A 1 355 ? 0.381 3.460 18.165 1.00 92.38 355 LYS A N 1
ATOM 2877 C CA . LYS A 1 355 ? 0.523 2.463 19.229 1.00 92.38 355 LYS A CA 1
ATOM 2878 C C . LYS A 1 355 ? -0.803 1.768 19.536 1.00 92.38 355 LYS A C 1
ATOM 2880 O O . LYS A 1 355 ? -0.810 0.547 19.652 1.00 92.38 355 LYS A O 1
ATOM 2885 N N . ALA A 1 356 ? -1.912 2.508 19.598 1.00 93.06 356 ALA A N 1
ATOM 2886 C CA . ALA A 1 356 ? -3.248 1.943 19.787 1.00 93.06 356 ALA A CA 1
ATOM 2887 C C . ALA A 1 356 ? -3.607 0.942 18.676 1.00 93.06 356 ALA A C 1
ATOM 2889 O O . ALA A 1 356 ? -3.990 -0.190 18.974 1.00 93.06 356 ALA A O 1
ATOM 2890 N N . ALA A 1 357 ? -3.387 1.308 17.409 1.00 95.31 357 ALA A N 1
ATOM 2891 C CA . ALA A 1 357 ? -3.624 0.427 16.267 1.00 95.31 357 ALA A CA 1
ATOM 2892 C C . ALA A 1 357 ? -2.754 -0.843 16.316 1.00 95.31 357 ALA A C 1
ATOM 2894 O O . ALA A 1 357 ? -3.259 -1.945 16.105 1.00 95.31 357 ALA A O 1
ATOM 2895 N N . ILE A 1 358 ? -1.462 -0.716 16.649 1.00 93.06 358 ILE A N 1
ATOM 2896 C CA . ILE A 1 358 ? -0.549 -1.862 16.795 1.00 93.06 358 ILE A CA 1
ATOM 2897 C C . ILE A 1 358 ? -0.995 -2.784 17.939 1.00 93.06 358 ILE A C 1
ATOM 2899 O O . ILE A 1 358 ? -1.042 -4.000 17.762 1.00 93.06 358 ILE A O 1
ATOM 2903 N N . ILE A 1 359 ? -1.349 -2.227 19.100 1.00 91.38 359 ILE A N 1
ATOM 2904 C CA . ILE A 1 359 ? -1.834 -2.994 20.258 1.00 91.38 359 ILE A CA 1
ATOM 2905 C C . ILE A 1 359 ? -3.114 -3.754 19.903 1.00 91.38 359 ILE A C 1
ATOM 2907 O O . ILE A 1 359 ? -3.226 -4.943 20.207 1.00 91.38 359 ILE A O 1
ATOM 2911 N N . LEU A 1 360 ? -4.063 -3.093 19.237 1.00 93.25 360 LEU A N 1
ATOM 2912 C CA . LEU A 1 360 ? -5.331 -3.698 18.841 1.00 93.25 360 LEU A CA 1
ATOM 2913 C C . LEU A 1 360 ? -5.136 -4.797 17.788 1.00 93.25 360 LEU A C 1
ATOM 2915 O O . LEU A 1 360 ? -5.726 -5.870 17.910 1.00 93.25 360 LEU A O 1
ATOM 2919 N N . ALA A 1 361 ? -4.252 -4.587 16.811 1.00 93.81 361 ALA A N 1
ATOM 2920 C CA . ALA A 1 361 ? -3.901 -5.622 15.843 1.00 93.81 361 ALA A CA 1
ATOM 2921 C C . ALA A 1 361 ? -3.247 -6.845 16.517 1.00 93.81 361 ALA A C 1
ATOM 2923 O O . ALA A 1 361 ? -3.621 -7.992 16.257 1.00 93.81 361 ALA A O 1
ATOM 2924 N N . SER A 1 362 ? -2.319 -6.612 17.449 1.00 90.81 362 SER A N 1
ATOM 2925 C CA . SER A 1 362 ? -1.691 -7.679 18.237 1.00 90.81 362 SER A CA 1
ATOM 2926 C C . SER A 1 362 ? -2.693 -8.434 19.108 1.00 90.81 362 SER A C 1
ATOM 2928 O O . SER A 1 362 ? -2.603 -9.658 19.200 1.00 90.81 362 SER A O 1
ATOM 2930 N N . LYS A 1 363 ? -3.677 -7.745 19.699 1.00 90.81 363 LYS A N 1
ATOM 2931 C CA . LYS A 1 363 ? -4.776 -8.375 20.447 1.00 90.81 363 LYS A CA 1
ATOM 2932 C C . LYS A 1 363 ? -5.533 -9.375 19.592 1.00 90.81 363 LYS A C 1
ATOM 2934 O O . LYS A 1 363 ? -5.644 -10.536 19.981 1.00 90.81 363 LYS A O 1
ATOM 2939 N N . ILE A 1 364 ? -6.001 -8.935 18.423 1.00 92.25 364 ILE A N 1
ATOM 2940 C CA . ILE A 1 364 ? -6.744 -9.784 17.487 1.00 92.25 364 ILE A CA 1
ATOM 2941 C C . ILE A 1 364 ? -5.906 -11.013 17.128 1.00 92.25 364 ILE A C 1
ATOM 2943 O O . ILE A 1 364 ? -6.398 -12.138 17.199 1.00 92.25 364 ILE A O 1
ATOM 2947 N N . LYS A 1 365 ? -4.617 -10.822 16.822 1.00 90.06 365 LYS A N 1
ATOM 2948 C CA . LYS A 1 365 ? -3.708 -11.926 16.496 1.00 90.06 365 LYS A CA 1
ATOM 2949 C C . LYS A 1 365 ? -3.589 -12.943 17.638 1.00 90.06 365 LYS A C 1
ATOM 2951 O O . LYS A 1 365 ? -3.737 -14.140 17.395 1.00 90.06 365 LYS A O 1
ATOM 2956 N N . ILE A 1 366 ? -3.323 -12.476 18.861 1.00 87.56 366 ILE A N 1
AT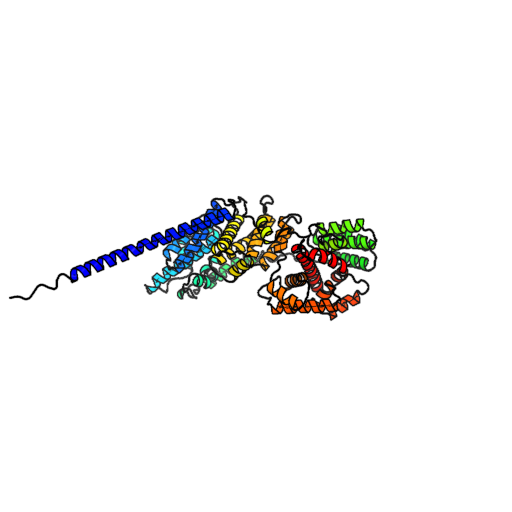OM 2957 C CA . ILE A 1 366 ? -3.100 -13.325 20.042 1.00 87.56 366 ILE A CA 1
ATOM 2958 C C . ILE A 1 366 ? -4.376 -14.088 20.408 1.00 87.56 366 ILE A C 1
ATOM 2960 O O . ILE A 1 366 ? -4.351 -15.310 20.530 1.00 87.56 366 ILE A O 1
ATOM 2964 N N . GLU A 1 367 ? -5.504 -13.394 20.553 1.00 90.06 367 GLU A N 1
ATOM 2965 C CA . GLU A 1 367 ? -6.748 -14.010 21.030 1.00 90.06 367 GLU A CA 1
ATOM 2966 C C . GLU A 1 367 ? -7.371 -14.977 20.025 1.00 90.06 367 GLU A C 1
ATOM 2968 O O . GLU A 1 367 ? -8.057 -15.921 20.419 1.00 90.06 367 GLU A O 1
ATOM 2973 N N . LYS A 1 368 ? -7.146 -14.754 18.727 1.00 93.06 368 LYS A N 1
ATOM 2974 C CA . LYS A 1 368 ? -7.617 -15.650 17.664 1.00 93.06 368 LYS A CA 1
ATOM 2975 C C . LYS A 1 368 ? -6.583 -16.706 17.271 1.00 93.06 368 LYS A C 1
ATOM 2977 O O . LYS A 1 368 ? -6.873 -17.516 16.397 1.00 93.06 368 LYS A O 1
ATOM 2982 N N . ASN A 1 369 ? -5.415 -16.723 17.924 1.00 91.12 369 ASN A N 1
ATOM 2983 C CA . ASN A 1 369 ? -4.303 -17.631 17.636 1.00 91.12 369 ASN A CA 1
ATOM 2984 C C . ASN A 1 369 ? -3.927 -17.646 16.140 1.00 91.12 369 ASN A C 1
ATOM 2986 O O . ASN A 1 369 ? -3.726 -18.703 15.540 1.00 91.12 369 ASN A O 1
ATOM 2990 N N . ILE A 1 370 ? -3.882 -16.462 15.526 1.00 86.50 370 ILE A N 1
ATOM 2991 C CA . ILE A 1 370 ? -3.593 -16.312 14.099 1.00 86.50 370 ILE A CA 1
ATOM 2992 C C . ILE A 1 370 ? -2.078 -16.338 13.897 1.00 86.50 370 ILE A C 1
ATOM 2994 O O . ILE A 1 370 ? -1.350 -15.477 14.403 1.00 86.50 370 ILE A O 1
ATOM 2998 N N . LEU A 1 371 ? -1.597 -17.327 13.144 1.00 83.62 371 LEU A N 1
ATOM 2999 C CA . LEU A 1 371 ? -0.164 -17.536 12.933 1.00 83.62 371 LEU A CA 1
ATOM 3000 C C . LEU A 1 371 ? 0.311 -16.937 11.612 1.00 83.62 371 LEU A C 1
ATOM 3002 O O . LEU A 1 371 ? 1.449 -16.468 11.529 1.00 83.62 371 LEU A O 1
ATOM 3006 N N . ARG A 1 372 ? -0.551 -16.935 10.591 1.00 82.00 372 ARG A N 1
ATOM 3007 C CA . ARG A 1 372 ? -0.199 -16.488 9.242 1.00 82.00 372 ARG A CA 1
ATOM 3008 C C . ARG A 1 372 ? -0.842 -15.152 8.888 1.00 82.00 372 ARG A C 1
ATOM 3010 O O . ARG A 1 372 ? -1.915 -14.803 9.368 1.00 82.00 372 ARG A O 1
ATOM 3017 N N . LEU A 1 373 ? -0.178 -14.406 8.009 1.00 83.00 373 LEU A N 1
ATOM 3018 C CA . LEU A 1 373 ? -0.664 -13.109 7.540 1.00 83.00 373 LEU A CA 1
ATOM 3019 C C . LEU A 1 373 ? -1.969 -13.227 6.741 1.00 83.00 373 LEU A C 1
ATOM 3021 O O . LEU A 1 373 ? -2.873 -12.421 6.934 1.00 83.00 373 LEU A O 1
ATOM 3025 N N . ASP A 1 374 ? -2.072 -14.215 5.856 1.00 81.75 374 ASP A N 1
ATOM 3026 C CA . ASP A 1 374 ? -3.261 -14.414 5.027 1.00 81.75 374 ASP A CA 1
ATOM 3027 C C . ASP A 1 374 ? -4.481 -14.809 5.867 1.00 81.75 374 ASP A C 1
ATOM 3029 O O . ASP A 1 374 ? -5.566 -14.285 5.647 1.00 81.75 374 ASP A O 1
ATOM 3033 N N . GLU A 1 375 ? -4.288 -15.622 6.912 1.00 86.62 375 GLU A N 1
ATOM 3034 C CA . GLU A 1 375 ? -5.325 -15.903 7.917 1.00 86.62 375 GLU A CA 1
ATOM 3035 C C . GLU A 1 375 ? -5.786 -14.627 8.641 1.00 86.62 375 GLU A C 1
ATOM 3037 O O . GLU A 1 375 ? -6.975 -14.465 8.918 1.00 86.62 375 GLU A O 1
ATOM 3042 N N . TYR A 1 376 ? -4.859 -13.708 8.933 1.00 89.19 376 TYR A N 1
ATOM 3043 C CA . TYR A 1 376 ? -5.176 -12.436 9.582 1.00 89.19 376 TYR A CA 1
ATOM 3044 C C . TYR A 1 376 ? -5.995 -11.523 8.666 1.00 89.19 376 TYR A C 1
ATOM 3046 O O . TYR A 1 376 ? -7.032 -11.008 9.082 1.00 89.19 376 TYR A O 1
ATOM 3054 N N . GLN A 1 377 ? -5.567 -11.351 7.413 1.00 89.50 377 GLN A N 1
ATOM 3055 C CA . GLN A 1 377 ? -6.299 -10.564 6.416 1.00 89.50 377 GLN A CA 1
ATOM 3056 C C . GLN A 1 377 ? -7.709 -11.129 6.204 1.00 89.50 377 GLN A C 1
ATOM 3058 O O . GLN A 1 377 ? -8.687 -10.384 6.279 1.00 89.50 377 GLN A O 1
ATOM 3063 N N . ASP A 1 378 ? -7.826 -12.448 6.039 1.00 88.75 378 ASP A N 1
ATOM 3064 C CA . ASP A 1 378 ? -9.107 -13.144 5.927 1.00 88.75 378 ASP A CA 1
ATOM 3065 C C . ASP A 1 378 ? -10.005 -12.902 7.141 1.00 88.75 378 ASP A C 1
ATOM 3067 O O . ASP A 1 378 ? -11.204 -12.661 6.985 1.00 88.75 378 ASP A O 1
ATOM 3071 N N . PHE A 1 379 ? -9.441 -12.948 8.351 1.00 93.94 379 PHE A N 1
ATOM 3072 C CA . PHE A 1 379 ? -10.184 -12.673 9.574 1.00 93.94 379 PHE A CA 1
ATOM 3073 C C . PHE A 1 379 ? -10.740 -11.243 9.578 1.00 93.94 379 PHE A C 1
ATOM 3075 O O . PHE A 1 379 ? -11.935 -11.075 9.813 1.00 93.94 379 PHE A O 1
ATOM 3082 N N . ILE A 1 380 ? -9.919 -10.231 9.275 1.00 94.62 380 ILE A N 1
ATOM 3083 C CA . ILE A 1 380 ? -10.331 -8.814 9.267 1.00 94.62 380 ILE A CA 1
ATOM 3084 C C . ILE A 1 380 ? -11.376 -8.506 8.181 1.00 94.62 380 ILE A C 1
ATOM 3086 O O . ILE A 1 380 ? -12.224 -7.627 8.367 1.00 94.62 380 ILE A O 1
ATOM 3090 N N . VAL A 1 381 ? -11.315 -9.200 7.042 1.00 89.31 381 VAL A N 1
ATOM 3091 C CA . VAL A 1 381 ? -12.285 -9.039 5.948 1.00 89.31 381 VAL A CA 1
ATOM 3092 C C . VAL A 1 381 ? -13.608 -9.731 6.276 1.00 89.31 381 VAL A C 1
ATOM 3094 O O . VAL A 1 381 ? -14.665 -9.158 6.042 1.00 89.31 381 VAL A O 1
ATOM 3097 N N . LYS A 1 382 ? -13.570 -10.950 6.829 1.00 91.88 382 LYS A N 1
ATOM 3098 C CA . LYS A 1 382 ? -14.774 -11.762 7.088 1.00 91.88 382 LYS A CA 1
ATOM 3099 C C . LYS A 1 382 ? -15.491 -11.403 8.389 1.00 91.88 382 LYS A C 1
ATOM 3101 O O . LYS A 1 382 ? -16.667 -11.723 8.531 1.00 91.88 382 LYS A O 1
ATOM 3106 N N . ASN A 1 383 ? -14.791 -10.806 9.351 1.00 92.62 383 ASN A N 1
ATOM 3107 C CA . ASN A 1 383 ? -15.350 -10.471 10.655 1.00 92.62 383 ASN A CA 1
ATOM 3108 C C . ASN A 1 383 ? -15.484 -8.961 10.769 1.00 92.62 383 ASN A C 1
ATOM 3110 O O . ASN A 1 383 ? -14.512 -8.264 11.038 1.00 92.62 383 ASN A O 1
ATOM 3114 N N . GLU A 1 384 ? -16.706 -8.471 10.619 1.00 89.81 384 GLU A N 1
ATOM 3115 C CA . GLU A 1 384 ? -17.066 -7.122 11.027 1.00 89.81 384 GLU A CA 1
ATOM 3116 C C . GLU A 1 384 ? -17.505 -7.200 12.486 1.00 89.81 384 GLU A C 1
ATOM 3118 O O . GLU A 1 384 ? -18.628 -7.559 12.812 1.00 89.81 384 GLU A O 1
ATOM 3123 N N . ASN A 1 385 ? -16.572 -6.984 13.402 1.00 93.56 385 ASN A N 1
ATOM 3124 C CA . ASN A 1 385 ? -16.875 -6.827 14.822 1.00 93.56 385 ASN A CA 1
ATOM 3125 C C . ASN A 1 385 ? -16.319 -5.487 15.324 1.00 93.56 385 ASN A C 1
ATOM 3127 O O . ASN A 1 385 ? -15.518 -4.840 14.644 1.00 93.56 385 ASN A O 1
ATOM 3131 N N . ILE A 1 386 ? -16.712 -5.073 16.529 1.00 94.75 386 ILE A N 1
ATOM 3132 C CA . ILE A 1 386 ? -16.296 -3.780 17.096 1.00 94.75 386 ILE A CA 1
ATOM 3133 C C . ILE A 1 386 ? -14.768 -3.626 17.134 1.00 94.75 386 ILE A C 1
ATOM 3135 O O . ILE A 1 386 ? -14.265 -2.540 16.863 1.00 94.75 386 ILE A O 1
ATOM 3139 N N . GLU A 1 387 ? -14.021 -4.700 17.402 1.00 94.69 387 GLU A N 1
ATOM 3140 C CA . GLU A 1 387 ? -12.551 -4.674 17.432 1.00 94.69 387 GLU A CA 1
ATOM 3141 C C . GLU A 1 387 ? -11.967 -4.355 16.054 1.00 94.69 387 GLU A C 1
ATOM 3143 O O . GLU A 1 387 ? -11.119 -3.474 15.921 1.00 94.69 387 GLU A O 1
ATOM 3148 N N . THR A 1 388 ? -12.444 -5.040 15.014 1.00 95.31 388 THR A N 1
ATOM 3149 C CA . THR A 1 388 ? -11.996 -4.810 13.635 1.00 95.31 388 THR A CA 1
ATOM 3150 C C . THR A 1 388 ? -12.389 -3.428 13.122 1.00 95.31 388 THR A C 1
ATOM 3152 O O . THR A 1 388 ? -11.615 -2.813 12.391 1.00 95.31 388 THR A O 1
ATOM 3155 N N . LEU A 1 389 ? -13.554 -2.911 13.524 1.00 95.00 389 LEU A N 1
ATOM 3156 C CA . LEU A 1 389 ? -14.004 -1.573 13.149 1.00 95.00 389 LEU A CA 1
ATOM 3157 C C . LEU A 1 389 ? -13.190 -0.490 13.841 1.00 95.00 389 LEU A C 1
ATOM 3159 O O . LEU A 1 389 ? -12.785 0.464 13.182 1.00 95.00 389 LEU A O 1
ATOM 3163 N N . LEU A 1 390 ? -12.906 -0.656 15.134 1.00 96.19 390 LEU A N 1
ATOM 3164 C CA . LEU A 1 390 ? -12.031 0.253 15.863 1.00 96.19 390 LEU A CA 1
ATOM 3165 C C . LEU A 1 390 ? -10.633 0.262 15.234 1.00 96.19 390 LEU A C 1
ATOM 3167 O O . LEU A 1 390 ? -10.086 1.332 14.993 1.00 96.19 390 LEU A O 1
ATOM 3171 N N . LEU A 1 391 ? -10.087 -0.905 14.875 1.00 96.31 391 LEU A N 1
ATOM 3172 C CA . LEU A 1 391 ? -8.791 -0.991 14.197 1.00 96.31 391 LEU A CA 1
ATOM 3173 C C . LEU A 1 391 ? -8.800 -0.270 12.843 1.00 96.31 391 LEU A C 1
ATOM 3175 O O . LEU A 1 391 ? -7.873 0.482 12.546 1.00 96.31 391 LEU A O 1
ATOM 3179 N N . LYS A 1 392 ? -9.838 -0.478 12.025 1.00 96.00 392 LYS A N 1
ATOM 3180 C CA . LYS A 1 392 ? -9.986 0.200 10.728 1.00 96.00 392 LYS A CA 1
ATOM 3181 C C . LYS A 1 392 ? -10.104 1.721 10.900 1.00 96.00 392 LYS A C 1
ATOM 3183 O O . LYS A 1 392 ? -9.467 2.450 10.144 1.00 96.00 392 LYS A O 1
ATOM 3188 N N . ASP A 1 393 ? -10.853 2.200 11.894 1.00 95.62 393 ASP A N 1
ATOM 3189 C CA . ASP A 1 393 ? -11.000 3.635 12.194 1.00 95.62 393 ASP A CA 1
ATOM 3190 C C . ASP A 1 393 ? -9.661 4.259 12.634 1.00 95.62 393 ASP A C 1
ATOM 3192 O O . ASP A 1 393 ? -9.258 5.274 12.062 1.00 95.62 393 ASP A O 1
ATOM 3196 N N . GLU A 1 394 ? -8.898 3.594 13.516 1.00 96.62 394 GLU A N 1
ATOM 3197 C CA . GLU A 1 394 ? -7.548 4.036 13.913 1.00 96.62 394 GLU A CA 1
ATOM 3198 C C . GLU A 1 394 ? -6.607 4.153 12.705 1.00 96.62 394 GLU A C 1
ATOM 3200 O O . GLU A 1 394 ? -5.913 5.158 12.534 1.00 96.62 394 GLU A O 1
ATOM 3205 N N . ILE A 1 395 ? -6.595 3.146 11.827 1.00 97.12 395 ILE A N 1
ATOM 3206 C CA . ILE A 1 395 ? -5.738 3.129 10.632 1.00 97.12 395 ILE A CA 1
ATOM 3207 C C . ILE A 1 395 ? -6.148 4.220 9.638 1.00 97.12 395 ILE A C 1
ATOM 3209 O O . ILE A 1 395 ? -5.282 4.893 9.071 1.00 97.12 395 ILE A O 1
ATOM 3213 N N . ASN A 1 396 ? -7.448 4.434 9.438 1.00 95.50 396 ASN A N 1
ATOM 3214 C CA . ASN A 1 396 ? -7.955 5.478 8.550 1.00 95.50 396 ASN A CA 1
ATOM 3215 C C . ASN A 1 396 ? -7.594 6.873 9.068 1.00 95.50 396 ASN A C 1
ATOM 3217 O O . ASN A 1 396 ? -7.110 7.715 8.302 1.00 95.50 396 ASN A O 1
ATOM 3221 N N . TRP A 1 397 ? -7.763 7.104 10.373 1.00 95.12 397 TRP A N 1
ATOM 3222 C CA . TRP A 1 397 ? -7.357 8.349 11.013 1.00 95.12 397 TRP A CA 1
ATOM 3223 C C . TRP A 1 397 ? -5.845 8.570 10.878 1.00 95.12 397 TRP A C 1
ATOM 3225 O O . TRP A 1 397 ? -5.423 9.663 10.489 1.00 95.12 397 TRP A O 1
ATOM 3235 N N . LEU A 1 398 ? -5.028 7.539 11.127 1.00 95.69 398 LEU A N 1
ATOM 3236 C CA . LEU A 1 398 ? -3.568 7.600 10.978 1.00 95.69 398 LEU A CA 1
ATOM 3237 C C . LEU A 1 398 ? -3.159 7.961 9.560 1.00 95.69 398 LEU A C 1
ATOM 3239 O O . LEU A 1 398 ? -2.376 8.885 9.364 1.00 95.69 398 LEU A O 1
ATOM 3243 N N . THR A 1 399 ? -3.715 7.262 8.577 1.00 95.06 399 THR A N 1
ATOM 3244 C CA . THR A 1 399 ? -3.400 7.457 7.160 1.00 95.06 399 THR A CA 1
ATOM 3245 C C . THR A 1 399 ? -3.709 8.893 6.738 1.00 95.06 399 THR A C 1
ATOM 3247 O O . THR A 1 399 ? -2.851 9.580 6.182 1.00 95.06 399 THR A O 1
ATOM 3250 N N . LYS A 1 400 ? -4.907 9.393 7.074 1.00 93.94 400 LYS A N 1
ATOM 3251 C CA . LYS A 1 400 ? -5.348 10.755 6.737 1.00 93.94 400 LYS A CA 1
ATOM 3252 C C . LYS A 1 400 ? -4.478 11.831 7.387 1.00 93.94 400 LYS A C 1
ATOM 3254 O O . LYS A 1 400 ? -4.137 12.810 6.724 1.00 93.94 400 LYS A O 1
ATOM 3259 N N . ASN A 1 401 ? -4.155 11.693 8.673 1.00 93.75 401 ASN A N 1
ATOM 3260 C CA . ASN A 1 401 ? -3.416 12.727 9.404 1.00 93.75 401 ASN A CA 1
ATOM 3261 C C . ASN A 1 401 ? -1.911 12.668 9.137 1.00 93.75 401 ASN A C 1
ATOM 3263 O O . ASN A 1 401 ? -1.287 13.714 8.965 1.00 93.75 401 ASN A O 1
ATOM 3267 N N . TRP A 1 402 ? -1.334 11.476 8.979 1.00 93.94 402 TRP A N 1
ATOM 3268 C CA . TRP A 1 402 ? 0.074 11.339 8.614 1.00 93.94 402 TRP A CA 1
ATOM 3269 C C . TRP A 1 402 ? 0.384 12.007 7.277 1.00 93.94 402 TRP A C 1
ATOM 3271 O O . TRP A 1 402 ? 1.351 12.755 7.188 1.00 93.94 402 TRP A O 1
ATOM 3281 N N . LEU A 1 403 ? -0.473 11.845 6.263 1.00 90.88 403 LEU A N 1
ATOM 3282 C CA . LEU A 1 403 ? -0.287 12.495 4.959 1.00 90.88 403 LEU A CA 1
ATOM 3283 C C . LEU A 1 403 ? -0.290 14.032 5.023 1.00 90.88 403 LEU A C 1
ATOM 3285 O O . LEU A 1 403 ? 0.283 14.681 4.148 1.00 90.88 403 LEU A O 1
ATOM 3289 N N . LYS A 1 404 ? -0.898 14.627 6.054 1.00 91.94 404 LYS A N 1
ATOM 3290 C CA . LYS A 1 404 ? -0.859 16.079 6.282 1.00 91.94 404 LYS A CA 1
ATOM 3291 C C . LYS A 1 404 ? 0.419 16.515 6.994 1.00 91.94 404 LYS A C 1
ATOM 32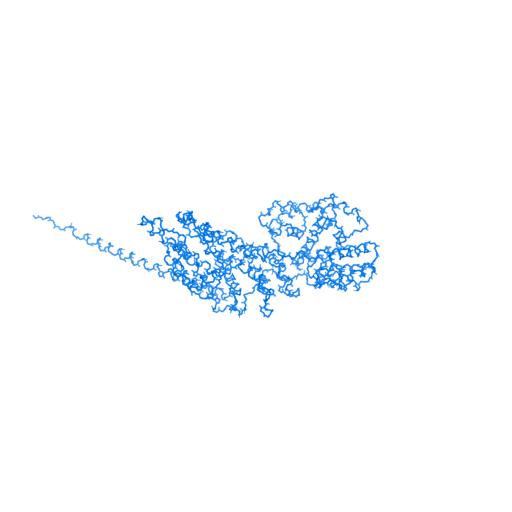93 O O . LYS A 1 404 ? 0.943 17.587 6.703 1.00 91.94 404 LYS A O 1
ATOM 3298 N N . GLU A 1 405 ? 0.909 15.700 7.923 1.00 90.81 405 GLU A N 1
ATOM 3299 C CA . GLU A 1 405 ? 1.995 16.081 8.829 1.00 90.81 405 GLU A CA 1
ATOM 3300 C C . GLU A 1 405 ? 3.387 15.641 8.350 1.00 90.81 405 GLU A C 1
ATOM 3302 O O . GLU A 1 405 ? 4.366 16.327 8.642 1.00 90.81 405 GLU A O 1
ATOM 3307 N N . PHE A 1 406 ? 3.503 14.556 7.573 1.00 88.81 406 PHE A N 1
ATOM 3308 C CA . PHE A 1 406 ? 4.792 13.897 7.307 1.00 88.81 406 PHE A CA 1
ATOM 3309 C C . PHE A 1 406 ? 5.842 14.807 6.659 1.00 88.81 406 PHE A C 1
ATOM 3311 O O . PHE A 1 406 ? 7.018 14.725 7.006 1.00 88.81 406 PHE A O 1
ATOM 3318 N N . LYS A 1 407 ? 5.434 15.718 5.761 1.00 86.81 407 LYS A N 1
ATOM 3319 C CA . LYS A 1 407 ? 6.354 16.653 5.084 1.00 86.81 407 LYS A CA 1
ATOM 3320 C C . LYS A 1 407 ? 7.051 17.608 6.056 1.00 86.81 407 LYS A C 1
ATOM 3322 O O . LYS A 1 407 ? 8.165 18.043 5.786 1.00 86.81 407 LYS A O 1
ATOM 3327 N N . ASN A 1 408 ? 6.393 17.917 7.172 1.00 89.56 408 ASN A N 1
ATOM 3328 C CA . ASN A 1 408 ? 6.882 18.835 8.198 1.00 89.56 408 ASN A CA 1
ATOM 3329 C C . ASN A 1 408 ? 7.368 18.098 9.455 1.00 89.56 408 ASN A C 1
ATOM 3331 O O . ASN A 1 408 ? 7.734 18.744 10.438 1.00 89.56 408 ASN A O 1
ATOM 3335 N N . TRP A 1 409 ? 7.354 16.762 9.451 1.00 86.12 409 TRP A N 1
ATOM 3336 C CA . TRP A 1 409 ? 7.696 15.976 10.628 1.00 86.12 409 TRP A CA 1
ATOM 3337 C C . TRP A 1 409 ? 9.198 16.073 10.943 1.00 86.12 409 TRP A C 1
ATOM 3339 O O . TRP A 1 409 ? 10.025 16.003 10.024 1.00 86.12 409 TRP A O 1
ATOM 3349 N N . PRO A 1 410 ? 9.598 16.209 12.222 1.00 85.62 410 PRO A N 1
ATOM 3350 C CA . PRO A 1 410 ? 11.008 16.296 12.582 1.00 85.62 410 PRO A CA 1
ATOM 3351 C C . PRO A 1 410 ? 11.791 15.053 12.130 1.00 85.62 410 PRO A C 1
ATOM 3353 O O . PRO A 1 410 ? 11.488 13.930 12.530 1.00 85.62 410 PRO A O 1
ATOM 3356 N N . LYS A 1 411 ? 12.842 15.234 11.316 1.00 83.31 411 LYS A N 1
ATOM 3357 C CA . LYS A 1 411 ? 13.659 14.116 10.792 1.00 83.31 411 LYS A CA 1
ATOM 3358 C C . LYS A 1 411 ? 14.271 13.246 11.900 1.00 83.31 411 LYS A C 1
ATOM 3360 O O . LYS A 1 411 ? 14.424 12.042 11.732 1.00 83.31 411 LYS A O 1
ATOM 3365 N N . ASN A 1 412 ? 14.602 13.845 13.045 1.00 83.06 412 ASN A N 1
ATOM 3366 C CA . ASN A 1 412 ? 15.136 13.154 14.222 1.00 83.06 412 ASN A CA 1
ATOM 3367 C C . ASN A 1 412 ? 14.104 12.256 14.931 1.00 83.06 412 ASN A C 1
ATOM 3369 O O . ASN A 1 412 ? 14.502 11.393 15.710 1.00 83.06 412 ASN A O 1
ATOM 3373 N N . GLU A 1 413 ? 12.809 12.421 14.650 1.00 83.25 413 GLU A N 1
ATOM 3374 C CA . GLU A 1 413 ? 11.727 11.576 15.172 1.00 83.25 413 GLU A CA 1
ATOM 3375 C C . GLU A 1 413 ? 11.409 10.373 14.269 1.00 83.25 413 GLU A C 1
ATOM 3377 O O . GLU A 1 413 ? 10.386 9.722 14.458 1.00 83.25 413 GLU A O 1
ATOM 3382 N N . LYS A 1 414 ? 12.295 10.044 13.318 1.00 84.50 414 LYS A N 1
ATOM 3383 C CA . LYS A 1 414 ? 12.203 8.850 12.457 1.00 84.50 414 LYS A CA 1
ATOM 3384 C C . LYS A 1 414 ? 10.834 8.707 11.760 1.00 84.50 414 LYS A C 1
ATOM 3386 O O . LYS A 1 414 ? 10.120 7.725 11.988 1.00 84.50 414 LYS A O 1
ATOM 3391 N N . PRO A 1 415 ? 10.435 9.694 10.929 1.00 84.38 415 PRO A N 1
ATOM 3392 C CA . PRO A 1 415 ? 9.161 9.667 10.204 1.00 84.38 415 PRO A CA 1
ATOM 3393 C C . PRO A 1 415 ? 8.994 8.425 9.314 1.00 84.38 415 PRO A C 1
ATOM 3395 O O . PRO A 1 415 ? 7.878 7.950 9.114 1.00 84.38 415 PRO A O 1
ATOM 3398 N N . ASP A 1 416 ? 10.099 7.863 8.832 1.00 82.44 416 ASP A N 1
ATOM 3399 C CA . ASP A 1 416 ? 10.154 6.598 8.105 1.00 82.44 416 ASP A CA 1
ATOM 3400 C C . ASP A 1 416 ? 9.565 5.438 8.923 1.00 82.44 416 ASP A C 1
ATOM 3402 O O . ASP A 1 416 ? 8.716 4.707 8.424 1.00 82.44 416 ASP A O 1
ATOM 3406 N N . ILE A 1 417 ? 9.899 5.313 10.212 1.00 84.56 417 ILE A N 1
ATOM 3407 C CA . ILE A 1 417 ? 9.347 4.251 11.074 1.00 84.56 417 ILE A CA 1
ATOM 3408 C C . ILE A 1 417 ? 7.828 4.393 11.232 1.00 84.56 417 ILE A C 1
ATOM 3410 O O . ILE A 1 417 ? 7.109 3.391 11.250 1.00 84.56 417 ILE A O 1
ATOM 3414 N N . ILE A 1 418 ? 7.329 5.625 11.348 1.00 88.94 418 ILE A N 1
ATOM 3415 C CA . ILE A 1 418 ? 5.893 5.903 11.486 1.00 88.94 418 ILE A CA 1
ATOM 3416 C C . ILE A 1 418 ? 5.172 5.513 10.193 1.00 88.94 418 ILE A C 1
ATOM 3418 O O . ILE A 1 418 ? 4.230 4.720 10.235 1.00 88.94 418 ILE A O 1
ATOM 3422 N N . GLY A 1 419 ? 5.658 6.003 9.048 1.00 90.00 419 GLY A N 1
ATOM 3423 C CA . GLY A 1 419 ? 5.132 5.649 7.732 1.00 90.00 419 GLY A CA 1
ATOM 3424 C C . GLY A 1 419 ? 5.139 4.137 7.494 1.00 90.00 419 GLY A C 1
ATOM 3425 O O . GLY A 1 419 ? 4.116 3.570 7.120 1.00 90.00 419 GLY A O 1
ATOM 3426 N N . ASN A 1 420 ? 6.241 3.455 7.810 1.00 87.19 420 ASN A N 1
ATOM 3427 C CA . ASN A 1 420 ? 6.370 2.006 7.646 1.00 87.19 420 ASN A CA 1
ATOM 3428 C C . ASN A 1 420 ? 5.313 1.233 8.432 1.00 87.19 420 ASN A C 1
ATOM 3430 O O . ASN A 1 420 ? 4.679 0.326 7.891 1.00 87.19 420 ASN A O 1
ATOM 3434 N N . ASN A 1 421 ? 5.083 1.608 9.692 1.00 89.88 421 ASN A N 1
ATOM 3435 C CA . ASN A 1 421 ? 4.070 0.946 10.503 1.00 89.88 421 ASN A CA 1
ATOM 3436 C C . ASN A 1 421 ? 2.645 1.233 10.001 1.00 89.88 421 ASN A C 1
ATOM 3438 O O . ASN A 1 421 ? 1.818 0.326 10.016 1.00 89.88 421 ASN A O 1
ATOM 3442 N N . ILE A 1 422 ? 2.344 2.443 9.513 1.00 93.56 422 ILE A N 1
ATOM 3443 C CA . ILE A 1 422 ? 1.024 2.749 8.927 1.00 93.56 422 ILE A CA 1
ATOM 3444 C C . ILE A 1 422 ? 0.800 1.929 7.649 1.00 93.56 422 ILE A C 1
ATOM 3446 O O . ILE A 1 422 ? -0.239 1.282 7.508 1.00 93.56 422 ILE A O 1
ATOM 3450 N N . ALA A 1 423 ? 1.786 1.895 6.747 1.00 92.31 423 ALA A N 1
ATOM 3451 C CA . ALA A 1 423 ? 1.731 1.095 5.524 1.00 92.31 423 ALA A CA 1
ATOM 3452 C C . ALA A 1 423 ? 1.515 -0.393 5.836 1.00 92.31 423 ALA A C 1
ATOM 3454 O O . ALA A 1 423 ? 0.707 -1.062 5.184 1.00 92.31 423 ALA A O 1
ATOM 3455 N N . TRP A 1 424 ? 2.204 -0.896 6.863 1.00 91.25 424 TRP A N 1
ATOM 3456 C CA . TRP A 1 424 ? 2.052 -2.260 7.350 1.00 91.25 424 TRP A CA 1
ATOM 3457 C C . TRP A 1 424 ? 0.654 -2.528 7.906 1.00 91.25 424 TRP A C 1
ATOM 3459 O O . TRP A 1 424 ? 0.035 -3.523 7.541 1.00 91.25 424 TRP A O 1
ATOM 3469 N N . LEU A 1 425 ? 0.126 -1.638 8.748 1.00 93.75 425 LEU A N 1
ATOM 3470 C CA . LEU A 1 425 ? -1.217 -1.771 9.312 1.00 93.75 425 LEU A CA 1
ATOM 3471 C C . LEU A 1 425 ? -2.294 -1.806 8.215 1.00 93.75 425 LEU A C 1
ATOM 3473 O O . LEU A 1 425 ? -3.196 -2.647 8.261 1.00 93.75 425 LEU A O 1
ATOM 3477 N N . LEU A 1 426 ? -2.175 -0.949 7.196 1.00 94.69 426 LEU A N 1
ATOM 3478 C CA . LEU A 1 426 ? -3.036 -0.997 6.008 1.00 94.69 426 LEU A CA 1
ATOM 3479 C C . LEU A 1 426 ? -2.945 -2.366 5.322 1.00 94.69 426 LEU A C 1
ATOM 3481 O O . LEU A 1 426 ? -3.962 -2.993 5.037 1.00 94.69 426 LEU A O 1
ATOM 3485 N N . PHE A 1 427 ? -1.729 -2.872 5.124 1.00 92.00 427 PHE A N 1
ATOM 3486 C CA . PHE A 1 427 ? -1.506 -4.155 4.468 1.00 92.00 427 PHE A CA 1
ATOM 3487 C C . PHE A 1 427 ? -2.090 -5.335 5.258 1.00 92.00 427 PHE A C 1
ATOM 3489 O O . PHE A 1 427 ? -2.870 -6.112 4.709 1.00 92.00 427 PHE A O 1
ATOM 3496 N N . ILE A 1 428 ? -1.799 -5.469 6.557 1.00 90.62 428 ILE A N 1
ATOM 3497 C CA . ILE A 1 428 ? -2.312 -6.600 7.354 1.00 90.62 428 ILE A CA 1
ATOM 3498 C C . ILE A 1 428 ? -3.826 -6.573 7.518 1.00 90.62 428 ILE A C 1
ATOM 3500 O O . ILE A 1 428 ? -4.437 -7.620 7.684 1.00 90.62 428 ILE A O 1
ATOM 3504 N N . THR A 1 429 ? -4.454 -5.399 7.449 1.00 92.12 429 THR A N 1
ATOM 3505 C CA . THR A 1 429 ? -5.919 -5.290 7.514 1.00 92.12 429 THR A CA 1
ATOM 3506 C C . THR A 1 429 ? -6.608 -5.543 6.173 1.00 92.12 429 THR A C 1
ATOM 3508 O O . THR A 1 429 ? -7.816 -5.352 6.063 1.00 92.12 429 THR A O 1
ATOM 3511 N N . GLY A 1 430 ? -5.861 -5.986 5.156 1.00 90.19 430 GLY A N 1
ATOM 3512 C CA . GLY A 1 430 ? -6.380 -6.285 3.821 1.00 90.19 430 GLY A CA 1
ATOM 3513 C C . GLY A 1 430 ? -6.595 -5.045 2.949 1.00 90.19 430 GLY A C 1
ATOM 3514 O O . GLY A 1 430 ? -7.021 -5.172 1.803 1.00 90.19 430 GLY A O 1
ATOM 3515 N N . GLN A 1 431 ? -6.249 -3.848 3.434 1.00 91.88 431 GLN A N 1
ATOM 3516 C CA . GLN A 1 431 ? -6.345 -2.580 2.701 1.00 91.88 431 GLN A CA 1
ATOM 3517 C C . GLN A 1 431 ? -5.131 -2.394 1.780 1.00 91.88 431 GLN A C 1
ATOM 3519 O O . GLN A 1 431 ? -4.380 -1.420 1.861 1.00 91.88 431 GLN A O 1
ATOM 3524 N N . ASN A 1 432 ? -4.899 -3.380 0.914 1.00 89.69 432 ASN A N 1
ATOM 3525 C CA . ASN A 1 432 ? -3.683 -3.474 0.113 1.00 89.69 432 ASN A CA 1
ATOM 3526 C C . ASN A 1 432 ? -3.530 -2.302 -0.868 1.00 89.69 432 ASN A C 1
ATOM 3528 O O . ASN A 1 432 ? -2.443 -1.749 -0.996 1.00 89.69 432 ASN A O 1
ATOM 3532 N N . VAL A 1 433 ? -4.622 -1.889 -1.523 1.00 89.56 433 VAL A N 1
ATOM 3533 C CA . VAL A 1 433 ? -4.640 -0.740 -2.448 1.00 89.56 433 VAL A CA 1
ATOM 3534 C C . VAL A 1 433 ? -4.214 0.527 -1.707 1.00 89.56 433 VAL A C 1
ATOM 3536 O O . VAL A 1 433 ? -3.314 1.237 -2.148 1.00 89.56 433 VAL A O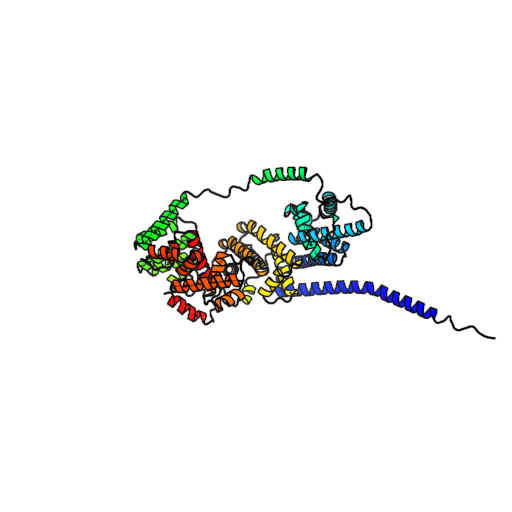 1
ATOM 3539 N N . GLN A 1 434 ? -4.815 0.777 -0.544 1.00 91.75 434 GLN A N 1
ATOM 3540 C CA . GLN A 1 434 ? -4.513 1.926 0.301 1.00 91.75 434 GLN A CA 1
ATOM 3541 C C . GLN A 1 434 ? -3.069 1.878 0.803 1.00 91.75 434 GLN A C 1
ATOM 3543 O O . GLN A 1 434 ? -2.403 2.908 0.790 1.00 91.75 434 GLN A O 1
ATOM 3548 N N . SER A 1 435 ? -2.561 0.699 1.180 1.00 92.81 435 SER A N 1
ATOM 3549 C CA . SER A 1 435 ? -1.157 0.511 1.567 1.00 92.81 435 SER A CA 1
ATOM 3550 C C . SER A 1 435 ? -0.211 0.925 0.437 1.00 92.81 435 SER A C 1
ATOM 3552 O O . SER A 1 435 ? 0.656 1.774 0.636 1.00 92.81 435 SER A O 1
ATOM 3554 N N . ILE A 1 436 ? -0.424 0.419 -0.781 1.00 90.50 436 ILE A N 1
ATOM 3555 C CA . ILE A 1 436 ? 0.422 0.749 -1.933 1.00 90.50 436 ILE A CA 1
ATOM 3556 C C . ILE A 1 436 ? 0.311 2.247 -2.286 1.00 90.50 436 ILE A C 1
ATOM 3558 O O . ILE A 1 436 ? 1.329 2.889 -2.555 1.00 90.50 436 ILE A O 1
ATOM 3562 N N . MET A 1 437 ? -0.898 2.828 -2.274 1.00 90.56 437 MET A N 1
ATOM 3563 C CA . MET A 1 437 ? -1.102 4.266 -2.516 1.00 90.56 437 MET A CA 1
ATOM 3564 C C . MET A 1 437 ? -0.365 5.113 -1.480 1.00 90.56 437 MET A C 1
ATOM 3566 O O . MET A 1 437 ? 0.324 6.067 -1.838 1.00 90.56 437 MET A O 1
ATOM 3570 N N . PHE A 1 438 ? -0.473 4.734 -0.210 1.00 91.81 438 PHE A N 1
ATOM 3571 C CA . PHE A 1 438 ? 0.187 5.411 0.892 1.00 91.81 438 PHE A CA 1
ATOM 3572 C C . PHE A 1 438 ? 1.710 5.359 0.741 1.00 91.81 438 PHE A C 1
ATOM 3574 O O . PHE A 1 438 ? 2.359 6.403 0.789 1.00 91.81 438 PHE A O 1
ATOM 3581 N N . VAL A 1 439 ? 2.283 4.183 0.448 1.00 90.38 439 VAL A N 1
ATOM 3582 C CA . VAL A 1 439 ? 3.722 4.056 0.164 1.00 90.38 439 VAL A CA 1
ATOM 3583 C C . VAL A 1 439 ? 4.127 4.945 -1.012 1.00 90.38 439 VAL A C 1
ATOM 3585 O O . VAL A 1 439 ? 5.131 5.646 -0.920 1.00 90.38 439 VAL A O 1
ATOM 3588 N N . SER A 1 440 ? 3.325 5.009 -2.081 1.00 87.62 440 SER A N 1
ATOM 3589 C CA . SER A 1 440 ? 3.603 5.891 -3.223 1.00 87.62 440 SER A CA 1
ATOM 3590 C C . SER A 1 440 ? 3.699 7.370 -2.853 1.00 87.62 440 SER A C 1
ATOM 3592 O O . SER A 1 440 ? 4.408 8.106 -3.534 1.00 87.62 440 SER A O 1
ATOM 3594 N N . GLN A 1 441 ? 2.962 7.814 -1.834 1.00 88.31 441 GLN A N 1
ATOM 3595 C CA . GLN A 1 441 ? 2.922 9.214 -1.404 1.00 88.31 441 GLN A CA 1
ATOM 3596 C C . GLN A 1 441 ? 4.086 9.581 -0.483 1.00 88.31 441 GLN A C 1
ATOM 3598 O O . GLN A 1 441 ? 4.473 10.748 -0.432 1.00 88.31 441 GLN A O 1
ATOM 3603 N N . ILE A 1 442 ? 4.640 8.603 0.239 1.00 85.12 442 ILE A N 1
ATOM 3604 C CA . ILE A 1 442 ? 5.737 8.834 1.185 1.00 85.12 442 ILE A CA 1
ATOM 3605 C C . ILE A 1 442 ? 7.106 8.414 0.639 1.00 85.12 442 ILE A C 1
ATOM 3607 O O . ILE A 1 442 ? 8.115 8.852 1.187 1.00 85.12 442 ILE A O 1
ATOM 3611 N N . LYS A 1 443 ? 7.170 7.614 -0.436 1.00 81.06 443 LYS A N 1
ATOM 3612 C CA . LYS A 1 443 ? 8.419 6.996 -0.921 1.00 81.06 443 LYS A CA 1
ATOM 3613 C C . LYS A 1 443 ? 9.558 7.981 -1.204 1.00 81.06 443 LYS A C 1
ATOM 3615 O O . LYS A 1 443 ? 10.702 7.664 -0.913 1.00 81.06 443 LYS A O 1
ATOM 3620 N N . ASP A 1 444 ? 9.249 9.180 -1.699 1.00 73.25 444 ASP A N 1
ATOM 3621 C CA . ASP A 1 444 ? 10.264 10.177 -2.076 1.00 73.25 444 ASP A CA 1
ATOM 3622 C C . ASP A 1 444 ? 10.910 10.848 -0.852 1.00 73.25 444 ASP A C 1
ATOM 3624 O O . ASP A 1 444 ? 11.932 11.522 -0.961 1.00 73.25 444 ASP A O 1
ATOM 3628 N N . THR A 1 445 ? 10.312 10.683 0.331 1.00 66.62 445 THR A N 1
ATOM 3629 C CA . THR A 1 445 ? 10.879 11.170 1.600 1.00 66.62 445 THR A CA 1
ATOM 3630 C C . THR A 1 445 ? 11.798 10.162 2.269 1.00 66.62 445 THR A C 1
ATOM 3632 O O . THR A 1 445 ? 12.450 10.482 3.264 1.00 66.62 445 THR A O 1
ATOM 3635 N N . LEU A 1 446 ? 11.842 8.948 1.735 1.00 65.94 446 LEU A N 1
ATOM 3636 C CA . LEU A 1 446 ? 12.625 7.873 2.289 1.00 65.94 446 LEU A CA 1
ATOM 3637 C C . LEU A 1 446 ? 14.034 7.885 1.705 1.00 65.94 446 LEU A C 1
ATOM 3639 O O . LEU A 1 446 ? 14.222 8.166 0.525 1.00 65.94 446 LEU A O 1
ATOM 3643 N N . ASP A 1 447 ? 15.022 7.514 2.512 1.00 69.19 447 ASP A N 1
ATOM 3644 C CA . ASP A 1 447 ? 16.382 7.308 2.020 1.00 69.19 447 ASP A CA 1
ATOM 3645 C C . ASP A 1 447 ? 16.412 6.036 1.159 1.00 69.19 447 ASP A C 1
ATOM 3647 O O . ASP A 1 447 ? 16.253 4.947 1.718 1.00 69.19 447 ASP A O 1
ATOM 3651 N N . PRO A 1 448 ? 16.609 6.138 -0.172 1.00 61.50 448 PRO A N 1
ATOM 3652 C CA . PRO A 1 448 ? 16.531 4.998 -1.079 1.00 61.50 448 PRO A CA 1
ATOM 3653 C C . PRO A 1 448 ? 17.572 3.910 -0.799 1.00 61.50 448 PRO A C 1
ATOM 3655 O O . PRO A 1 448 ? 17.399 2.791 -1.282 1.00 61.50 448 PRO A O 1
ATOM 3658 N N . PHE A 1 449 ? 18.615 4.223 -0.028 1.00 66.19 449 PHE A N 1
ATOM 3659 C CA . PHE A 1 449 ? 19.652 3.286 0.398 1.00 66.19 449 PHE A CA 1
ATOM 3660 C C . PHE A 1 449 ? 19.433 2.757 1.816 1.00 66.19 449 PHE A C 1
ATOM 3662 O O . PHE A 1 449 ? 20.255 1.987 2.311 1.00 66.19 449 PHE A O 1
ATOM 3669 N N . SER A 1 450 ? 18.353 3.164 2.487 1.00 72.31 450 SER A N 1
ATOM 3670 C CA . SER A 1 450 ? 18.040 2.633 3.801 1.00 72.31 450 SER A CA 1
ATOM 3671 C C . SER A 1 450 ? 17.390 1.261 3.692 1.00 72.31 450 SER A C 1
ATOM 3673 O O . SER A 1 450 ? 16.427 1.034 2.965 1.00 72.31 450 SER A O 1
ATOM 3675 N N . ASP A 1 451 ? 17.895 0.369 4.521 1.00 67.44 451 ASP A N 1
ATOM 3676 C CA . ASP A 1 451 ? 17.302 -0.893 4.937 1.00 67.44 451 ASP A CA 1
ATOM 3677 C C . ASP A 1 451 ? 15.771 -0.802 5.152 1.00 67.44 451 ASP A C 1
ATOM 3679 O O . ASP A 1 451 ? 15.010 -1.656 4.702 1.00 67.44 451 ASP A O 1
ATOM 3683 N N . ASN A 1 452 ? 15.278 0.293 5.743 1.00 67.62 452 ASN A N 1
ATOM 3684 C CA . ASN A 1 452 ? 13.845 0.521 5.962 1.00 67.62 452 ASN A CA 1
ATOM 3685 C C . ASN A 1 452 ? 13.021 0.631 4.665 1.00 67.62 452 ASN A C 1
ATOM 3687 O O . ASN A 1 452 ? 11.822 0.335 4.681 1.00 67.62 452 ASN A O 1
ATOM 3691 N N . ASN A 1 453 ? 13.628 1.020 3.544 1.00 72.12 453 ASN A N 1
ATOM 3692 C CA . ASN A 1 453 ? 12.933 1.123 2.261 1.00 72.12 453 ASN A CA 1
ATOM 3693 C C . ASN A 1 453 ? 12.667 -0.232 1.637 1.00 72.12 453 ASN A C 1
ATOM 3695 O O . ASN A 1 453 ? 11.637 -0.399 0.987 1.00 72.12 453 ASN A O 1
ATOM 3699 N N . ASN A 1 454 ? 13.547 -1.204 1.875 1.00 73.81 454 ASN A N 1
ATOM 3700 C CA . ASN A 1 454 ? 13.379 -2.569 1.393 1.00 73.81 454 ASN A CA 1
ATOM 3701 C C . ASN A 1 454 ? 12.017 -3.125 1.821 1.00 73.81 454 ASN A C 1
ATOM 3703 O O . ASN A 1 454 ? 11.258 -3.620 0.984 1.00 73.81 454 ASN A O 1
ATOM 3707 N N . PHE A 1 455 ? 11.645 -2.917 3.087 1.00 77.31 455 PHE A N 1
ATOM 3708 C CA . PHE A 1 455 ? 10.326 -3.270 3.608 1.00 77.31 455 PHE A CA 1
ATOM 3709 C C . PHE A 1 455 ? 9.175 -2.562 2.883 1.00 77.31 455 PHE A C 1
ATOM 3711 O O . PHE A 1 455 ? 8.195 -3.201 2.494 1.00 77.31 455 PHE A O 1
ATOM 3718 N N . LEU A 1 456 ? 9.282 -1.252 2.658 1.00 81.00 456 LEU A N 1
ATOM 3719 C CA . LEU A 1 456 ? 8.242 -0.517 1.943 1.00 81.00 456 LEU A CA 1
ATOM 3720 C C . LEU A 1 456 ? 8.115 -0.940 0.483 1.00 81.00 456 LEU A C 1
ATOM 3722 O O . LEU A 1 456 ? 7.007 -0.948 -0.048 1.00 81.00 456 LEU A O 1
ATOM 3726 N N . TYR A 1 457 ? 9.202 -1.357 -0.161 1.00 79.75 457 TYR A N 1
ATOM 3727 C CA . TYR A 1 457 ? 9.148 -1.890 -1.517 1.00 79.75 457 TYR A CA 1
ATOM 3728 C C . TYR A 1 457 ? 8.352 -3.190 -1.588 1.00 79.75 457 TYR A C 1
ATOM 3730 O O . TYR A 1 457 ? 7.579 -3.365 -2.526 1.00 79.75 457 TYR A O 1
ATOM 3738 N N . PHE A 1 458 ? 8.442 -4.061 -0.582 1.00 83.50 458 PHE A N 1
ATOM 3739 C CA . PHE A 1 458 ? 7.548 -5.219 -0.491 1.00 83.50 458 PHE A CA 1
ATOM 3740 C C . PHE A 1 458 ? 6.076 -4.801 -0.435 1.00 83.50 458 PHE A C 1
ATOM 3742 O O . PHE A 1 458 ? 5.265 -5.310 -1.210 1.00 83.50 458 PHE A O 1
ATOM 3749 N N . LEU A 1 459 ? 5.744 -3.831 0.421 1.00 87.00 459 LEU A N 1
ATOM 3750 C CA . LEU A 1 459 ? 4.378 -3.308 0.526 1.00 87.00 459 LEU A CA 1
ATOM 3751 C C . LEU A 1 459 ? 3.922 -2.597 -0.749 1.00 87.00 459 LEU A C 1
ATOM 3753 O O . LEU A 1 459 ? 2.734 -2.584 -1.057 1.00 87.00 459 LEU A O 1
ATOM 3757 N N . PHE A 1 460 ? 4.861 -2.049 -1.518 1.00 89.06 460 PHE A N 1
ATOM 3758 C CA . PHE A 1 460 ? 4.595 -1.419 -2.803 1.00 89.06 460 PHE A CA 1
ATOM 3759 C C . PHE A 1 460 ? 4.458 -2.422 -3.958 1.00 89.06 460 PHE A C 1
ATOM 3761 O O . PHE A 1 460 ? 3.847 -2.094 -4.974 1.00 89.06 460 PHE A O 1
ATOM 3768 N N . TYR A 1 461 ? 4.989 -3.639 -3.822 1.00 90.62 461 TYR A N 1
ATOM 3769 C CA . TYR A 1 461 ? 4.919 -4.715 -4.818 1.00 90.62 461 TYR A CA 1
ATOM 3770 C C . TYR A 1 461 ? 4.453 -6.047 -4.194 1.00 90.62 461 TYR A C 1
ATOM 3772 O O . TYR A 1 461 ? 5.172 -7.053 -4.251 1.00 90.62 461 TYR A O 1
ATOM 3780 N N . PRO A 1 462 ? 3.247 -6.111 -3.601 1.00 89.31 462 PRO A N 1
ATOM 3781 C CA . PRO A 1 462 ? 2.761 -7.348 -3.005 1.00 89.31 462 PRO A CA 1
ATOM 3782 C C . PRO A 1 462 ? 2.379 -8.366 -4.092 1.00 89.31 462 PRO A C 1
ATOM 3784 O O . PRO A 1 462 ? 1.920 -7.988 -5.169 1.00 89.31 462 PRO A O 1
ATOM 3787 N N . ARG A 1 463 ? 2.532 -9.667 -3.812 1.00 89.44 463 ARG A N 1
ATOM 3788 C CA . ARG A 1 463 ? 2.036 -10.773 -4.660 1.00 89.44 463 ARG A CA 1
ATOM 3789 C C . ARG A 1 463 ? 0.677 -11.280 -4.152 1.00 89.44 463 ARG A C 1
ATOM 3791 O O . ARG A 1 463 ? 0.601 -12.308 -3.479 1.00 89.44 463 ARG A O 1
ATOM 3798 N N . LEU A 1 464 ? -0.385 -10.530 -4.440 1.00 87.75 464 LEU A N 1
ATOM 3799 C CA . LEU A 1 464 ? -1.770 -10.853 -4.052 1.00 87.75 464 LEU A CA 1
ATOM 3800 C C . LEU A 1 464 ? -2.419 -11.843 -5.029 1.00 87.75 464 LEU A C 1
ATOM 3802 O O . LEU A 1 464 ? -2.008 -11.899 -6.178 1.00 87.75 464 LEU A O 1
ATOM 3806 N N . TYR A 1 465 ? -3.450 -12.586 -4.612 1.00 88.69 465 TYR A N 1
ATOM 3807 C CA . TYR A 1 465 ? -4.092 -13.643 -5.427 1.00 88.69 465 TYR A CA 1
ATOM 3808 C C . TYR A 1 465 ? -3.164 -14.820 -5.755 1.00 88.69 465 TYR A C 1
ATOM 3810 O O . TYR A 1 465 ? -3.133 -15.348 -6.869 1.00 88.69 465 TYR A O 1
ATOM 3818 N N . LYS A 1 466 ? -2.331 -15.221 -4.787 1.00 89.38 466 LYS A N 1
ATOM 3819 C CA . LYS A 1 466 ? -1.295 -16.238 -5.004 1.00 89.38 466 LYS A CA 1
ATOM 3820 C C . LYS A 1 466 ? -1.866 -17.564 -5.503 1.00 89.38 466 LYS A C 1
ATOM 3822 O O . LYS A 1 466 ? -1.235 -18.218 -6.336 1.00 89.38 466 LYS A O 1
ATOM 3827 N N . GLU A 1 467 ? -3.027 -17.973 -5.002 1.00 90.44 467 GLU A N 1
ATOM 3828 C CA . GLU A 1 467 ? -3.663 -19.235 -5.382 1.00 90.44 467 GLU A CA 1
ATOM 3829 C C . GLU A 1 467 ? -4.253 -19.167 -6.793 1.00 90.44 467 GLU A C 1
ATOM 3831 O O . GLU A 1 467 ? -4.043 -20.081 -7.594 1.00 90.44 467 GLU A O 1
ATOM 3836 N N . GLU A 1 468 ? -4.915 -18.063 -7.133 1.00 94.12 468 GLU A N 1
ATOM 3837 C CA . GLU A 1 468 ? -5.514 -17.809 -8.441 1.00 94.12 468 GLU A CA 1
ATOM 3838 C C . GLU A 1 468 ? -4.447 -17.665 -9.524 1.00 94.12 468 GLU A C 1
ATOM 3840 O O . GLU A 1 468 ? -4.558 -18.297 -10.575 1.00 94.12 468 GLU A O 1
ATOM 3845 N N . VAL A 1 469 ? -3.377 -16.912 -9.255 1.00 94.62 469 VAL A N 1
ATOM 3846 C CA . VAL A 1 469 ? -2.229 -16.779 -10.162 1.00 94.62 469 VAL A CA 1
ATOM 3847 C C . VAL A 1 469 ? -1.539 -18.131 -10.344 1.00 94.62 469 VAL A C 1
ATOM 3849 O O . VAL A 1 469 ? -1.262 -18.540 -11.471 1.00 94.62 469 VAL A O 1
ATOM 3852 N N . SER A 1 470 ? -1.331 -18.892 -9.262 1.00 95.06 470 SER A N 1
ATOM 3853 C CA . SER A 1 470 ? -0.762 -20.246 -9.354 1.00 95.06 470 SER A CA 1
ATOM 3854 C C . SER A 1 470 ? -1.645 -21.191 -10.170 1.00 95.06 470 SER A C 1
ATOM 3856 O O . SER A 1 470 ? -1.137 -22.030 -10.916 1.00 95.06 470 SER A O 1
ATOM 3858 N N . PHE A 1 471 ? -2.967 -21.080 -10.037 1.00 96.38 471 PHE A N 1
ATOM 3859 C CA . PHE A 1 471 ? -3.918 -21.831 -10.848 1.00 96.38 471 PHE A CA 1
ATOM 3860 C C . PHE A 1 471 ? -3.836 -21.424 -12.324 1.00 96.38 471 PHE A C 1
ATOM 3862 O O . PHE A 1 471 ? -3.726 -22.303 -13.179 1.00 96.38 471 PHE A O 1
ATOM 3869 N N . ALA A 1 472 ? -3.828 -20.125 -12.623 1.00 97.62 472 ALA A N 1
ATOM 3870 C CA . ALA A 1 472 ? -3.771 -19.595 -13.982 1.00 97.62 472 ALA A CA 1
ATOM 3871 C C . ALA A 1 472 ? -2.490 -20.011 -14.718 1.00 97.62 472 ALA A C 1
ATOM 3873 O O . ALA A 1 472 ? -2.560 -20.490 -15.849 1.00 97.62 472 ALA A O 1
ATOM 3874 N N . ILE A 1 473 ? -1.333 -19.936 -14.057 1.00 97.25 473 ILE A N 1
ATOM 3875 C CA . ILE A 1 473 ? -0.034 -20.309 -14.640 1.00 97.25 473 ILE A CA 1
ATOM 3876 C C . ILE A 1 473 ? 0.038 -21.803 -14.972 1.00 97.25 473 ILE A C 1
ATOM 3878 O O . ILE A 1 473 ? 0.636 -22.182 -15.978 1.00 97.25 473 ILE A O 1
ATOM 3882 N N . LYS A 1 474 ? -0.604 -22.671 -14.177 1.00 97.12 474 LYS A N 1
ATOM 3883 C CA . LYS A 1 474 ? -0.694 -24.107 -14.503 1.00 97.12 474 LYS A CA 1
ATOM 3884 C C . LYS A 1 474 ? -1.443 -24.357 -15.814 1.00 97.12 474 LYS A C 1
ATOM 3886 O O . LYS A 1 474 ? -1.104 -25.299 -16.522 1.00 97.12 474 LYS A O 1
ATOM 3891 N N . GLN A 1 475 ? -2.445 -23.535 -16.130 1.00 98.00 475 GLN A N 1
ATOM 3892 C CA . GLN A 1 475 ? -3.205 -23.638 -17.382 1.00 98.00 475 GLN A CA 1
ATOM 3893 C C . GLN A 1 475 ? -2.468 -22.963 -18.544 1.00 98.00 475 GLN A C 1
ATOM 3895 O O . GLN A 1 475 ? -2.391 -23.487 -19.658 1.00 98.00 475 GLN A O 1
ATOM 3900 N N . CYS A 1 476 ? -1.892 -21.797 -18.274 1.00 97.88 476 CYS A N 1
ATOM 3901 C CA . CYS A 1 476 ? -1.238 -20.941 -19.244 1.00 97.88 476 CYS A CA 1
ATOM 3902 C C . CYS A 1 476 ? 0.158 -20.573 -18.725 1.00 97.88 476 CYS A C 1
ATOM 3904 O O . CYS A 1 476 ? 0.306 -19.541 -18.078 1.00 97.88 476 CYS A O 1
ATOM 3906 N N . PRO A 1 477 ? 1.180 -21.414 -18.996 1.00 96.88 477 PRO A N 1
ATOM 3907 C CA . PRO A 1 477 ? 2.534 -21.184 -18.505 1.00 96.88 477 PRO A CA 1
ATOM 3908 C C . PRO A 1 477 ? 3.091 -19.841 -18.983 1.00 96.88 477 PRO A C 1
ATOM 3910 O O . PRO A 1 477 ? 3.303 -19.645 -20.178 1.00 96.88 477 PRO A O 1
ATOM 3913 N N . VAL A 1 478 ? 3.305 -18.941 -18.026 1.00 96.25 478 VAL A N 1
ATOM 3914 C CA . VAL A 1 478 ? 3.903 -17.604 -18.146 1.00 96.25 478 VAL A CA 1
ATOM 3915 C C . VAL A 1 478 ? 4.727 -17.378 -16.876 1.00 96.25 478 VAL A C 1
ATOM 3917 O O . VAL A 1 478 ? 4.436 -17.988 -15.842 1.00 96.25 478 VAL A O 1
ATOM 3920 N N . ASP A 1 479 ? 5.753 -16.527 -16.937 1.00 95.44 479 ASP A N 1
ATOM 3921 C CA . ASP A 1 479 ? 6.471 -16.095 -15.735 1.00 95.44 479 ASP A CA 1
ATOM 3922 C C . ASP A 1 479 ? 5.470 -15.480 -14.724 1.00 95.44 479 ASP A C 1
ATOM 3924 O O . ASP A 1 479 ? 4.772 -14.521 -15.077 1.00 95.44 479 ASP A O 1
ATOM 3928 N N . PRO A 1 480 ? 5.356 -16.006 -13.484 1.00 95.62 480 PRO A N 1
ATOM 3929 C CA . PRO A 1 480 ? 4.471 -15.440 -12.467 1.00 95.62 480 PRO A CA 1
ATOM 3930 C C . PRO A 1 480 ? 4.683 -13.946 -12.237 1.00 95.62 480 PRO A C 1
ATOM 3932 O O . PRO A 1 480 ? 3.711 -13.234 -11.985 1.00 95.62 480 PRO A O 1
ATOM 3935 N N . ASP A 1 481 ? 5.917 -13.459 -12.339 1.00 95.25 481 ASP A N 1
ATOM 3936 C CA . ASP A 1 481 ? 6.238 -12.060 -12.053 1.00 95.25 481 ASP A CA 1
ATOM 3937 C C . ASP A 1 481 ? 5.650 -11.118 -13.085 1.00 95.25 481 ASP A C 1
ATOM 3939 O O . ASP A 1 481 ? 5.217 -10.019 -12.740 1.00 95.25 481 ASP A O 1
ATOM 3943 N N . LEU A 1 482 ? 5.555 -11.574 -14.333 1.00 96.62 482 LEU A N 1
ATOM 3944 C CA . LEU A 1 482 ? 4.901 -10.824 -15.394 1.00 96.62 482 LEU A CA 1
ATOM 3945 C C . LEU A 1 482 ? 3.387 -10.746 -15.157 1.00 96.62 482 LEU A C 1
ATOM 3947 O O . LEU A 1 482 ? 2.784 -9.695 -15.363 1.00 96.62 482 LEU A O 1
ATOM 3951 N N . VAL A 1 483 ? 2.775 -11.828 -14.663 1.00 96.94 483 VAL A N 1
ATOM 3952 C CA . VAL A 1 483 ? 1.345 -11.835 -14.313 1.00 96.94 483 VAL A CA 1
ATOM 3953 C C . VAL A 1 483 ? 1.067 -10.851 -13.175 1.00 96.94 483 VAL A C 1
ATOM 3955 O O . VAL A 1 483 ? 0.175 -10.014 -13.302 1.00 96.94 483 VAL A O 1
ATOM 3958 N N . TYR A 1 484 ? 1.846 -10.891 -12.088 1.00 95.94 484 TYR A N 1
ATOM 3959 C CA . TYR A 1 484 ? 1.692 -9.927 -10.992 1.00 95.94 484 TYR A CA 1
ATOM 3960 C C . TYR A 1 484 ? 1.950 -8.486 -11.446 1.00 95.94 484 TYR A C 1
ATOM 3962 O O . TYR A 1 484 ? 1.233 -7.583 -11.021 1.00 95.94 484 TYR A O 1
ATOM 3970 N N . ALA A 1 485 ? 2.920 -8.256 -12.334 1.00 96.44 485 ALA A N 1
ATOM 3971 C CA . ALA A 1 485 ? 3.199 -6.931 -12.878 1.00 96.44 485 ALA A CA 1
ATOM 3972 C C . ALA A 1 485 ? 2.005 -6.336 -13.640 1.00 96.44 485 ALA A C 1
ATOM 3974 O O . ALA A 1 485 ? 1.686 -5.162 -13.445 1.00 96.44 485 ALA A O 1
ATOM 3975 N N . VAL A 1 486 ? 1.319 -7.152 -14.449 1.00 96.44 486 VAL A N 1
ATOM 3976 C CA . VAL A 1 486 ? 0.099 -6.749 -15.170 1.00 96.44 486 VAL A CA 1
ATOM 3977 C C . VAL A 1 486 ? -1.056 -6.495 -14.204 1.00 96.44 486 VAL A C 1
ATOM 3979 O O . VAL A 1 486 ? -1.685 -5.441 -14.273 1.00 96.44 486 VAL A O 1
ATOM 3982 N N . LEU A 1 487 ? -1.299 -7.400 -13.247 1.00 94.56 487 LEU A N 1
ATOM 3983 C CA . LEU A 1 487 ? -2.345 -7.209 -12.230 1.00 94.56 487 LEU A CA 1
ATOM 3984 C C . LEU A 1 487 ? -2.114 -5.933 -11.413 1.00 94.56 487 LEU A C 1
ATOM 3986 O O . LEU A 1 487 ? -3.054 -5.201 -11.093 1.00 94.56 487 LEU A O 1
ATOM 3990 N N . ARG A 1 488 ? -0.850 -5.638 -11.109 1.00 92.81 488 ARG A N 1
ATOM 3991 C CA . ARG A 1 488 ? -0.467 -4.411 -10.428 1.00 92.81 488 ARG A CA 1
ATOM 3992 C C . ARG A 1 488 ? -0.789 -3.168 -11.259 1.00 92.81 488 ARG A C 1
ATOM 3994 O O . ARG A 1 488 ? -1.253 -2.187 -10.680 1.00 92.81 488 ARG A O 1
ATOM 4001 N N . GLN A 1 489 ? -0.524 -3.196 -12.564 1.00 94.31 489 GLN A N 1
ATOM 4002 C CA . GLN A 1 489 ? -0.680 -2.026 -13.427 1.00 94.31 489 GLN A CA 1
ATOM 4003 C C . GLN A 1 489 ? -2.138 -1.748 -13.808 1.00 94.31 489 GLN A C 1
ATOM 4005 O O . GLN A 1 489 ? -2.538 -0.590 -13.856 1.00 94.31 489 GLN A O 1
ATOM 4010 N N . GLU A 1 490 ? -2.940 -2.779 -14.070 1.00 90.88 490 GLU A N 1
ATOM 4011 C CA . GLU A 1 490 ? -4.314 -2.586 -14.553 1.00 90.88 490 GLU A CA 1
ATOM 4012 C C . GLU A 1 490 ? -5.302 -2.209 -13.452 1.00 90.88 490 GLU A C 1
ATOM 4014 O O . GLU A 1 490 ? -6.140 -1.330 -13.636 1.00 90.88 490 GLU A O 1
ATOM 4019 N N . VAL A 1 491 ? -5.242 -2.910 -12.321 1.00 77.94 491 VAL A N 1
ATOM 4020 C CA . VAL A 1 491 ? -6.287 -2.836 -11.287 1.00 77.94 491 VAL A CA 1
ATOM 4021 C C . VAL A 1 491 ? -5.735 -2.501 -9.913 1.00 77.94 491 VAL A C 1
ATOM 4023 O O . VAL A 1 491 ? -6.497 -2.442 -8.951 1.00 77.94 491 VAL A O 1
ATOM 4026 N N . PHE A 1 492 ? -4.415 -2.325 -9.790 1.00 82.25 492 PHE A N 1
ATOM 4027 C CA . PHE A 1 492 ? -3.745 -2.062 -8.515 1.00 82.25 492 PHE A CA 1
ATOM 4028 C C . PHE A 1 492 ? -4.121 -3.074 -7.417 1.00 82.25 492 PHE A C 1
ATOM 4030 O O . PHE A 1 492 ? -4.140 -2.752 -6.233 1.00 82.25 492 PHE A O 1
ATOM 4037 N N . TYR A 1 493 ? -4.441 -4.305 -7.832 1.00 76.69 493 TYR A N 1
ATOM 4038 C CA . TYR A 1 493 ? -4.991 -5.384 -7.009 1.00 76.69 493 TYR A CA 1
ATOM 4039 C C . TYR A 1 493 ? -6.354 -5.132 -6.343 1.00 76.69 493 TYR A C 1
ATOM 4041 O O . TYR A 1 493 ? -6.632 -5.718 -5.295 1.00 76.69 493 TYR A O 1
ATOM 4049 N N . ASN A 1 494 ? -7.237 -4.328 -6.930 1.00 75.06 494 ASN A N 1
ATOM 4050 C CA . ASN A 1 494 ? -8.587 -4.132 -6.406 1.00 75.06 494 ASN A CA 1
ATOM 4051 C C . ASN A 1 494 ? -9.384 -5.462 -6.349 1.00 75.06 494 ASN A C 1
ATOM 4053 O O . ASN A 1 494 ? -9.755 -6.034 -7.376 1.00 75.06 494 ASN A O 1
ATOM 4057 N N . GLN A 1 495 ? -9.657 -5.944 -5.128 1.00 66.88 495 GLN A N 1
ATOM 4058 C CA . GLN A 1 495 ? -10.357 -7.215 -4.856 1.00 66.88 495 GLN A CA 1
ATOM 4059 C C . GLN A 1 495 ? -11.788 -7.248 -5.382 1.00 66.88 495 GLN A C 1
ATOM 4061 O O . GLN A 1 495 ? -12.301 -8.320 -5.688 1.00 66.88 495 GLN A O 1
ATOM 4066 N N . ASN A 1 496 ? -12.409 -6.086 -5.576 1.00 70.75 496 ASN A N 1
ATOM 4067 C CA . ASN A 1 496 ? -13.758 -6.014 -6.128 1.00 70.75 496 ASN A CA 1
ATOM 4068 C C . ASN A 1 496 ? -13.786 -6.212 -7.651 1.00 70.75 496 ASN A C 1
ATOM 4070 O O . ASN A 1 496 ? -14.864 -6.358 -8.223 1.00 70.75 496 ASN A O 1
ATOM 4074 N N . THR A 1 497 ? -12.626 -6.199 -8.320 1.00 72.25 497 THR A N 1
ATOM 4075 C CA . THR A 1 497 ? -12.537 -6.295 -9.785 1.00 72.25 497 THR A CA 1
ATOM 4076 C C . THR A 1 497 ? -11.938 -7.605 -10.289 1.00 72.25 497 THR A C 1
ATOM 4078 O O . THR A 1 497 ? -12.247 -8.006 -11.409 1.00 72.25 497 THR A O 1
ATOM 4081 N N . GLU A 1 498 ? -11.107 -8.292 -9.497 1.00 85.56 498 GLU A N 1
ATOM 4082 C CA . GLU A 1 498 ? -10.414 -9.504 -9.952 1.00 85.56 498 GLU A CA 1
ATOM 4083 C C . GLU A 1 498 ? -11.064 -10.788 -9.453 1.00 85.56 498 GLU A C 1
ATOM 4085 O O . GLU A 1 498 ? -11.068 -11.097 -8.265 1.00 85.56 498 GLU A O 1
ATOM 4090 N N . SER A 1 499 ? -11.558 -11.584 -10.400 1.00 89.94 499 SER A N 1
ATOM 4091 C CA . SER A 1 499 ? -11.974 -12.963 -10.161 1.00 89.94 499 SER A CA 1
ATOM 4092 C C . SER A 1 499 ? -10.917 -13.950 -10.655 1.00 89.94 499 SER A C 1
ATOM 4094 O O . SER A 1 499 ? -10.101 -13.644 -11.528 1.00 89.94 499 SER A O 1
ATOM 4096 N N . LYS A 1 500 ? -10.985 -15.191 -10.166 1.00 94.25 500 LYS A N 1
ATOM 4097 C CA . LYS A 1 500 ? -10.159 -16.304 -10.658 1.00 94.25 500 LYS A CA 1
ATOM 4098 C C . LYS A 1 500 ? -10.205 -16.452 -12.189 1.00 94.25 500 LYS A C 1
ATOM 4100 O O . LYS A 1 500 ? -9.170 -16.680 -12.813 1.00 94.25 500 LYS A O 1
ATOM 4105 N N . ASP A 1 501 ? -11.381 -16.279 -12.795 1.00 95.25 501 ASP A N 1
ATOM 4106 C CA . ASP A 1 501 ? -11.568 -16.366 -14.250 1.00 95.25 501 ASP A CA 1
ATOM 4107 C C . ASP A 1 501 ? -10.990 -15.151 -14.990 1.00 95.25 501 ASP A C 1
ATOM 4109 O O . ASP A 1 501 ? -10.478 -15.287 -16.104 1.00 95.25 501 ASP A O 1
ATOM 4113 N N . SER A 1 502 ? -11.049 -13.959 -14.384 1.00 94.81 502 SER A N 1
ATOM 4114 C CA . SER A 1 502 ? -10.376 -12.760 -14.902 1.00 94.81 502 SER A CA 1
ATOM 4115 C C . SER A 1 502 ? -8.867 -12.988 -14.991 1.00 94.81 502 SER A C 1
ATOM 4117 O O . SER A 1 502 ? -8.299 -12.890 -16.081 1.00 94.81 502 SER A O 1
ATOM 4119 N N . ILE A 1 503 ? -8.245 -13.408 -13.884 1.00 96.06 503 ILE A N 1
ATOM 4120 C CA . ILE A 1 503 ? -6.803 -13.679 -13.807 1.00 96.06 503 ILE A CA 1
ATOM 4121 C C . ILE A 1 503 ? -6.401 -14.753 -14.826 1.00 96.06 503 ILE A C 1
ATOM 4123 O O . ILE A 1 503 ? -5.452 -14.549 -15.582 1.00 96.06 503 ILE A O 1
ATOM 4127 N N . LEU A 1 504 ? -7.158 -15.854 -14.928 1.00 97.50 504 LEU A N 1
ATOM 4128 C CA . LEU A 1 504 ? -6.907 -16.900 -15.925 1.00 97.50 504 LEU A CA 1
ATOM 4129 C C . LEU A 1 504 ? -6.909 -16.349 -17.359 1.00 97.50 504 LEU A C 1
ATOM 4131 O O . LEU A 1 504 ? -5.978 -16.624 -18.118 1.00 97.50 504 LEU A O 1
ATOM 4135 N N . ARG A 1 505 ? -7.924 -15.557 -17.737 1.00 97.31 505 ARG A N 1
ATOM 4136 C CA . ARG A 1 505 ? -8.009 -14.965 -19.084 1.00 97.31 505 ARG A CA 1
ATOM 4137 C C . ARG A 1 505 ? -6.823 -14.051 -19.377 1.00 97.31 505 ARG A C 1
ATOM 4139 O O . ARG A 1 505 ? -6.242 -14.166 -20.456 1.00 97.31 505 ARG A O 1
ATOM 4146 N N . LYS A 1 506 ? -6.429 -13.202 -18.424 1.00 96.81 506 LYS A N 1
ATOM 4147 C CA . LYS A 1 506 ? -5.264 -12.312 -18.562 1.00 96.81 506 LYS A CA 1
ATOM 4148 C C . LYS A 1 506 ? -3.978 -13.106 -18.763 1.00 96.81 506 LYS A C 1
ATOM 4150 O O . LYS A 1 506 ? -3.251 -12.862 -19.722 1.00 96.81 506 LYS A O 1
ATOM 4155 N N . THR A 1 507 ? -3.735 -14.125 -17.936 1.00 97.88 507 THR A N 1
ATOM 4156 C CA . THR A 1 507 ? -2.558 -14.998 -18.066 1.00 97.88 507 THR A CA 1
ATOM 4157 C C . THR A 1 507 ? -2.521 -15.723 -19.414 1.00 97.88 507 THR A C 1
ATOM 4159 O O . THR A 1 507 ? -1.471 -15.791 -20.052 1.00 97.88 507 THR A O 1
ATOM 4162 N N . CYS A 1 508 ? -3.654 -16.241 -19.893 1.00 98.19 508 CYS A N 1
ATOM 4163 C CA . CYS A 1 508 ? -3.709 -16.913 -21.191 1.00 98.19 508 CYS A CA 1
ATOM 4164 C C . CYS A 1 508 ? -3.530 -15.949 -22.371 1.00 98.19 508 CYS A C 1
ATOM 4166 O O . CYS A 1 508 ? -2.857 -16.308 -23.338 1.00 98.19 508 CYS A O 1
ATOM 4168 N N . SER A 1 509 ? -4.061 -14.727 -22.275 1.00 97.81 509 SER A N 1
ATOM 4169 C CA . SER A 1 509 ? -3.812 -13.663 -23.256 1.00 97.81 509 SER A CA 1
ATOM 4170 C C . SER A 1 509 ? -2.324 -13.303 -23.323 1.00 97.81 509 SER A C 1
ATOM 4172 O O . SER A 1 509 ? -1.747 -13.256 -24.410 1.00 97.81 509 SER A O 1
ATOM 4174 N N . LEU A 1 510 ? -1.662 -13.148 -22.170 1.00 97.62 510 LEU A N 1
ATOM 4175 C CA . LEU A 1 510 ? -0.216 -12.910 -22.112 1.00 97.62 510 LEU A CA 1
ATOM 4176 C C . LEU A 1 510 ? 0.577 -14.052 -22.752 1.00 97.62 510 LEU A C 1
ATOM 4178 O O . LEU A 1 510 ? 1.488 -13.795 -23.532 1.00 97.62 510 LEU A O 1
ATOM 4182 N N . LYS A 1 511 ? 0.215 -15.313 -22.480 1.00 97.81 511 LYS A N 1
ATOM 4183 C CA . LYS A 1 511 ? 0.856 -16.480 -23.108 1.00 97.81 511 LYS A CA 1
ATOM 4184 C C . LYS A 1 511 ? 0.740 -16.451 -24.634 1.00 97.81 511 LYS A C 1
ATOM 4186 O O . LYS A 1 511 ? 1.715 -16.755 -25.317 1.00 97.81 511 LYS A O 1
ATOM 4191 N N . ALA A 1 512 ? -0.444 -16.134 -25.159 1.00 97.94 512 ALA A N 1
ATOM 4192 C CA . ALA A 1 512 ? -0.673 -16.056 -26.600 1.00 97.94 512 ALA A CA 1
ATOM 4193 C C . ALA A 1 512 ? 0.199 -14.963 -27.238 1.00 97.94 512 ALA A C 1
ATOM 4195 O O . ALA A 1 512 ? 0.922 -15.240 -28.191 1.00 97.94 512 ALA A O 1
ATOM 4196 N N . ASN A 1 513 ? 0.225 -13.770 -26.639 1.00 97.81 513 ASN A N 1
ATOM 4197 C CA . ASN A 1 513 ? 1.072 -12.670 -27.095 1.00 97.81 513 ASN A CA 1
ATOM 4198 C C . ASN A 1 513 ? 2.569 -13.020 -27.020 1.00 97.81 513 ASN A C 1
ATOM 4200 O O . ASN A 1 513 ? 3.289 -12.816 -27.993 1.00 97.81 513 ASN A O 1
ATOM 4204 N N . LEU A 1 514 ? 3.029 -13.644 -25.929 1.00 97.06 514 LEU A N 1
ATOM 4205 C CA . LEU A 1 514 ? 4.409 -14.138 -25.814 1.00 97.06 514 LEU A CA 1
ATOM 4206 C C . LEU A 1 514 ? 4.768 -15.103 -26.945 1.00 97.06 514 LEU A C 1
ATOM 4208 O O . LEU A 1 514 ? 5.850 -14.996 -27.515 1.00 97.06 514 LEU A O 1
ATOM 4212 N N . ALA A 1 515 ? 3.864 -16.005 -27.330 1.00 96.50 515 ALA A N 1
ATOM 4213 C CA . ALA A 1 515 ? 4.099 -16.881 -28.473 1.00 96.50 515 ALA A CA 1
ATOM 4214 C C . ALA A 1 515 ? 4.194 -16.096 -29.797 1.00 96.50 515 ALA A C 1
ATOM 4216 O O . ALA A 1 515 ? 5.104 -16.351 -30.592 1.00 96.50 515 ALA A O 1
ATOM 4217 N N . ASN A 1 516 ? 3.308 -15.119 -30.008 1.00 96.81 516 ASN A N 1
ATOM 4218 C CA . ASN A 1 516 ? 3.241 -14.324 -31.240 1.00 96.81 516 ASN A CA 1
ATOM 4219 C C . ASN A 1 516 ? 4.468 -13.418 -31.424 1.00 96.81 516 ASN A C 1
ATOM 4221 O O . ASN A 1 516 ? 4.995 -13.308 -32.532 1.00 96.81 516 ASN A O 1
ATOM 4225 N N . TYR A 1 517 ? 5.012 -12.877 -30.333 1.00 95.88 517 TYR A N 1
ATOM 4226 C CA . TYR A 1 517 ? 6.184 -11.998 -30.353 1.00 95.88 517 TYR A CA 1
ATOM 4227 C C . TYR A 1 517 ? 7.488 -12.685 -29.923 1.00 95.88 517 TYR A C 1
ATOM 4229 O O . TYR A 1 517 ? 8.408 -12.031 -29.434 1.00 95.88 517 TYR A O 1
ATOM 4237 N N . ARG A 1 518 ? 7.605 -14.008 -30.123 1.00 93.38 518 ARG A N 1
ATOM 4238 C CA . ARG A 1 518 ? 8.836 -14.796 -29.874 1.00 93.38 518 ARG A CA 1
ATOM 4239 C C . ARG A 1 518 ? 9.416 -14.618 -28.462 1.00 93.38 518 ARG A C 1
ATOM 4241 O O . ARG A 1 518 ? 10.631 -14.632 -28.279 1.00 93.38 518 ARG A O 1
ATOM 4248 N N . ASN A 1 519 ? 8.540 -14.496 -27.474 1.00 89.75 519 ASN A N 1
ATOM 4249 C CA . ASN A 1 519 ? 8.824 -14.242 -26.062 1.00 89.75 519 ASN A CA 1
ATOM 4250 C C . ASN A 1 519 ? 9.414 -12.855 -25.752 1.00 89.75 519 ASN A C 1
ATOM 4252 O O . ASN A 1 519 ? 9.930 -12.658 -24.654 1.00 89.75 519 ASN A O 1
ATOM 4256 N N . GLY A 1 520 ? 9.321 -11.885 -26.667 1.00 94.44 520 GLY A N 1
ATOM 4257 C CA . GLY A 1 520 ? 9.652 -10.491 -26.372 1.00 94.44 520 GLY A CA 1
ATOM 4258 C C . GLY A 1 520 ? 8.647 -9.905 -25.383 1.00 94.44 520 GLY A C 1
ATOM 4259 O O . GLY A 1 520 ? 7.478 -9.730 -25.727 1.00 94.44 520 GLY A O 1
ATOM 4260 N N . ILE A 1 521 ? 9.070 -9.627 -24.147 1.00 95.94 521 ILE A N 1
ATOM 4261 C CA . ILE A 1 521 ? 8.166 -9.190 -23.070 1.00 95.94 521 ILE A CA 1
ATOM 4262 C C . ILE A 1 521 ? 7.486 -7.870 -23.438 1.00 95.94 521 ILE A C 1
ATOM 4264 O O . ILE A 1 521 ? 6.269 -7.752 -23.309 1.00 95.94 521 ILE A O 1
ATOM 4268 N N . VAL A 1 522 ? 8.246 -6.890 -23.930 1.00 96.69 522 VAL A N 1
ATOM 4269 C CA . VAL A 1 522 ? 7.726 -5.547 -24.217 1.00 96.69 522 VAL A CA 1
ATOM 4270 C C . VAL A 1 522 ? 6.695 -5.560 -25.345 1.00 96.69 522 VAL A C 1
ATOM 4272 O O . VAL A 1 522 ? 5.601 -5.016 -25.192 1.00 96.69 522 VAL A O 1
ATOM 4275 N N . THR A 1 523 ? 7.007 -6.203 -26.467 1.00 96.38 523 THR A N 1
ATOM 4276 C CA . THR A 1 523 ? 6.084 -6.323 -27.605 1.00 96.38 523 THR A CA 1
ATOM 4277 C C . THR A 1 523 ? 4.862 -7.165 -27.249 1.00 96.38 523 THR A C 1
ATOM 4279 O O . THR A 1 523 ? 3.750 -6.813 -27.629 1.00 96.38 523 THR A O 1
ATOM 4282 N N . SER A 1 524 ? 5.025 -8.197 -26.417 1.00 97.75 524 SER A N 1
ATOM 4283 C CA . SER A 1 524 ? 3.896 -8.984 -25.904 1.00 97.75 524 SER A CA 1
ATOM 4284 C C . SER A 1 524 ? 2.978 -8.184 -24.987 1.00 97.75 524 SER A C 1
ATOM 4286 O O . SER A 1 524 ? 1.762 -8.338 -25.065 1.00 97.75 524 SER A O 1
ATOM 4288 N N . LEU A 1 525 ? 3.530 -7.318 -24.132 1.00 98.06 525 LEU A N 1
ATOM 4289 C CA . LEU A 1 525 ? 2.744 -6.400 -23.304 1.00 98.06 525 LEU A CA 1
ATOM 4290 C C . LEU A 1 525 ? 2.013 -5.356 -24.152 1.00 98.06 525 LEU A C 1
ATOM 4292 O O . LEU A 1 525 ? 0.872 -5.015 -23.845 1.00 98.06 525 LEU A O 1
ATOM 4296 N N . SER A 1 526 ? 2.640 -4.887 -25.233 1.00 97.50 526 SER A N 1
ATOM 4297 C CA . SER A 1 526 ? 1.983 -4.026 -26.216 1.00 97.50 526 SER A CA 1
ATOM 4298 C C . SER A 1 526 ? 0.802 -4.742 -26.870 1.00 97.50 526 SER A C 1
ATOM 4300 O O . SER A 1 526 ? -0.316 -4.241 -26.774 1.00 97.50 526 SER A O 1
ATOM 4302 N N . GLY A 1 527 ? 1.005 -5.947 -27.413 1.00 97.94 527 GLY A N 1
ATOM 4303 C CA . GLY A 1 527 ? -0.071 -6.723 -28.041 1.00 97.94 527 GLY A CA 1
ATOM 4304 C C . GLY A 1 527 ? -1.186 -7.091 -27.061 1.00 97.94 527 GLY A C 1
ATOM 4305 O O . GLY A 1 527 ? -2.363 -7.058 -27.409 1.00 97.94 527 GLY A O 1
ATOM 4306 N N . TYR A 1 528 ? -0.833 -7.347 -25.800 1.00 97.75 528 TYR A N 1
ATOM 4307 C CA . TYR A 1 528 ? -1.790 -7.561 -24.720 1.00 97.75 528 TYR A CA 1
ATOM 4308 C C . TYR A 1 528 ? -2.661 -6.323 -24.446 1.00 97.75 528 TYR A C 1
ATOM 4310 O O . TYR A 1 528 ? -3.867 -6.466 -24.251 1.00 97.75 528 TYR A O 1
ATOM 4318 N N . HIS A 1 529 ? -2.069 -5.124 -24.420 1.00 97.44 529 HIS A N 1
ATOM 4319 C CA . HIS A 1 529 ? -2.768 -3.897 -24.030 1.00 97.44 529 HIS A CA 1
ATOM 4320 C C . HIS A 1 529 ? -3.549 -3.247 -25.179 1.00 97.44 529 HIS A C 1
ATOM 4322 O O . HIS A 1 529 ? -4.701 -2.861 -24.990 1.00 97.44 529 HIS A O 1
ATOM 4328 N N . VAL A 1 530 ? -2.931 -3.118 -26.358 1.00 97.25 530 VAL A N 1
ATOM 4329 C CA . VAL A 1 530 ? -3.509 -2.399 -27.511 1.00 97.25 530 VAL A CA 1
ATOM 4330 C C . VAL A 1 530 ? -3.926 -3.308 -28.668 1.00 97.25 530 VAL A C 1
ATOM 4332 O O . VAL A 1 530 ? -4.535 -2.833 -29.624 1.00 97.25 530 VAL A O 1
ATOM 4335 N N . GLY A 1 531 ? -3.652 -4.610 -28.581 1.00 97.81 531 GLY A N 1
ATOM 4336 C CA . GLY A 1 531 ? -3.940 -5.575 -29.639 1.00 97.81 531 GLY A CA 1
ATOM 4337 C C . GLY A 1 531 ? -2.808 -5.715 -30.659 1.00 97.81 531 GLY A C 1
ATOM 4338 O O . GLY A 1 531 ? -1.985 -4.823 -30.850 1.00 97.81 531 GLY A O 1
ATOM 4339 N N . GLU A 1 532 ? -2.781 -6.863 -31.338 1.00 97.62 532 GLU A N 1
ATOM 4340 C CA . GLU A 1 532 ? -1.669 -7.248 -32.215 1.00 97.62 532 GLU A CA 1
ATOM 4341 C C . GLU A 1 532 ? -1.503 -6.342 -33.438 1.00 97.62 532 GLU A C 1
ATOM 4343 O O . GLU A 1 532 ? -0.383 -6.032 -33.825 1.00 97.62 532 GLU A O 1
ATOM 4348 N N . GLU A 1 533 ? -2.607 -5.866 -34.018 1.00 97.19 533 GLU A N 1
ATOM 4349 C CA . GLU A 1 533 ? -2.581 -5.039 -35.229 1.00 97.19 533 GLU A CA 1
ATOM 4350 C C . GLU A 1 533 ? -1.812 -3.724 -35.023 1.00 97.19 533 GLU A C 1
ATOM 4352 O O . GLU A 1 533 ? -0.932 -3.391 -35.821 1.00 97.19 533 GLU A O 1
ATOM 4357 N N . LEU A 1 534 ? -2.094 -3.010 -33.925 1.00 96.75 534 LEU A N 1
ATOM 4358 C CA . LEU A 1 534 ? -1.411 -1.757 -33.588 1.00 96.75 534 LEU A CA 1
ATOM 4359 C C . LEU A 1 534 ? 0.047 -1.998 -33.192 1.00 96.75 534 LEU A C 1
ATOM 4361 O O . LEU A 1 534 ? 0.934 -1.254 -33.610 1.00 96.75 534 LEU A O 1
ATOM 4365 N N . THR A 1 535 ? 0.319 -3.056 -32.428 1.00 96.56 535 THR A N 1
ATOM 4366 C CA . THR A 1 535 ? 1.691 -3.428 -32.069 1.00 96.56 535 THR A CA 1
ATOM 4367 C C . THR A 1 535 ? 2.524 -3.746 -33.310 1.00 96.56 535 THR A C 1
ATOM 4369 O O . THR A 1 535 ? 3.633 -3.226 -33.452 1.00 96.56 535 THR A O 1
ATOM 4372 N N . ASP A 1 536 ? 1.988 -4.526 -34.249 1.00 95.81 536 ASP A N 1
ATOM 4373 C CA . ASP A 1 536 ? 2.642 -4.844 -35.519 1.00 95.81 536 ASP A CA 1
ATOM 4374 C C . ASP A 1 536 ? 2.891 -3.595 -36.370 1.00 95.81 536 ASP A C 1
ATOM 4376 O O . ASP A 1 536 ? 3.938 -3.477 -37.016 1.00 95.81 536 ASP A O 1
ATOM 4380 N N . GLU A 1 537 ? 1.945 -2.655 -36.392 1.00 94.69 537 GLU A N 1
ATOM 4381 C CA . GLU A 1 537 ? 2.114 -1.359 -37.047 1.00 94.69 537 GLU A CA 1
ATOM 4382 C C . GLU A 1 537 ? 3.291 -0.579 -36.434 1.00 94.69 537 GLU A C 1
ATOM 4384 O O . GLU A 1 537 ? 4.194 -0.145 -37.161 1.00 94.69 537 GLU A O 1
ATOM 4389 N N . TRP A 1 538 ? 3.352 -0.467 -35.105 1.00 94.31 538 TRP A N 1
ATOM 4390 C CA . TRP A 1 538 ? 4.438 0.229 -34.404 1.00 94.31 538 TRP A CA 1
ATOM 4391 C C . TRP A 1 538 ? 5.801 -0.435 -34.624 1.00 94.31 538 TRP A C 1
ATOM 4393 O O . TRP A 1 538 ? 6.796 0.260 -34.857 1.00 94.31 538 TRP A O 1
ATOM 4403 N N . ILE A 1 539 ? 5.853 -1.771 -34.643 1.00 93.38 539 ILE A N 1
ATOM 4404 C CA . ILE A 1 539 ? 7.070 -2.527 -34.971 1.00 93.38 539 ILE A CA 1
ATOM 4405 C C . ILE A 1 539 ? 7.512 -2.229 -36.411 1.00 93.38 539 ILE A C 1
ATOM 4407 O O . ILE A 1 539 ? 8.693 -1.959 -36.649 1.00 93.38 539 ILE A O 1
ATOM 4411 N N . LYS A 1 540 ? 6.590 -2.221 -37.386 1.00 90.00 540 LYS A N 1
ATOM 4412 C CA . LYS A 1 540 ? 6.905 -1.957 -38.806 1.00 90.00 540 LYS A CA 1
ATOM 4413 C C . LYS A 1 540 ? 7.502 -0.570 -39.021 1.00 90.00 540 LYS A C 1
ATOM 4415 O O . LYS A 1 540 ? 8.507 -0.456 -39.726 1.00 90.00 540 LYS A O 1
ATOM 4420 N N . TYR A 1 541 ? 6.953 0.469 -38.388 1.00 82.44 541 TYR A N 1
ATOM 4421 C CA . TYR A 1 541 ? 7.504 1.827 -38.493 1.00 82.44 541 TYR A CA 1
ATOM 4422 C C . TYR A 1 541 ? 8.925 1.951 -37.922 1.00 82.44 541 TYR A C 1
ATOM 4424 O O . TYR A 1 541 ? 9.662 2.868 -38.294 1.00 82.44 541 TYR A O 1
ATOM 4432 N N . ARG A 1 542 ? 9.340 1.022 -37.051 1.00 72.31 542 ARG A N 1
ATOM 4433 C CA . ARG A 1 542 ? 10.638 1.036 -36.359 1.00 72.31 542 ARG A CA 1
ATOM 4434 C C . ARG A 1 542 ? 11.550 -0.143 -36.705 1.00 72.31 542 ARG A C 1
ATOM 4436 O O . ARG A 1 542 ? 12.618 -0.257 -36.109 1.00 72.31 542 ARG A O 1
ATOM 4443 N N . ALA A 1 543 ? 11.210 -0.936 -37.728 1.00 60.53 543 ALA A N 1
ATOM 4444 C CA . ALA A 1 543 ? 11.827 -2.220 -38.104 1.00 60.53 543 ALA A CA 1
ATOM 4445 C C . ALA A 1 543 ? 13.363 -2.236 -38.282 1.00 60.53 543 ALA A C 1
ATOM 4447 O O . ALA A 1 543 ? 13.955 -3.298 -38.460 1.00 60.53 543 ALA A O 1
ATOM 4448 N N . LYS A 1 544 ? 14.029 -1.076 -38.247 1.00 69.75 544 LYS A N 1
ATOM 4449 C CA . LYS A 1 544 ? 15.489 -0.967 -38.295 1.00 69.75 544 LYS A CA 1
ATOM 4450 C C . LYS A 1 544 ? 16.176 -1.322 -36.973 1.00 69.75 544 LYS A C 1
ATOM 4452 O O . LYS A 1 544 ? 17.353 -1.670 -37.023 1.00 69.75 544 LYS A O 1
ATOM 4457 N N . ILE A 1 545 ? 15.496 -1.238 -35.824 1.00 77.44 545 ILE A N 1
ATOM 4458 C CA . ILE A 1 545 ? 16.110 -1.537 -34.523 1.00 77.44 545 ILE A CA 1
ATOM 4459 C C . ILE A 1 545 ? 15.201 -2.443 -33.693 1.00 77.44 545 ILE A C 1
ATOM 4461 O O . ILE A 1 545 ? 14.134 -2.031 -33.251 1.00 77.44 545 ILE A O 1
ATOM 4465 N N . ASN A 1 546 ? 15.653 -3.678 -33.473 1.00 86.25 546 ASN A N 1
ATOM 4466 C CA . ASN A 1 546 ? 15.021 -4.624 -32.559 1.00 86.25 546 ASN A CA 1
ATOM 4467 C C . ASN A 1 546 ? 15.559 -4.394 -31.138 1.00 86.25 546 ASN A C 1
ATOM 4469 O O . ASN A 1 546 ? 16.479 -5.087 -30.709 1.00 86.25 546 ASN A O 1
ATOM 4473 N N . ASP A 1 547 ? 15.055 -3.360 -30.463 1.00 91.88 547 ASP A N 1
ATOM 4474 C CA . ASP A 1 547 ? 15.450 -2.990 -29.101 1.00 91.88 547 ASP A CA 1
ATOM 4475 C C . ASP A 1 547 ? 14.225 -2.594 -28.278 1.00 91.88 547 ASP A C 1
ATOM 4477 O O . ASP A 1 547 ? 13.541 -1.621 -28.597 1.00 91.88 547 ASP A O 1
ATOM 4481 N N . ASP A 1 548 ? 13.979 -3.336 -27.203 1.00 94.12 548 ASP A N 1
ATOM 4482 C CA . ASP A 1 548 ? 12.805 -3.174 -26.346 1.00 94.12 548 ASP A CA 1
ATOM 4483 C C . ASP A 1 548 ? 12.718 -1.782 -25.704 1.00 94.12 548 ASP A C 1
ATOM 4485 O O . ASP A 1 548 ? 11.632 -1.209 -25.619 1.00 94.12 548 ASP A O 1
ATOM 4489 N N . ALA A 1 549 ? 13.847 -1.194 -25.290 1.00 94.75 549 ALA A N 1
ATOM 4490 C CA . ALA A 1 549 ? 13.844 0.138 -24.687 1.00 94.75 549 ALA A CA 1
ATOM 4491 C C . ALA A 1 549 ? 13.510 1.219 -25.720 1.00 94.75 549 ALA A C 1
ATOM 4493 O O . ALA A 1 549 ? 12.719 2.113 -25.435 1.00 94.75 549 ALA A O 1
ATOM 4494 N N . ILE A 1 550 ? 14.061 1.122 -26.935 1.00 94.00 550 ILE A N 1
ATOM 4495 C CA . ILE A 1 550 ? 13.701 2.042 -28.024 1.00 94.00 550 ILE A CA 1
ATOM 4496 C C . ILE A 1 550 ? 12.235 1.864 -28.408 1.00 94.00 550 ILE A C 1
ATOM 4498 O O . ILE A 1 550 ? 11.543 2.860 -28.612 1.00 94.00 550 ILE A O 1
ATOM 4502 N N . PHE A 1 551 ? 11.752 0.622 -28.506 1.00 94.88 551 PHE A N 1
ATOM 4503 C CA . PHE A 1 551 ? 10.350 0.368 -28.808 1.00 94.88 551 PHE A CA 1
ATOM 4504 C C . PHE A 1 551 ? 9.457 1.047 -27.767 1.00 94.88 551 PHE A C 1
ATOM 4506 O O . PHE A 1 551 ? 8.649 1.874 -28.168 1.00 94.88 551 PHE A O 1
ATOM 4513 N N . MET A 1 552 ? 9.685 0.828 -26.461 1.00 95.25 552 MET A N 1
ATOM 4514 C CA . MET A 1 552 ? 8.927 1.493 -25.387 1.00 95.25 552 MET A CA 1
ATOM 4515 C C . MET A 1 552 ? 8.893 3.016 -25.532 1.00 95.25 552 MET A C 1
ATOM 4517 O O . MET A 1 552 ? 7.814 3.595 -25.486 1.00 95.25 552 MET A O 1
ATOM 4521 N N . GLU A 1 553 ? 10.034 3.679 -25.740 1.00 94.25 553 GLU A N 1
ATOM 4522 C CA . GLU A 1 553 ? 10.060 5.151 -25.834 1.00 94.25 553 GLU A CA 1
ATOM 4523 C C . GLU A 1 553 ? 9.447 5.712 -27.117 1.00 94.25 553 GLU A C 1
ATOM 4525 O O . GLU A 1 553 ? 9.169 6.906 -27.196 1.00 94.25 553 GLU A O 1
ATOM 4530 N N . THR A 1 554 ? 9.263 4.882 -28.142 1.00 92.00 554 THR A N 1
ATOM 4531 C CA . THR A 1 554 ? 8.768 5.331 -29.448 1.00 92.00 554 THR A CA 1
ATOM 4532 C C . THR A 1 554 ? 7.314 4.960 -29.717 1.00 92.00 554 THR A C 1
ATOM 4534 O O . THR A 1 554 ? 6.827 5.250 -30.814 1.00 92.00 554 THR A O 1
ATOM 4537 N N . ILE A 1 555 ? 6.624 4.363 -28.738 1.00 92.62 555 ILE A N 1
ATOM 4538 C CA . ILE A 1 555 ? 5.183 4.109 -28.796 1.00 92.62 555 ILE A CA 1
ATOM 4539 C C . ILE A 1 555 ? 4.440 5.452 -28.902 1.00 92.62 555 ILE A C 1
ATOM 4541 O O . ILE A 1 555 ? 4.599 6.288 -28.014 1.00 92.62 555 ILE A O 1
ATOM 4545 N N . PRO A 1 556 ? 3.630 5.672 -29.958 1.00 91.00 556 PRO A N 1
ATOM 4546 C CA . PRO A 1 556 ? 2.933 6.946 -30.157 1.00 91.00 556 PRO A CA 1
ATOM 4547 C C . PRO A 1 556 ? 1.803 7.211 -29.157 1.00 91.00 556 PRO A C 1
ATOM 4549 O O . PRO A 1 556 ? 1.478 8.363 -28.889 1.00 91.00 556 PRO A O 1
ATOM 4552 N N . ASP A 1 557 ? 1.161 6.155 -28.652 1.00 92.94 557 ASP A N 1
ATOM 4553 C CA . ASP A 1 557 ? 0.100 6.284 -27.658 1.00 92.94 557 ASP A CA 1
ATOM 4554 C C . ASP A 1 557 ? 0.710 6.400 -26.254 1.00 92.94 557 ASP A C 1
ATOM 4556 O O . ASP A 1 557 ? 1.249 5.433 -25.714 1.00 92.94 557 ASP A O 1
ATOM 4560 N N . GLU A 1 558 ? 0.617 7.590 -25.656 1.00 92.81 558 GLU A N 1
ATOM 4561 C CA . GLU A 1 558 ? 1.187 7.883 -24.334 1.00 92.81 558 GLU A CA 1
ATOM 4562 C C . GLU A 1 558 ? 0.654 6.953 -23.234 1.00 92.81 558 GLU A C 1
ATOM 4564 O O . GLU A 1 558 ? 1.419 6.505 -22.383 1.00 92.81 558 GLU A O 1
ATOM 4569 N N . LYS A 1 559 ? -0.633 6.577 -23.273 1.00 94.06 559 LYS A N 1
ATOM 4570 C CA . LYS A 1 559 ? -1.217 5.686 -22.259 1.00 94.06 559 LYS A CA 1
ATOM 4571 C C . LYS A 1 559 ? -0.673 4.270 -22.391 1.00 94.06 559 LYS A C 1
ATOM 4573 O O . LYS A 1 559 ? -0.362 3.642 -21.380 1.00 94.06 559 LYS A O 1
ATOM 4578 N N . ALA A 1 560 ? -0.541 3.772 -23.618 1.00 95.94 560 ALA A N 1
ATOM 4579 C CA . ALA A 1 560 ? 0.046 2.469 -23.888 1.00 95.94 560 ALA A CA 1
ATOM 4580 C C . ALA A 1 560 ? 1.531 2.448 -23.515 1.00 95.94 560 ALA A C 1
ATOM 4582 O O . ALA A 1 560 ? 1.989 1.499 -22.877 1.00 95.94 560 ALA A O 1
ATOM 4583 N N . LYS A 1 561 ? 2.269 3.509 -23.859 1.00 95.44 561 LYS A N 1
ATOM 4584 C CA . LYS A 1 561 ? 3.668 3.698 -23.466 1.00 95.44 561 LYS A CA 1
ATOM 4585 C C . LYS A 1 561 ? 3.825 3.634 -21.949 1.00 95.44 561 LYS A C 1
ATOM 4587 O O . LYS A 1 561 ? 4.622 2.832 -21.461 1.00 95.44 561 LYS A O 1
ATOM 4592 N N . ASP A 1 562 ? 3.038 4.414 -21.212 1.00 95.31 562 ASP A N 1
ATOM 4593 C CA . ASP A 1 562 ? 3.061 4.432 -19.749 1.00 95.31 562 ASP A CA 1
ATOM 4594 C C . ASP A 1 562 ? 2.697 3.066 -19.172 1.00 95.31 562 ASP A C 1
ATOM 4596 O O . ASP A 1 562 ? 3.418 2.544 -18.323 1.00 95.31 562 ASP A O 1
ATOM 4600 N N . PHE A 1 563 ? 1.635 2.433 -19.679 1.00 96.75 563 PHE A N 1
ATOM 4601 C CA . PHE A 1 563 ? 1.235 1.094 -19.258 1.00 96.75 563 PHE A CA 1
ATOM 4602 C C . PHE A 1 563 ? 2.376 0.082 -19.404 1.00 96.75 563 PHE A C 1
ATOM 4604 O O . PHE A 1 563 ? 2.670 -0.663 -18.465 1.00 96.75 563 PHE A O 1
ATOM 4611 N N . ILE A 1 564 ? 3.040 0.055 -20.560 1.00 97.56 564 ILE A N 1
ATOM 4612 C CA . ILE A 1 564 ? 4.109 -0.905 -20.848 1.00 97.56 564 ILE A CA 1
ATOM 4613 C C . ILE A 1 564 ? 5.337 -0.602 -19.989 1.00 97.56 564 ILE A C 1
ATOM 4615 O O . ILE A 1 564 ? 5.842 -1.509 -19.327 1.00 97.56 564 ILE A O 1
ATOM 4619 N N . LYS A 1 565 ? 5.786 0.659 -19.928 1.00 97.00 565 LYS A N 1
ATOM 4620 C CA . LYS A 1 565 ? 6.947 1.069 -19.118 1.00 97.00 565 LYS A CA 1
ATOM 4621 C C . LYS A 1 565 ? 6.739 0.744 -17.643 1.00 97.00 565 LYS A C 1
ATOM 4623 O O . LYS A 1 565 ? 7.623 0.171 -17.002 1.00 97.00 565 LYS A O 1
ATOM 4628 N N . GLU A 1 566 ? 5.563 1.055 -17.111 1.00 96.12 566 GLU A N 1
ATOM 4629 C CA . GLU A 1 566 ? 5.220 0.780 -15.720 1.00 96.12 566 GLU A CA 1
ATOM 4630 C C . GLU A 1 566 ? 5.069 -0.723 -15.454 1.00 96.12 566 GLU A C 1
ATOM 4632 O O . GLU A 1 566 ? 5.565 -1.212 -14.440 1.00 96.12 566 GLU A O 1
ATOM 4637 N N . THR A 1 567 ? 4.490 -1.495 -16.379 1.00 97.31 567 THR A N 1
ATOM 4638 C CA . THR A 1 567 ? 4.399 -2.959 -16.242 1.00 97.31 567 THR A CA 1
ATOM 4639 C C . THR A 1 567 ? 5.781 -3.611 -16.261 1.00 97.31 567 THR A C 1
ATOM 4641 O O . THR A 1 567 ? 6.073 -4.457 -15.418 1.00 97.31 567 THR A O 1
ATOM 4644 N N . VAL A 1 568 ? 6.675 -3.197 -17.160 1.00 97.50 568 VAL A N 1
ATOM 4645 C CA . VAL A 1 568 ? 8.053 -3.712 -17.220 1.00 97.50 568 VAL A CA 1
ATOM 4646 C C . VAL A 1 568 ? 8.831 -3.325 -15.959 1.00 97.50 568 VAL A C 1
ATOM 4648 O O . VAL A 1 568 ? 9.535 -4.155 -15.380 1.00 97.50 568 VAL A O 1
ATOM 4651 N N . LYS A 1 569 ? 8.652 -2.093 -15.468 1.00 95.75 569 LYS A N 1
ATOM 4652 C CA . LYS A 1 569 ? 9.193 -1.660 -14.173 1.00 95.75 569 LYS A CA 1
ATOM 4653 C C . LYS A 1 569 ? 8.695 -2.558 -13.038 1.00 95.75 569 LYS A C 1
ATOM 4655 O O . LYS A 1 569 ? 9.499 -3.044 -12.243 1.00 95.75 569 LYS A O 1
ATOM 4660 N N . ASN A 1 570 ? 7.387 -2.808 -12.972 1.00 95.31 570 ASN A N 1
ATOM 4661 C CA . ASN A 1 570 ? 6.771 -3.673 -11.967 1.00 95.31 570 ASN A CA 1
ATOM 4662 C C . ASN A 1 570 ? 7.328 -5.100 -12.047 1.00 95.31 570 ASN A C 1
ATOM 4664 O O . ASN A 1 570 ? 7.660 -5.671 -11.011 1.00 95.31 570 ASN A O 1
ATOM 4668 N N . TYR A 1 571 ? 7.491 -5.647 -13.254 1.00 96.25 571 TYR A N 1
ATOM 4669 C CA . TYR A 1 571 ? 8.063 -6.974 -13.487 1.00 96.25 571 TYR A CA 1
ATOM 4670 C C . TYR A 1 571 ? 9.472 -7.093 -12.903 1.00 96.25 571 TYR A C 1
ATOM 4672 O O . TYR A 1 571 ? 9.717 -7.982 -12.088 1.00 96.25 571 TYR A O 1
ATOM 4680 N N . TYR A 1 572 ? 10.375 -6.159 -13.216 1.00 94.44 572 TYR A N 1
ATOM 4681 C CA . TYR A 1 572 ? 11.725 -6.178 -12.644 1.00 94.44 572 TYR A CA 1
ATOM 4682 C C . TYR A 1 572 ? 11.739 -5.938 -11.133 1.00 94.44 572 TYR A C 1
ATOM 4684 O O . TYR A 1 572 ? 12.534 -6.556 -10.422 1.00 94.44 572 TYR A O 1
ATOM 4692 N N . ASN A 1 573 ? 10.836 -5.096 -10.624 1.00 92.56 573 ASN A N 1
ATOM 4693 C CA . ASN A 1 573 ? 10.694 -4.867 -9.190 1.00 92.56 573 ASN A CA 1
ATOM 4694 C C . ASN A 1 573 ? 10.273 -6.124 -8.436 1.00 92.56 573 ASN A C 1
ATOM 4696 O O . ASN A 1 573 ? 10.934 -6.503 -7.471 1.00 92.56 573 ASN A O 1
ATOM 4700 N N . ILE A 1 574 ? 9.236 -6.806 -8.910 1.00 92.38 574 ILE A N 1
ATOM 4701 C CA . ILE A 1 574 ? 8.747 -8.052 -8.318 1.00 92.38 574 ILE A CA 1
ATOM 4702 C C . ILE A 1 574 ? 9.823 -9.140 -8.432 1.00 92.38 574 ILE A C 1
ATOM 4704 O O . ILE A 1 574 ? 10.121 -9.810 -7.442 1.00 92.38 574 ILE A O 1
ATOM 4708 N N . LYS A 1 575 ? 10.461 -9.278 -9.598 1.00 90.88 575 LYS A N 1
ATOM 4709 C CA . LYS A 1 575 ? 11.498 -10.292 -9.824 1.00 90.88 575 LYS A CA 1
ATOM 4710 C C . LYS A 1 575 ? 12.684 -10.138 -8.875 1.00 90.88 575 LYS A C 1
ATOM 4712 O O . LYS A 1 575 ? 13.162 -11.132 -8.339 1.00 90.88 575 LYS A O 1
ATOM 4717 N N . TRP A 1 576 ? 13.119 -8.901 -8.631 1.00 89.69 576 TRP A N 1
ATOM 4718 C CA . TRP A 1 576 ? 14.175 -8.582 -7.667 1.00 89.69 576 TRP A CA 1
ATOM 4719 C C . TRP A 1 576 ? 13.732 -8.821 -6.216 1.00 89.69 576 TRP A C 1
ATOM 4721 O O . TRP A 1 576 ? 14.423 -9.505 -5.468 1.00 89.69 576 TRP A O 1
ATOM 4731 N N . ILE A 1 577 ? 12.552 -8.323 -5.825 1.00 86.25 577 ILE A N 1
ATOM 4732 C CA . ILE A 1 577 ? 12.038 -8.424 -4.446 1.00 86.25 577 ILE A CA 1
ATOM 4733 C C . ILE A 1 577 ? 11.893 -9.872 -3.982 1.00 86.25 577 ILE A C 1
ATOM 4735 O O . ILE A 1 577 ? 12.185 -10.198 -2.834 1.00 86.25 577 ILE A O 1
ATOM 4739 N N . TYR A 1 578 ? 11.411 -10.744 -4.861 1.00 85.00 578 TYR A N 1
ATOM 4740 C CA . TYR A 1 578 ? 11.101 -12.128 -4.515 1.00 85.00 578 TYR A CA 1
ATOM 4741 C C . TYR A 1 578 ? 12.130 -13.124 -5.056 1.00 85.00 578 TYR A C 1
ATOM 4743 O O . TYR A 1 578 ? 11.848 -14.329 -5.119 1.00 85.00 578 TYR A O 1
ATOM 4751 N N . PHE A 1 579 ? 13.313 -12.642 -5.442 1.00 83.00 579 PHE A N 1
ATOM 4752 C CA . PHE A 1 579 ? 14.413 -13.497 -5.853 1.00 83.00 579 PHE A CA 1
ATOM 4753 C C . PHE A 1 579 ? 14.868 -14.376 -4.678 1.00 83.00 579 PHE A C 1
ATOM 4755 O O . PHE A 1 579 ? 15.200 -13.886 -3.600 1.00 83.00 579 PHE A O 1
ATOM 4762 N N . LYS A 1 580 ? 14.898 -15.700 -4.878 1.00 71.12 580 LYS A N 1
ATOM 4763 C CA . LYS A 1 580 ? 15.359 -16.661 -3.865 1.00 71.12 580 LYS A CA 1
ATOM 4764 C C . LYS A 1 580 ? 16.748 -17.176 -4.213 1.00 71.12 580 LYS A C 1
ATOM 4766 O O . LYS A 1 580 ? 16.883 -17.979 -5.135 1.00 71.12 580 LYS A O 1
ATOM 4771 N N . LYS A 1 581 ? 17.741 -16.768 -3.419 1.00 56.00 581 LYS A N 1
ATOM 4772 C CA . LYS A 1 581 ? 19.161 -17.103 -3.602 1.00 56.00 581 LYS A CA 1
ATOM 4773 C C . LYS A 1 581 ? 19.435 -18.613 -3.687 1.00 56.00 581 LYS A C 1
ATOM 4775 O O . LYS A 1 581 ? 20.175 -19.028 -4.558 1.00 56.00 581 LYS A O 1
ATOM 4780 N N . ASP A 1 582 ? 18.750 -19.435 -2.889 1.00 50.56 582 ASP A N 1
ATOM 4781 C CA . ASP A 1 582 ? 19.013 -20.887 -2.817 1.00 50.56 582 ASP A CA 1
ATOM 4782 C C . ASP A 1 582 ? 18.048 -21.758 -3.638 1.00 50.56 582 ASP A C 1
ATOM 4784 O O . ASP A 1 582 ? 18.002 -22.981 -3.481 1.00 50.56 582 ASP A O 1
ATOM 4788 N N . SER A 1 583 ? 17.221 -21.158 -4.495 1.00 53.38 583 SER A N 1
ATOM 4789 C CA . SER A 1 583 ? 16.357 -21.942 -5.376 1.00 53.38 583 SER A CA 1
ATOM 4790 C C . SER A 1 583 ? 17.045 -22.183 -6.721 1.00 53.38 583 SER A C 1
ATOM 4792 O O . SER A 1 583 ? 17.908 -21.412 -7.134 1.00 53.38 583 SER A O 1
ATOM 4794 N N . ILE A 1 584 ? 16.614 -23.215 -7.460 1.00 51.75 584 ILE A N 1
ATOM 4795 C CA . ILE A 1 584 ? 17.015 -23.474 -8.863 1.00 51.75 584 ILE A CA 1
ATOM 4796 C C . ILE A 1 584 ? 16.897 -22.191 -9.739 1.00 51.75 584 ILE A C 1
ATOM 4798 O O . ILE A 1 584 ? 17.511 -22.102 -10.804 1.00 51.75 584 ILE A O 1
ATOM 4802 N N . SER A 1 585 ? 16.177 -21.156 -9.267 1.00 51.62 585 SER A N 1
ATOM 4803 C CA . SER A 1 585 ? 16.128 -19.814 -9.851 1.00 51.62 585 SER A CA 1
ATOM 4804 C C . SER A 1 585 ? 17.468 -19.092 -9.976 1.00 51.62 585 SER A C 1
ATOM 4806 O O . SER A 1 585 ? 17.549 -18.266 -10.868 1.00 51.62 585 SER A O 1
ATOM 4808 N N . GLU A 1 586 ? 18.504 -19.325 -9.161 1.00 42.88 586 GLU A N 1
ATOM 4809 C CA . GLU A 1 586 ? 19.783 -18.597 -9.325 1.00 42.88 586 GLU A CA 1
ATOM 4810 C C . GLU A 1 586 ? 20.507 -19.040 -10.608 1.00 42.88 586 GLU A C 1
ATOM 4812 O O . GLU A 1 586 ? 20.949 -18.219 -11.415 1.00 42.88 586 GLU A O 1
ATOM 4817 N N . THR A 1 587 ? 20.543 -20.350 -10.864 1.00 49.00 587 THR A N 1
ATOM 4818 C CA . THR A 1 587 ? 21.068 -20.905 -12.119 1.00 49.00 587 THR A CA 1
ATOM 4819 C C . THR A 1 587 ? 20.166 -20.546 -13.299 1.00 49.00 587 THR A C 1
ATOM 4821 O O . THR A 1 587 ? 20.675 -20.155 -14.347 1.00 49.00 587 THR A O 1
ATOM 4824 N N . LEU A 1 588 ? 18.837 -20.605 -13.124 1.00 52.38 588 LEU A N 1
ATOM 4825 C CA . LEU A 1 588 ? 17.876 -20.215 -14.160 1.00 52.38 588 LEU A CA 1
ATOM 4826 C C . LEU A 1 588 ? 17.891 -18.716 -14.458 1.00 52.38 588 LEU A C 1
ATOM 4828 O O . LEU A 1 588 ? 17.744 -18.389 -15.618 1.00 52.38 588 LEU A O 1
ATOM 4832 N N . MET A 1 589 ? 18.105 -17.814 -13.496 1.00 49.66 589 MET A N 1
ATOM 4833 C CA . MET A 1 589 ? 18.200 -16.360 -13.722 1.00 49.66 589 MET A CA 1
ATOM 4834 C C . MET A 1 589 ? 19.491 -15.982 -14.426 1.00 49.66 589 MET A C 1
ATOM 4836 O O . MET A 1 589 ? 19.461 -15.208 -15.379 1.00 49.66 589 MET A O 1
ATOM 4840 N N . ASN A 1 590 ? 20.611 -16.591 -14.035 1.00 46.56 590 ASN A N 1
ATOM 4841 C CA . ASN A 1 590 ? 21.856 -16.452 -14.782 1.00 46.56 590 ASN A CA 1
ATOM 4842 C C . ASN A 1 590 ? 21.720 -16.980 -16.222 1.00 46.56 590 ASN A C 1
ATOM 4844 O O . ASN A 1 590 ? 22.360 -16.432 -17.117 1.00 46.56 590 ASN A O 1
ATOM 4848 N N . LEU A 1 591 ? 20.871 -17.994 -16.451 1.00 49.06 591 LEU A N 1
ATOM 4849 C CA . LEU A 1 591 ? 20.478 -18.493 -17.775 1.00 49.06 591 LEU A CA 1
ATOM 4850 C C . LEU A 1 591 ? 19.438 -17.607 -18.481 1.00 49.06 591 LEU A C 1
ATOM 4852 O O . LEU A 1 591 ? 19.539 -17.436 -19.686 1.00 49.06 591 LEU A O 1
ATOM 4856 N N . PHE A 1 592 ? 18.478 -17.008 -17.775 1.00 49.78 592 PHE A N 1
ATOM 4857 C CA . PHE A 1 592 ? 17.402 -16.177 -18.331 1.00 49.78 592 PHE A CA 1
ATOM 4858 C C . PHE A 1 592 ? 17.964 -14.834 -18.795 1.00 49.78 592 PHE A C 1
ATOM 4860 O O . PHE A 1 592 ? 17.840 -14.488 -19.963 1.00 49.78 592 PHE A O 1
ATOM 4867 N N . PHE A 1 593 ? 18.753 -14.171 -17.943 1.00 46.72 593 PHE A N 1
ATOM 4868 C CA . PHE A 1 593 ? 19.589 -13.032 -18.329 1.00 46.72 593 PHE A CA 1
ATOM 4869 C C . PHE A 1 593 ? 20.756 -13.429 -19.243 1.00 46.72 593 PHE A C 1
ATOM 4871 O O . PHE A 1 593 ? 21.545 -12.567 -19.626 1.00 46.72 593 PHE A O 1
ATOM 4878 N N . ALA A 1 594 ? 20.950 -14.722 -19.539 1.00 43.00 594 ALA A N 1
ATOM 4879 C CA . ALA A 1 594 ? 21.804 -15.181 -20.633 1.00 43.00 594 ALA A CA 1
ATOM 4880 C C . ALA A 1 594 ? 21.070 -15.395 -21.951 1.00 43.00 594 ALA A C 1
ATOM 4882 O O . ALA A 1 594 ? 21.708 -15.236 -22.985 1.00 43.00 594 ALA A O 1
ATOM 4883 N N . PHE A 1 595 ? 19.786 -15.738 -21.902 1.00 38.59 595 PHE A N 1
ATOM 4884 C CA . PHE A 1 595 ? 18.930 -16.013 -23.054 1.00 38.59 595 PHE A CA 1
ATOM 4885 C C . PHE A 1 595 ? 18.217 -14.767 -23.591 1.00 38.59 595 PHE A C 1
ATOM 4887 O O . PHE A 1 595 ? 17.899 -14.738 -24.771 1.00 38.59 595 PHE A O 1
ATOM 4894 N N . GLU A 1 596 ? 17.988 -13.749 -22.755 1.00 40.34 596 GLU A N 1
ATOM 4895 C CA . GLU A 1 596 ? 17.582 -12.401 -23.192 1.00 40.34 596 GLU A CA 1
ATOM 4896 C C . GLU A 1 596 ? 18.764 -11.580 -23.770 1.00 40.34 596 GLU A C 1
ATOM 4898 O O . GLU A 1 596 ? 18.542 -10.488 -24.287 1.00 40.34 596 GLU A O 1
ATOM 4903 N N . ARG A 1 597 ? 20.012 -12.087 -23.689 1.00 39.28 597 ARG A N 1
ATOM 4904 C CA . ARG A 1 597 ? 21.191 -11.528 -24.395 1.00 39.28 597 ARG A CA 1
ATOM 4905 C C . ARG A 1 597 ? 21.141 -11.862 -25.876 1.00 39.28 597 ARG A C 1
ATOM 4907 O O . ARG A 1 597 ? 21.732 -11.071 -26.647 1.00 39.28 597 ARG A O 1
#

Foldseek 3Di:
DDDDDPDDPVVVVVVVVVVVVVVVVVVVVVVVVVVVVVVVVVVLVVLVVVVCVVQVNLDDVVLNVLLVLLVLLVVLLLCLLVVVLVVSLVSLLVSQQDPQHFLLSLLSSLLSNLSSVVSVVVVVCVVPVPLPPDALCNSLVVVCVSRVPGNSNVSCCVPPVVCSDLVVCDPPSQDPVSCVQSVHDRDPSNPPVNPDDDCCVVVVVVVVVVVVVVVVPPDDDDPPDPPVVVVLVVLQVVLLVCVLVLVLVSSLVSLVVSLVPDPQLQSVLVSLLSNLVSCVSVVNNVSSLVSLLSSCCSPPLALSQLVSCLSNVQCCSGSPDNAVALDQDPVVVVCVVQQHLQSQPDSDSLNNLLSSLVSLLVVCCVVVVPDDLVSQLVCLVVDDHPSSVSSVVSLVVNLVVLLVCVVVDPVVSVNLSSLLSSLVSCVSNVVLLSSLVSLVSCVVVDDPPDSSVSSSLCSNQPLPPVVLLVVLCVVQPDPSLLLSLLCCLPPVVDPVPDDSVNSNVLSNLLSVLCVVVVNPNLLSLLCSPVNDVLSVVLCVVSVVDPDSVSSLVSRPDPVSSCSSSSSSSSSSSSCSHPPDPPDVVSVVVVVVSVVVD

Radius of gyration: 32.66 Å; Cα contacts (8 Å, |Δi|>4): 632; chains: 1; bounding box: 95×75×110 Å

Sequence (597 aa):
MSYILVSQTKESLIKHALILLFAVLSVSCSTTFLASDKLNQKQKQDFKMNLEELFKNKMIQEDLDIATTTYQVLSAFEEIKDSKFEFANRISKDLLYTKGLSNSIYKFAFKAYSISSILLLNEKISNKNMSNDIDFFSFQNNQCEILCDSYGWKSLARDDSSLFTPEGYKEEILSDDFFAFVNKQKPEWISESIYLDQHVAAYNSYIKNLIKNENSSVSDLHLEKLEDQSSIDKEEVDALFSFVNGEFTKSKTIFLSLAEKSSNPQERAIYYYWIGRAYTAEKKNEDARKYFVKSGIENPLSLYDALSGQMIKNPSGRSSTNELSPFPDSWEKEMEKWVTYPSIISNSNIIKTLKAAIILASKIKIEKNILRLDEYQDFIVKNENIETLLLKDEINWLTKNWLKEFKNWPKNEKPDIIGNNIAWLLFITGQNVQSIMFVSQIKDTLDPFSDNNNFLYFLFYPRLYKEEVSFAIKQCPVDPDLVYAVLRQEVFYNQNTESKDSILRKTCSLKANLANYRNGIVTSLSGYHVGEELTDEWIKYRAKINDDAIFMETIPDEKAKDFIKETVKNYYNIKWIYFKKDSISETLMNLFFAFER

Solvent-accessible surface area (backbone atoms only — not comparable to full-atom values): 32613 Å² total; per-residue (Å²): 140,86,86,91,90,86,73,79,73,64,63,57,57,53,53,53,52,52,53,50,52,52,53,54,54,62,56,53,66,61,54,54,54,60,50,50,56,50,50,53,52,48,54,53,49,54,51,49,52,52,50,38,60,74,50,71,65,64,69,54,71,71,55,54,49,47,54,49,52,54,49,48,44,54,49,20,43,53,27,40,44,72,65,40,24,72,59,12,27,50,49,18,50,55,52,22,57,42,78,89,66,39,70,48,57,30,51,50,16,51,28,39,27,50,51,19,51,50,52,51,48,49,60,54,40,78,75,36,102,60,88,84,77,73,42,50,66,62,53,51,48,57,50,38,78,77,33,55,86,23,50,25,46,50,47,39,57,71,77,45,46,58,55,78,36,74,62,26,32,51,68,66,50,61,20,68,66,61,28,55,73,30,72,44,82,73,63,68,74,64,61,61,58,34,76,63,67,90,49,63,64,60,50,52,52,51,50,52,55,51,49,64,62,57,71,74,77,78,85,81,83,77,89,82,65,71,75,66,52,61,57,53,57,49,52,52,52,52,21,52,52,27,41,76,72,65,39,31,70,61,14,35,55,45,32,50,52,50,38,71,72,50,87,50,42,64,59,34,10,52,28,26,28,54,39,12,52,34,28,46,76,71,70,37,56,71,64,11,44,55,24,14,37,48,4,2,65,48,26,66,81,37,48,39,6,36,55,21,2,52,76,66,63,33,86,23,39,24,32,60,46,76,57,53,28,78,48,92,60,58,66,75,64,47,46,65,71,71,65,60,84,78,79,72,92,55,92,47,68,65,55,51,29,50,52,44,34,51,52,51,53,50,48,56,32,60,80,67,67,52,85,49,68,67,61,40,19,50,46,49,68,74,41,89,44,73,67,49,51,50,40,51,46,31,49,52,52,46,55,62,49,45,74,72,43,57,91,76,48,60,74,92,72,44,57,63,62,56,51,50,49,53,35,46,53,30,40,53,56,57,38,44,51,60,15,27,53,51,41,69,74,49,53,87,80,48,58,88,84,39,76,75,41,43,60,49,49,46,57,58,52,66,80,74,61,59,66,45,52,54,53,22,31,72,78,24,72,54,64,65,41,53,51,50,12,46,44,45,64,76,52,50,65,44,72,91,75,63,45,62,68,54,52,31,51,52,36,40,46,43,34,53,24,24,63,75,44,78,62,35,63,63,61,12,46,39,23,60,74,70,33,57,69,58,40,52,50,57,47,60,82,44,68,89,59,97,43,66,70,61,50,51,76,64,45,85,51,63,68,59,27,50,53,43,51,52,22,54,23,39,20,55,49,38,49,25,56,70,38,51,80,91,42,76,52,46,65,48,44,61,45,46,70,51,69,79,101

pLDDT: mean 83.53, std 17.73, range [32.72, 98.62]

Nearest PDB structures (foldseek):
  2xev-assembly1_A  TM=6.775E-01  e=2.746E+00  Xanthomonas campestris
  2dba-assembly1_A  TM=6.022E-01  e=1.537E+00  Homo sapiens
  4wng-assembly1_A  TM=2.479E-01  e=5.408E-01  Homo sapiens
  8rst-assembly1_A-2  TM=1.828E-01  e=1.219E+00  Bacillus phage phi3T
  5nnp-assembly1_A  TM=1.186E-01  e=3.146E-01  Thermochaetoides thermophila DSM 1495

Organism: Fluviispira sanaruensis (NCBI:txid2493639)